Protein 4CWC (pdb70)

Foldseek 3Di:
DFWDKDKFKWKKFFAADLVRLVVLVVVQVPDPQKDWDPDDSQWIWIAHDNRFKTKIFGRPVCVVPVHTGIMIIHTPVPDDVVRVVCCLVSPLVRGPPMDIFKIKMKTKDLDALLQWFKDFPDDADKDFDADPVRGTAKIKGHDPPDQKIKIKHFVQVVCVVVVHDHDPGPGMIMIMIMGGDPCVVVPLDDDPRMWIFRFDLVVPPDDVLSVLLVCVRNPVCVCVVDDPVVNVVNVVVRVVGGPDICVVSNNVSSVVCVVVNVVVRVVNVD/DFWDKDKFKWKKFFAADLVRLVVLVVVQVVDPQKDWDPDDSQWIWIAHDNRFKTKIFGRPVQPVVVHTGMMIMGTPVPDDVVRVVVCLVSPLVNGPPMDIFKIKMKTKDLDAQQQKDKFFQDDWDKDFDADPVRTTAKIKTHDPPDQKIKMKGFVQVVCVVVVHDHDPGPGMIMIMIMGGDPCVVVPLPDPPRMWMKGDFLRVDPDPVLSVLLVCVVPPVCSLVVDDPVVVVVNVVSSVVTDMDTCVVSNNVSSVVCVVVNVVVRVVNVD

Structure (mmCIF, N/CA/C/O backbone):
data_4CWC
#
_entry.id   4CWC
#
_cell.length_a   240.300
_cell.length_b   56.536
_cell.length_c   62.357
_cell.angle_alpha   90.00
_cell.angle_beta   102.22
_cell.angle_gamma   90.00
#
_symmetry.space_group_name_H-M   'C 1 2 1'
#
loop_
_atom_site.group_PDB
_atom_site.id
_atom_site.type_symbol
_atom_site.label_atom_id
_atom_site.label_alt_id
_atom_site.label_comp_id
_atom_site.label_asym_id
_atom_site.label_entity_id
_atom_site.label_seq_id
_atom_site.pdbx_PDB_ins_code
_atom_site.Cartn_x
_atom_site.Cartn_y
_atom_site.Cartn_z
_atom_site.occupancy
_atom_site.B_iso_or_equiv
_atom_site.auth_seq_id
_atom_site.auth_comp_id
_atom_site.auth_asym_id
_atom_site.auth_atom_id
_atom_site.pdbx_PDB_model_num
ATOM 1 N N . PRO A 1 6 ? 241.337 -12.118 101.662 1.00 93.42 39 PRO A N 1
ATOM 2 C CA . PRO A 1 6 ? 239.873 -12.024 101.482 1.00 88.23 39 PRO A CA 1
ATOM 3 C C . PRO A 1 6 ? 239.420 -12.275 100.031 1.00 89.44 39 PRO A C 1
ATOM 4 O O . PRO A 1 6 ? 240.164 -11.992 99.085 1.00 93.09 39 PRO A O 1
ATOM 8 N N . GLN A 1 7 ? 238.205 -12.784 99.863 1.00 82.61 40 GLN A N 1
ATOM 9 C CA . GLN A 1 7 ? 237.644 -13.004 98.530 1.00 75.38 40 GLN A CA 1
ATOM 10 C C . GLN A 1 7 ? 237.182 -11.702 97.874 1.00 69.47 40 GLN A C 1
ATOM 11 O O . GLN A 1 7 ? 236.472 -10.907 98.501 1.00 67.43 40 GLN A O 1
ATOM 17 N N . PRO A 1 8 ? 237.543 -11.494 96.593 1.00 64.92 41 PRO A N 1
ATOM 18 C CA . PRO A 1 8 ? 237.148 -10.264 95.911 1.00 60.19 41 PRO A CA 1
ATOM 19 C C . PRO A 1 8 ? 235.697 -10.290 95.502 1.00 57.49 41 PRO A C 1
ATOM 20 O O . PRO A 1 8 ? 235.191 -11.344 95.118 1.00 61.18 41 PRO A O 1
ATOM 24 N N . GLU A 1 9 ? 235.019 -9.152 95.601 1.00 58.65 42 GLU A N 1
ATOM 25 C CA . GLU A 1 9 ? 233.655 -9.080 95.101 1.00 59.77 42 GLU A CA 1
ATOM 26 C C . GLU A 1 9 ? 233.741 -9.051 93.592 1.00 55.53 42 GLU A C 1
ATOM 27 O O . GLU A 1 9 ? 234.616 -8.383 93.049 1.00 55.19 42 GLU A O 1
ATOM 33 N N . LEU A 1 10 ? 232.849 -9.789 92.925 1.00 51.34 43 LEU A N 1
ATOM 34 C CA . LEU A 1 10 ? 232.741 -9.801 91.456 1.00 47.89 43 LEU A CA 1
ATOM 35 C C . LEU A 1 10 ? 231.431 -9.217 90.920 1.00 47.04 43 LEU A C 1
ATOM 36 O O . LEU A 1 10 ? 230.355 -9.580 91.349 1.00 48.31 43 LEU A O 1
ATOM 41 N N . SER A 1 11 ? 231.511 -8.301 89.977 1.00 50.31 44 SER A N 1
ATOM 42 C CA . SER A 1 11 ? 230.300 -7.905 89.277 1.00 53.04 44 SER A CA 1
ATOM 43 C C . SER A 1 11 ? 230.576 -7.502 87.829 1.00 49.82 44 SER A C 1
ATOM 44 O O . SER A 1 11 ? 231.715 -7.191 87.464 1.00 42.54 44 SER A O 1
ATOM 47 N N . PHE A 1 12 ? 229.510 -7.528 87.033 1.00 44.20 45 PHE A N 1
ATOM 48 C CA . PHE A 1 12 ? 229.551 -7.026 85.707 1.00 43.76 45 PHE A CA 1
ATOM 49 C C . PHE A 1 12 ? 229.544 -5.525 85.811 1.00 44.30 45 PHE A C 1
ATOM 50 O O . PHE A 1 12 ? 228.844 -4.979 86.640 1.00 46.97 45 PHE A O 1
ATOM 58 N N . ASP A 1 13 ? 230.317 -4.863 84.957 1.00 46.47 46 ASP A N 1
ATOM 59 C CA . ASP A 1 13 ? 230.594 -3.428 85.077 1.00 49.69 46 ASP A CA 1
ATOM 60 C C . ASP A 1 13 ? 230.342 -2.668 83.769 1.00 47.67 46 ASP A C 1
ATOM 61 O O . ASP A 1 13 ? 230.616 -1.468 83.680 1.00 41.88 46 ASP A O 1
ATOM 66 N N . ALA A 1 14 ? 229.769 -3.361 82.784 1.00 45.65 47 ALA A N 1
ATOM 67 C CA . ALA A 1 14 ? 229.443 -2.773 81.504 1.00 42.85 47 ALA A CA 1
ATOM 68 C C . ALA A 1 14 ? 228.705 -3.816 80.690 1.00 41.29 47 ALA A C 1
ATOM 69 O O . ALA A 1 14 ? 229.115 -4.961 80.688 1.00 42.47 47 ALA A O 1
ATOM 71 N N . MET A 1 15 ? 227.643 -3.424 79.997 1.00 37.96 48 MET A N 1
ATOM 72 C CA . MET A 1 15 ? 226.943 -4.298 79.097 1.00 39.74 48 MET A CA 1
ATOM 73 C C . MET A 1 15 ? 226.562 -3.495 77.858 1.00 39.96 48 MET A C 1
ATOM 74 O O . MET A 1 15 ? 226.013 -2.410 78.002 1.00 39.17 48 MET A O 1
ATO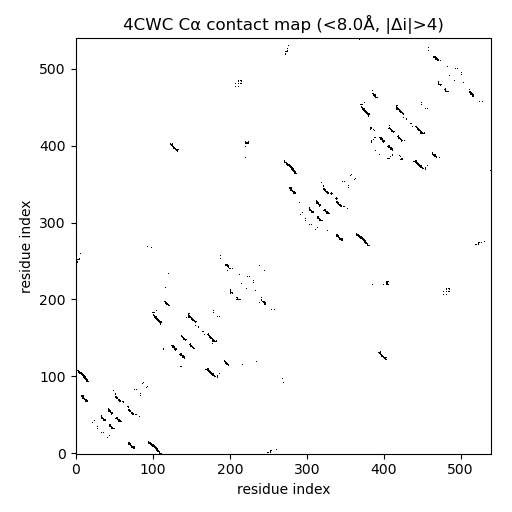M 79 N N . THR A 1 16 ? 226.845 -3.990 76.647 1.00 38.04 49 THR A N 1
ATOM 80 C CA . THR A 1 16 ? 226.098 -3.466 75.504 1.00 42.69 49 THR A CA 1
ATOM 81 C C . THR A 1 16 ? 225.252 -4.593 74.954 1.00 46.01 49 THR A C 1
ATOM 82 O O . THR A 1 16 ? 225.601 -5.764 75.069 1.00 47.46 49 THR A O 1
ATOM 86 N N . ILE A 1 17 ? 224.122 -4.202 74.380 1.00 46.94 50 ILE A N 1
ATOM 87 C CA . ILE A 1 17 ? 223.190 -5.125 73.798 1.00 45.78 50 ILE A CA 1
ATOM 88 C C . ILE A 1 17 ? 222.801 -4.635 72.400 1.00 48.80 50 ILE A C 1
ATOM 89 O O . ILE A 1 17 ? 222.391 -3.476 72.202 1.00 43.82 50 ILE A O 1
ATOM 94 N N . VAL A 1 18 ? 222.911 -5.530 71.437 1.00 49.31 51 VAL A N 1
ATOM 95 C CA . VAL A 1 18 ? 222.664 -5.158 70.073 1.00 48.51 51 VAL A CA 1
ATOM 96 C C . VAL A 1 18 ? 221.470 -5.911 69.561 1.00 48.61 51 VAL A C 1
ATOM 97 O O . VAL A 1 18 ? 221.271 -7.070 69.923 1.00 45.13 51 VAL A O 1
ATOM 101 N N . GLY A 1 19 ? 220.654 -5.249 68.740 1.00 49.77 52 GLY A N 1
ATOM 102 C CA . GLY A 1 19 ? 219.454 -5.891 68.203 1.00 52.88 52 GLY A CA 1
ATOM 103 C C . GLY A 1 19 ? 218.909 -5.322 66.903 1.00 54.51 52 GLY A C 1
ATOM 104 O O . GLY A 1 19 ? 219.582 -4.566 66.166 1.00 50.29 52 GLY A O 1
ATOM 105 N N . ASN A 1 20 ? 217.667 -5.716 66.627 1.00 59.43 53 ASN A N 1
ATOM 106 C CA . ASN A 1 20 ? 216.902 -5.197 65.508 1.00 60.14 53 ASN A CA 1
ATOM 107 C C . ASN A 1 20 ? 215.528 -4.819 65.957 1.00 62.05 53 ASN A C 1
ATOM 108 O O . ASN A 1 20 ? 214.901 -5.509 66.774 1.00 64.59 53 ASN A O 1
ATOM 113 N N . LEU A 1 21 ? 215.044 -3.744 65.359 1.00 62.99 54 LEU A N 1
ATOM 114 C CA . LEU A 1 21 ? 213.794 -3.134 65.735 1.00 63.73 54 LEU A CA 1
ATOM 115 C C . LEU A 1 21 ? 212.879 -2.998 64.503 1.00 65.57 54 LEU A C 1
ATOM 116 O O . LEU A 1 21 ? 213.315 -2.501 63.472 1.00 59.81 54 LEU A O 1
ATOM 121 N N . ASN A 1 22 ? 211.615 -3.427 64.617 1.00 74.80 55 ASN A N 1
ATOM 122 C CA . ASN A 1 22 ? 210.590 -3.240 63.549 1.00 68.56 55 ASN A CA 1
ATOM 123 C C . ASN A 1 22 ? 210.404 -1.808 63.113 1.00 74.08 55 ASN A C 1
ATOM 124 O O . ASN A 1 22 ? 210.629 -0.877 63.891 1.00 69.08 55 ASN A O 1
ATOM 129 N N . LYS A 1 23 ? 209.930 -1.655 61.881 1.00 74.35 56 LYS A N 1
ATOM 130 C CA . LYS A 1 23 ? 209.393 -0.402 61.421 1.00 69.23 56 LYS A CA 1
ATOM 131 C C . LYS A 1 23 ? 208.325 0.044 62.411 1.00 66.09 56 LYS A C 1
ATOM 132 O O . LYS A 1 23 ? 208.390 1.165 62.922 1.00 64.31 56 LYS A O 1
ATOM 138 N N . THR A 1 24 ? 207.362 -0.826 62.714 1.00 62.62 57 THR A N 1
ATOM 139 C CA . THR A 1 24 ? 206.291 -0.469 63.689 1.00 72.59 57 THR A CA 1
ATOM 140 C C . THR A 1 24 ? 206.875 0.030 65.024 1.00 70.31 57 THR A C 1
ATOM 141 O O . THR A 1 24 ? 206.521 1.094 65.524 1.00 61.27 57 THR A O 1
ATOM 145 N N . ASN A 1 25 ? 207.793 -0.774 65.564 1.00 70.32 58 ASN A N 1
ATOM 146 C CA . ASN A 1 25 ? 208.366 -0.562 66.886 1.00 62.72 58 ASN A CA 1
ATOM 147 C C . ASN A 1 25 ? 209.329 0.585 66.947 1.00 65.08 58 ASN A C 1
ATOM 148 O O . ASN A 1 25 ? 209.359 1.302 67.936 1.00 66.19 58 ASN A O 1
ATOM 153 N N . ALA A 1 26 ? 210.104 0.775 65.883 1.00 63.87 59 ALA A N 1
ATOM 154 C CA . ALA A 1 26 ? 210.924 1.966 65.775 1.00 55.70 59 ALA A CA 1
ATOM 155 C C . ALA A 1 26 ? 210.053 3.158 66.076 1.00 59.43 59 ALA A C 1
ATOM 156 O O . ALA A 1 26 ? 210.380 3.930 66.974 1.00 64.44 59 ALA A O 1
ATOM 158 N N . LYS A 1 27 ? 208.956 3.333 65.335 1.00 64.01 60 LYS A N 1
ATOM 159 C CA . LYS A 1 27 ? 208.130 4.525 65.538 1.00 73.60 60 LYS A CA 1
ATOM 160 C C . LYS A 1 27 ? 207.575 4.503 66.942 1.00 71.38 60 LYS A C 1
ATOM 161 O O . LYS A 1 27 ? 207.734 5.484 67.692 1.00 69.50 60 LYS A O 1
ATOM 167 N N . LYS A 1 28 ? 206.936 3.384 67.288 1.00 64.05 61 LYS A N 1
ATOM 168 C CA . LYS A 1 28 ? 206.301 3.206 68.606 1.00 64.90 61 LYS A CA 1
ATOM 169 C C . LYS A 1 28 ? 207.230 3.709 69.701 1.00 59.34 61 LYS A C 1
ATOM 170 O O . LYS A 1 28 ? 206.889 4.579 70.491 1.00 58.34 61 LYS A O 1
ATOM 176 N N . LEU A 1 29 ? 208.438 3.192 69.668 1.00 57.86 62 LEU A N 1
ATOM 177 C CA . LEU A 1 29 ? 209.469 3.574 70.585 1.00 61.94 62 LEU A CA 1
ATOM 178 C C . LEU A 1 29 ? 209.908 5.033 70.429 1.00 64.77 62 LEU A C 1
ATOM 179 O O . LEU A 1 29 ? 210.039 5.769 71.396 1.00 64.50 62 LEU A O 1
ATOM 184 N N . SER A 1 30 ? 210.108 5.464 69.199 1.00 66.38 63 SER A N 1
ATOM 185 C CA . SER A 1 30 ? 210.443 6.844 68.950 1.00 60.21 63 SER A CA 1
ATOM 186 C C . SER A 1 30 ? 209.320 7.728 69.460 1.00 62.12 63 SER A C 1
ATOM 187 O O . SER A 1 30 ? 209.578 8.843 69.944 1.00 59.11 63 SER A O 1
ATOM 190 N N . ASP A 1 31 ? 208.076 7.254 69.311 1.00 61.89 64 ASP A N 1
ATOM 191 C CA . ASP A 1 31 ? 206.905 8.028 69.735 1.00 65.28 64 ASP A CA 1
ATOM 192 C C . ASP A 1 31 ? 206.893 8.106 71.229 1.00 64.96 64 ASP A C 1
ATOM 193 O O . ASP A 1 31 ? 206.839 9.194 71.805 1.00 65.55 64 ASP A O 1
ATOM 198 N N . PHE A 1 32 ? 206.990 6.946 71.861 1.00 65.69 65 PHE A N 1
ATOM 199 C CA . PHE A 1 32 ? 207.090 6.888 73.305 1.00 64.28 65 PHE A CA 1
ATOM 200 C C . PHE A 1 32 ? 208.104 7.902 73.847 1.00 60.03 65 PHE A C 1
ATOM 201 O O . PHE A 1 32 ? 207.778 8.763 74.677 1.00 62.41 65 PHE A O 1
ATOM 209 N N . MET A 1 33 ? 209.329 7.814 73.373 1.00 56.37 66 MET A N 1
ATOM 210 C CA . MET A 1 33 ? 210.383 8.653 73.928 1.00 61.80 66 MET A CA 1
ATOM 211 C C . MET A 1 33 ? 210.139 10.158 73.826 1.00 60.22 66 MET A C 1
ATOM 212 O O . MET A 1 33 ? 210.527 10.906 74.716 1.00 58.80 66 MET A O 1
ATOM 217 N N . SER A 1 34 ? 209.502 10.606 72.757 1.00 62.87 67 SER A N 1
ATOM 218 C CA . SER A 1 34 ? 209.248 12.029 72.601 1.00 65.67 67 SER A CA 1
ATOM 219 C C . SER A 1 34 ? 208.352 12.543 73.692 1.00 63.05 67 SER A C 1
ATOM 220 O O . SER A 1 34 ? 208.600 13.606 74.227 1.00 61.95 67 SER A O 1
ATOM 223 N N . THR A 1 35 ? 207.352 11.760 74.074 1.00 65.25 68 THR A N 1
ATOM 224 C CA . THR A 1 35 ? 206.463 12.169 75.163 1.00 69.38 68 THR A CA 1
ATOM 225 C C . THR A 1 35 ? 207.157 12.331 76.529 1.00 70.22 68 THR A C 1
ATOM 226 O O . THR A 1 35 ? 206.685 13.098 77.342 1.00 70.39 68 THR A O 1
ATOM 230 N N . GLU A 1 36 ? 208.245 11.606 76.791 1.00 76.56 69 GLU A N 1
ATOM 231 C CA . GLU A 1 36 ? 208.916 11.667 78.105 1.00 78.05 69 GLU A CA 1
ATOM 232 C C . GLU A 1 36 ? 210.054 12.686 78.191 1.00 73.76 69 GLU A C 1
ATOM 233 O O . GLU A 1 36 ? 211.162 12.424 77.723 1.00 72.31 69 GLU A O 1
ATOM 239 N N . PRO A 1 37 ? 209.797 13.842 78.825 1.00 70.11 70 PRO A N 1
ATOM 240 C CA . PRO A 1 37 ? 210.854 14.845 78.978 1.00 74.57 70 PRO A CA 1
ATOM 241 C C . PRO A 1 37 ? 212.136 14.365 79.683 1.00 74.84 70 PRO A C 1
ATOM 242 O O . PRO A 1 37 ? 213.177 15.001 79.520 1.00 72.23 70 PRO A O 1
ATOM 246 N N . GLN A 1 38 ? 212.063 13.270 80.445 1.00 76.64 71 GLN A N 1
ATOM 247 C CA . GLN A 1 38 ? 213.220 12.790 81.219 1.00 75.95 71 GLN A CA 1
ATOM 248 C C . GLN A 1 38 ? 214.161 11.913 80.396 1.00 79.05 71 GLN A C 1
ATOM 249 O O . GLN A 1 38 ? 215.105 11.315 80.925 1.00 75.07 71 GLN A O 1
ATOM 255 N N . ILE A 1 39 ? 213.876 11.811 79.101 1.00 83.70 72 ILE A N 1
ATOM 256 C CA . ILE A 1 39 ? 214.770 11.167 78.147 1.00 69.08 72 ILE A CA 1
ATOM 257 C C . ILE A 1 39 ? 215.115 12.203 77.103 1.00 67.41 72 ILE A C 1
ATOM 258 O O . ILE A 1 39 ? 214.249 12.987 76.682 1.00 70.44 72 ILE A O 1
ATOM 263 N N . ARG A 1 40 ? 216.379 12.196 76.697 1.00 63.13 73 ARG A N 1
ATOM 264 C CA . ARG A 1 40 ? 216.941 13.194 75.798 1.00 58.89 73 ARG A CA 1
ATOM 265 C C . ARG A 1 40 ? 217.109 12.567 74.408 1.00 59.42 73 ARG A C 1
ATOM 266 O O . ARG A 1 40 ? 217.898 11.660 74.237 1.00 62.95 73 ARG A O 1
ATOM 274 N N . LEU A 1 41 ? 216.337 13.047 73.432 1.00 63.67 74 LEU A N 1
ATOM 275 C CA . LEU A 1 41 ? 216.329 12.543 72.041 1.00 62.00 74 LEU A CA 1
ATOM 276 C C . LEU A 1 41 ? 217.053 13.475 71.055 1.00 66.32 74 LEU A C 1
ATOM 277 O O . LEU A 1 41 ? 216.821 14.672 71.056 1.00 72.22 74 LEU A O 1
ATOM 282 N N . TRP A 1 42 ? 217.911 12.936 70.199 1.00 65.71 75 TRP A N 1
ATOM 283 C CA . TRP A 1 42 ? 218.465 13.746 69.134 1.00 61.62 75 TRP A CA 1
ATOM 284 C C . TRP A 1 42 ? 218.787 12.964 67.876 1.00 61.57 75 TRP A C 1
ATOM 285 O O . TRP A 1 42 ? 218.575 11.762 67.821 1.00 58.23 75 TRP A O 1
ATOM 296 N N . ASP A 1 43 ? 219.247 13.672 66.848 1.00 63.89 76 ASP A N 1
ATOM 297 C CA . ASP A 1 43 ? 219.603 13.047 65.591 1.00 65.26 76 ASP A CA 1
ATOM 298 C C . ASP A 1 43 ? 218.432 12.212 65.069 1.00 65.19 76 ASP A C 1
ATOM 299 O O . ASP A 1 43 ? 218.637 11.065 64.678 1.00 76.70 76 ASP A O 1
ATOM 304 N N . ILE A 1 44 ? 217.217 12.766 65.070 1.00 56.53 77 ILE A N 1
ATOM 305 C CA . ILE A 1 44 ? 216.024 12.001 64.684 1.00 56.14 77 ILE A CA 1
ATOM 306 C C . ILE A 1 44 ? 215.746 12.093 63.193 1.00 62.13 77 ILE A C 1
ATOM 307 O O . ILE A 1 44 ? 215.910 13.149 62.589 1.00 75.58 77 ILE A O 1
ATOM 312 N N . LEU A 1 45 ? 215.349 10.962 62.627 1.00 63.27 78 LEU A N 1
ATOM 313 C CA . LEU A 1 45 ? 214.654 10.866 61.361 1.00 63.98 78 LEU A CA 1
ATOM 314 C C . LEU A 1 45 ? 213.733 9.655 61.555 1.00 67.73 78 LEU A C 1
ATOM 315 O O . LEU A 1 45 ? 213.535 9.210 62.687 1.00 85.16 78 LEU A O 1
ATOM 320 N N . GLN A 1 46 ? 213.158 9.122 60.483 1.00 69.31 79 GLN A N 1
ATOM 321 C CA . GLN A 1 46 ? 212.318 7.934 60.599 1.00 73.52 79 GLN A CA 1
ATOM 322 C C . GLN A 1 46 ? 213.177 6.682 60.716 1.00 76.84 79 GLN A C 1
ATOM 323 O O . GLN A 1 46 ? 212.763 5.674 61.297 1.00 73.24 79 GLN A O 1
ATOM 329 N N . THR A 1 47 ? 214.382 6.773 60.164 1.00 74.94 80 THR A N 1
ATOM 330 C CA . THR A 1 47 ? 215.334 5.687 60.140 1.00 74.44 80 THR A CA 1
ATOM 331 C C . THR A 1 47 ? 216.429 5.812 61.223 1.00 75.69 80 THR A C 1
ATOM 332 O O . THR A 1 47 ? 217.314 4.947 61.317 1.00 75.72 80 THR A O 1
ATOM 336 N N . LYS A 1 48 ? 216.374 6.883 62.016 1.00 67.93 81 LYS A N 1
ATOM 337 C CA . LYS A 1 48 ? 217.439 7.221 62.960 1.00 66.54 81 LYS A CA 1
ATOM 338 C C . LYS A 1 48 ? 216.843 7.750 64.244 1.00 63.08 81 LYS A C 1
ATOM 339 O O . LYS A 1 48 ? 215.856 8.458 64.199 1.00 68.28 81 LYS A O 1
ATOM 345 N N . PHE A 1 49 ? 217.463 7.419 65.376 1.00 57.17 82 PHE A N 1
ATOM 346 C CA . PHE A 1 49 ? 217.336 8.188 66.623 1.00 51.03 82 PHE A CA 1
ATOM 347 C C . PHE A 1 49 ? 218.480 7.853 67.573 1.00 52.74 82 PHE A C 1
ATOM 348 O O . PHE A 1 49 ? 219.116 6.804 67.473 1.00 55.89 82 PHE A O 1
ATOM 356 N N . LYS A 1 50 ? 218.722 8.774 68.493 1.00 52.41 83 LYS A N 1
ATOM 357 C CA . LYS A 1 50 ? 219.691 8.618 69.576 1.00 51.42 83 LYS A CA 1
ATOM 358 C C . LYS A 1 50 ? 219.049 9.066 70.905 1.00 54.60 83 LYS A C 1
ATOM 359 O O . LYS A 1 50 ? 218.244 9.992 70.935 1.00 50.46 83 LYS A O 1
ATOM 365 N N . ALA A 1 51 ? 219.422 8.425 72.005 1.00 54.12 84 ALA A N 1
ATOM 366 C CA . ALA A 1 51 ? 218.777 8.717 73.259 1.00 51.56 84 ALA A CA 1
ATOM 367 C C . ALA A 1 51 ? 219.602 8.325 74.446 1.00 55.07 84 ALA A C 1
ATOM 368 O O . ALA A 1 51 ? 220.264 7.283 74.451 1.00 56.60 84 ALA A O 1
ATOM 370 N N . LYS A 1 52 ? 219.536 9.178 75.459 1.00 55.98 85 LYS A N 1
ATOM 371 C CA . LYS A 1 52 ? 220.061 8.870 76.757 1.00 54.21 85 LYS A CA 1
ATOM 372 C C . LYS A 1 52 ? 218.912 8.954 77.751 1.00 53.25 85 LYS A C 1
ATOM 373 O O . LYS A 1 52 ? 218.092 9.871 77.712 1.00 48.94 85 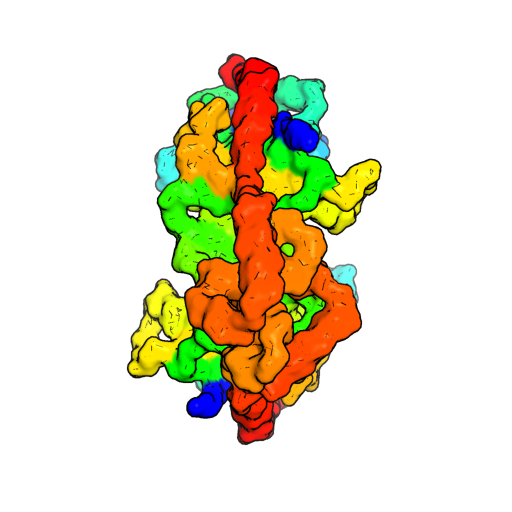LYS A O 1
ATOM 379 N N . ALA A 1 53 ? 218.867 7.968 78.630 1.00 52.78 86 ALA A N 1
ATOM 380 C CA . ALA A 1 53 ? 217.744 7.758 79.500 1.00 52.45 86 ALA A CA 1
ATOM 381 C C . ALA A 1 53 ? 218.245 7.448 80.874 1.00 51.12 86 ALA A C 1
ATOM 382 O O . ALA A 1 53 ? 219.378 7.037 81.037 1.00 53.84 86 ALA A O 1
ATOM 384 N N . LEU A 1 54 ? 217.351 7.585 81.843 1.00 52.21 87 LEU A N 1
ATOM 385 C CA . LEU A 1 54 ? 217.630 7.315 83.232 1.00 48.65 87 LEU A CA 1
ATOM 386 C C . LEU A 1 54 ? 218.785 8.154 83.647 1.00 51.01 87 LEU A C 1
ATOM 387 O O . LEU A 1 54 ? 219.884 7.667 83.885 1.00 43.12 87 LEU A O 1
ATOM 392 N N . GLN A 1 55 ? 218.528 9.448 83.720 1.00 65.89 88 GLN A N 1
ATOM 393 C CA . GLN A 1 55 ? 219.538 10.368 84.213 1.00 74.37 88 GLN A CA 1
ATOM 394 C C . GLN A 1 55 ? 220.845 10.105 83.466 1.00 67.27 88 GLN A C 1
ATOM 395 O O . GLN A 1 55 ? 221.893 9.988 84.080 1.00 60.13 88 GLN A O 1
ATOM 401 N N . GLU A 1 56 ? 220.754 9.969 82.141 1.00 68.79 89 GLU A N 1
ATOM 402 C CA . GLU A 1 56 ? 221.940 9.848 81.275 1.00 64.65 89 GLU A CA 1
ATOM 403 C C . GLU A 1 56 ? 222.734 8.568 81.453 1.00 55.78 89 GLU A C 1
ATOM 404 O O . GLU A 1 56 ? 223.876 8.507 81.057 1.00 57.41 89 GLU A O 1
ATOM 410 N N . LYS A 1 57 ? 222.150 7.548 82.054 1.00 49.69 90 LYS A N 1
ATOM 411 C CA . LYS A 1 57 ? 222.918 6.352 82.354 1.00 50.17 90 LYS A CA 1
ATOM 412 C C . LYS A 1 57 ? 222.825 5.281 81.278 1.00 48.11 90 LYS A C 1
ATOM 413 O O . LYS A 1 57 ? 223.641 4.337 81.266 1.00 53.84 90 LYS A O 1
ATOM 419 N N . VAL A 1 58 ? 221.830 5.403 80.408 1.00 42.89 91 VAL A N 1
ATOM 420 C CA . VAL A 1 58 ? 221.631 4.451 79.316 1.00 44.74 91 VAL A CA 1
ATOM 421 C C . VAL A 1 58 ? 221.703 5.162 77.956 1.00 42.41 91 VAL A C 1
ATOM 422 O O . VAL A 1 58 ? 220.968 6.108 77.710 1.00 39.36 91 VAL A O 1
ATOM 426 N N . TYR A 1 59 ? 222.607 4.716 77.094 1.00 41.53 92 TYR A N 1
ATOM 427 C CA . TYR A 1 59 ? 222.685 5.235 75.756 1.00 45.37 92 TYR A CA 1
ATOM 428 C C . TYR A 1 59 ? 221.957 4.278 74.881 1.00 46.79 92 TYR A C 1
ATOM 429 O O . TYR A 1 59 ? 222.085 3.061 75.053 1.00 47.04 92 TYR A O 1
ATOM 438 N N . ILE A 1 60 ? 221.233 4.841 73.913 1.00 50.91 93 ILE A N 1
ATOM 439 C CA . ILE A 1 60 ? 220.389 4.094 72.989 1.00 53.86 93 ILE A CA 1
ATOM 440 C C . ILE A 1 60 ? 220.473 4.698 71.595 1.00 55.33 93 ILE A C 1
ATOM 441 O O . ILE A 1 60 ? 220.265 5.888 71.432 1.00 58.70 93 ILE A O 1
ATOM 446 N N . GLU A 1 61 ? 220.757 3.879 70.590 1.00 56.55 94 GLU A N 1
ATOM 447 C CA . GLU A 1 61 ? 220.981 4.361 69.224 1.00 52.90 94 GLU A CA 1
ATOM 448 C C . GLU A 1 61 ? 220.340 3.408 68.222 1.00 51.74 94 GLU A C 1
ATOM 449 O O . GLU A 1 61 ? 220.608 2.215 68.259 1.00 49.74 94 GLU A O 1
ATOM 455 N N . TYR A 1 62 ? 219.467 3.943 67.367 1.00 53.82 95 TYR A N 1
ATOM 456 C CA . TYR A 1 62 ? 218.826 3.224 66.255 1.00 51.77 95 TYR A CA 1
ATOM 457 C C . TYR A 1 62 ? 219.238 3.844 64.927 1.00 51.20 95 TYR A C 1
ATOM 458 O O . TYR A 1 62 ? 219.241 5.048 64.766 1.00 45.87 95 TYR A O 1
ATOM 467 N N . ASP A 1 63 ? 219.623 3.012 63.976 1.00 65.43 96 ASP A N 1
ATOM 468 C CA . ASP A 1 63 ? 219.889 3.469 62.610 1.00 68.77 96 ASP A CA 1
ATOM 469 C C . ASP A 1 63 ? 219.553 2.383 61.619 1.00 72.96 96 ASP A C 1
ATOM 470 O O . ASP A 1 63 ? 220.227 1.370 61.576 1.00 73.89 96 ASP A O 1
ATOM 475 N N . LYS A 1 64 ? 218.514 2.618 60.824 1.00 78.50 97 LYS A N 1
ATOM 476 C CA . LYS A 1 64 ? 218.065 1.668 59.821 1.00 79.30 97 LYS A CA 1
ATOM 477 C C . LYS A 1 64 ? 218.890 1.794 58.538 1.00 77.60 97 LYS A C 1
ATOM 478 O O . LYS A 1 64 ? 219.320 0.792 57.984 1.00 84.98 97 LYS A O 1
ATOM 484 N N . VAL A 1 65 ? 219.089 3.028 58.071 1.00 77.67 98 VAL A N 1
ATOM 485 C CA . VAL A 1 65 ? 219.755 3.320 56.769 1.00 86.54 98 VAL A CA 1
ATOM 486 C C . VAL A 1 65 ? 221.227 2.895 56.747 1.00 91.01 98 VAL A C 1
ATOM 487 O O . VAL A 1 65 ? 221.746 2.491 55.699 1.00 82.27 98 VAL A O 1
ATOM 491 N N . LYS A 1 66 ? 221.883 2.993 57.906 1.00 98.55 99 LYS A N 1
ATOM 492 C CA . LYS A 1 66 ? 223.236 2.451 58.079 1.00 103.82 99 LYS A CA 1
ATOM 493 C C . LYS A 1 66 ? 223.092 0.927 58.058 1.00 100.45 99 LYS A C 1
ATOM 494 O O . LYS A 1 66 ? 223.837 0.216 57.374 1.00 94.47 99 LYS A O 1
ATOM 500 N N . ALA A 1 67 ? 222.112 0.441 58.819 1.00 93.94 100 ALA A N 1
ATOM 501 C CA . ALA A 1 67 ? 221.850 -0.988 58.920 1.00 91.33 100 ALA A CA 1
ATOM 502 C C . ALA A 1 67 ? 221.552 -1.619 57.566 1.00 96.55 100 ALA A C 1
ATOM 503 O O . ALA A 1 67 ? 222.094 -2.677 57.277 1.00 102.51 100 ALA A O 1
ATOM 505 N N . ASP A 1 68 ? 220.710 -0.984 56.744 1.00 91.61 101 ASP A N 1
ATOM 506 C CA . ASP A 1 68 ? 220.554 -1.421 55.341 1.00 85.36 101 ASP A CA 1
ATOM 507 C C . ASP A 1 68 ? 221.819 -1.251 54.481 1.00 81.98 101 ASP A C 1
ATOM 508 O O . ASP A 1 68 ? 222.193 -2.179 53.751 1.00 93.62 101 ASP A O 1
ATOM 513 N N . SER A 1 69 ? 222.471 -0.088 54.549 1.00 74.30 102 SER A N 1
ATOM 514 C CA . SER A 1 69 ? 223.731 0.167 53.801 1.00 73.73 102 SER A CA 1
ATOM 515 C C . SER A 1 69 ? 224.840 -0.921 53.934 1.00 89.60 102 SER A C 1
ATOM 516 O O . SER A 1 69 ? 225.650 -1.099 53.011 1.00 85.11 102 SER A O 1
ATOM 519 N N . TRP A 1 70 ? 224.899 -1.626 55.073 1.00 98.63 103 TRP A N 1
ATOM 520 C CA . TRP A 1 70 ? 226.050 -2.501 55.377 1.00 95.03 103 TRP A CA 1
ATOM 521 C C . TRP A 1 70 ? 225.775 -3.987 55.792 1.00 102.05 103 TRP A C 1
ATOM 522 O O . TRP A 1 70 ? 226.731 -4.693 56.192 1.00 93.62 103 TRP A O 1
ATOM 533 N N . ASP A 1 71 ? 224.521 -4.459 55.699 1.00 94.49 104 ASP A N 1
ATOM 534 C CA . ASP A 1 71 ? 224.114 -5.785 56.242 1.00 95.29 104 ASP A CA 1
ATOM 535 C C . ASP A 1 71 ? 224.528 -5.963 57.748 1.00 95.50 104 ASP A C 1
ATOM 536 O O . ASP A 1 71 ? 225.417 -6.739 58.066 1.00 82.37 104 ASP A O 1
ATOM 541 N N . ARG A 1 72 ? 223.872 -5.220 58.649 1.00 97.14 105 ARG A N 1
ATOM 542 C CA . ARG A 1 72 ? 224.164 -5.242 60.103 1.00 97.27 105 ARG A CA 1
ATOM 543 C C . ARG A 1 72 ? 222.871 -5.240 60.984 1.00 95.27 105 ARG A C 1
ATOM 544 O O . ARG A 1 72 ? 221.783 -5.111 60.425 1.00 103.13 105 ARG A O 1
ATOM 552 N N . ARG A 1 73 ? 222.965 -5.422 62.321 1.00 86.58 106 ARG A N 1
ATOM 553 C CA . ARG A 1 73 ? 221.800 -5.206 63.245 1.00 81.05 106 ARG A CA 1
ATOM 554 C C . ARG A 1 73 ? 221.668 -3.712 63.497 1.00 71.07 106 ARG A C 1
ATOM 555 O O . ARG A 1 73 ? 222.666 -3.016 63.398 1.00 67.85 106 ARG A O 1
ATOM 563 N N . ASN A 1 74 ? 220.465 -3.222 63.818 1.00 57.45 107 ASN A N 1
ATOM 564 C CA . ASN A 1 74 ? 220.182 -1.787 63.676 1.00 57.51 107 ASN A CA 1
ATOM 565 C C . ASN A 1 74 ? 219.992 -0.979 64.973 1.00 65.77 107 ASN A C 1
ATOM 566 O O . ASN A 1 74 ? 219.727 0.223 64.909 1.00 65.55 107 ASN A O 1
ATOM 571 N N . MET A 1 75 ? 220.146 -1.608 66.143 1.00 63.97 108 MET A N 1
ATOM 572 C CA . MET A 1 75 ? 220.039 -0.868 67.393 1.00 58.42 108 MET A CA 1
ATOM 573 C C . MET A 1 75 ? 220.978 -1.335 68.497 1.00 58.58 108 MET A C 1
ATOM 574 O O . MET A 1 75 ? 221.062 -2.526 68.749 1.00 55.58 108 MET A O 1
ATOM 579 N N . ARG A 1 76 ? 221.677 -0.390 69.149 1.00 56.39 109 ARG A N 1
ATOM 580 C CA . ARG A 1 76 ? 222.477 -0.712 70.337 1.00 58.70 109 ARG A CA 1
ATOM 581 C C . ARG A 1 76 ? 221.944 -0.053 71.635 1.00 55.90 109 ARG A C 1
ATOM 582 O O . ARG A 1 76 ? 221.337 1.004 71.603 1.00 59.00 109 ARG A O 1
ATOM 590 N N . VAL A 1 77 ? 222.112 -0.720 72.772 1.00 53.58 110 VAL A N 1
ATOM 591 C CA . VAL A 1 77 ? 221.805 -0.115 74.075 1.00 51.11 110 VAL A CA 1
ATOM 592 C C . VAL A 1 77 ? 222.998 -0.313 75.010 1.00 50.44 110 VAL A C 1
ATOM 593 O O . VAL A 1 77 ? 223.428 -1.451 75.226 1.00 49.83 110 VAL A O 1
ATOM 597 N N . GLU A 1 78 ? 223.560 0.784 75.518 1.00 45.05 111 GLU A N 1
ATOM 598 C CA . GLU A 1 78 ? 224.778 0.713 76.335 1.00 45.67 111 GLU A CA 1
ATOM 599 C C . GLU A 1 78 ? 224.540 1.194 77.761 1.00 45.42 111 GLU A C 1
ATOM 600 O O . GLU A 1 78 ? 223.904 2.232 77.975 1.00 46.17 111 GLU A O 1
ATOM 606 N N . PHE A 1 79 ? 225.097 0.486 78.736 1.00 42.45 112 PHE A N 1
ATOM 607 C CA . PHE A 1 79 ? 224.988 0.925 80.115 1.00 41.07 112 PHE A CA 1
ATOM 608 C C . PHE A 1 79 ? 225.833 0.128 81.062 1.00 37.74 112 PHE A C 1
ATOM 609 O O . PHE A 1 79 ? 226.258 -0.939 80.755 1.00 41.01 112 PHE A O 1
ATOM 617 N N . ASN A 1 80 ? 226.079 0.655 82.242 1.00 41.67 113 ASN A N 1
ATOM 618 C CA . ASN A 1 80 ? 226.695 -0.162 83.278 1.00 42.83 113 ASN A CA 1
ATOM 619 C C . ASN A 1 80 ? 225.591 -0.674 84.187 1.00 46.65 113 ASN A C 1
ATOM 620 O O . ASN A 1 80 ? 224.848 0.123 84.740 1.00 49.89 113 ASN A O 1
ATOM 625 N N . PRO A 1 81 ? 225.484 -2.001 84.355 1.00 47.52 114 PRO A N 1
ATOM 626 C CA . PRO A 1 81 ? 224.457 -2.539 85.224 1.00 47.16 114 PRO A CA 1
ATOM 627 C C . PRO A 1 81 ? 224.675 -2.195 86.700 1.00 48.94 114 PRO A C 1
ATOM 628 O O . PRO A 1 81 ? 223.709 -1.911 87.407 1.00 56.70 114 PRO A O 1
ATOM 632 N N . ASN A 1 82 ? 225.914 -2.174 87.165 1.00 43.98 115 ASN A N 1
ATOM 633 C CA . ASN A 1 82 ? 226.179 -1.692 88.520 1.00 48.06 115 ASN A CA 1
ATOM 634 C C . ASN A 1 82 ? 225.622 -0.332 88.854 1.00 51.17 115 ASN A C 1
ATOM 635 O O . ASN A 1 82 ? 225.512 -0.008 90.049 1.00 57.16 115 ASN A O 1
ATOM 640 N N . LYS A 1 83 ? 225.320 0.478 87.840 1.00 48.49 116 LYS A N 1
ATOM 641 C CA . LYS A 1 83 ? 224.871 1.844 88.083 1.00 49.48 116 LYS A CA 1
ATOM 642 C C . LYS A 1 83 ? 223.386 1.976 87.818 1.00 47.95 116 LYS A C 1
ATOM 643 O O . LYS A 1 83 ? 222.852 3.078 87.831 1.00 45.78 116 LYS A O 1
ATOM 649 N N . LEU A 1 84 ? 222.716 0.838 87.667 1.00 46.02 117 LEU A N 1
ATOM 650 C CA . LEU A 1 84 ? 221.283 0.829 87.581 1.00 48.99 117 LEU A CA 1
ATOM 651 C C . LEU A 1 84 ? 220.616 0.157 88.789 1.00 50.49 117 LEU A C 1
ATOM 652 O O . LEU A 1 84 ? 221.110 -0.816 89.358 1.00 56.32 117 LEU A O 1
ATOM 657 N N . THR A 1 85 ? 219.476 0.714 89.151 1.00 47.96 118 THR A N 1
ATOM 658 C CA . THR A 1 85 ? 218.676 0.278 90.256 1.00 46.02 118 THR A CA 1
ATOM 659 C C . THR A 1 85 ? 217.679 -0.723 89.688 1.00 45.74 118 THR A C 1
ATOM 660 O O . THR A 1 85 ? 217.285 -0.591 88.547 1.00 48.87 118 THR A O 1
ATOM 664 N N . HIS A 1 86 ? 217.286 -1.749 90.438 1.00 49.90 119 HIS A N 1
ATOM 665 C CA . HIS A 1 86 ? 216.489 -2.834 89.830 1.00 46.85 119 HIS A CA 1
ATOM 666 C C . HIS A 1 86 ? 215.279 -2.260 89.120 1.00 47.28 119 HIS A C 1
ATOM 667 O O . HIS A 1 86 ? 214.920 -2.648 88.024 1.00 42.73 119 HIS A O 1
ATOM 674 N N . GLU A 1 87 ? 214.649 -1.310 89.781 1.00 51.59 120 GLU A N 1
ATOM 675 C CA . GLU A 1 87 ? 213.530 -0.569 89.239 1.00 51.22 120 GLU A CA 1
ATOM 676 C C . GLU A 1 87 ? 213.870 -0.131 87.832 1.00 49.68 120 GLU A C 1
ATOM 677 O O . GLU A 1 87 ? 213.196 -0.525 86.866 1.00 52.83 120 GLU A O 1
ATOM 683 N N . GLU A 1 88 ? 214.966 0.622 87.724 1.00 49.91 121 GLU A N 1
ATOM 684 C CA . GLU A 1 88 ? 215.540 1.051 86.428 1.00 48.75 121 GLU A CA 1
ATOM 685 C C . GLU A 1 88 ? 215.807 -0.097 85.444 1.00 47.58 121 GLU A C 1
ATOM 686 O O . GLU A 1 88 ? 215.392 -0.023 84.280 1.00 44.87 121 GLU A O 1
ATOM 692 N N . MET A 1 89 ? 216.454 -1.162 85.909 1.00 47.10 122 MET A N 1
ATOM 693 C CA . MET A 1 89 ? 216.703 -2.307 85.036 1.00 53.20 122 MET A CA 1
ATOM 694 C C . MET A 1 89 ? 215.398 -2.815 84.457 1.00 56.55 122 MET A C 1
ATOM 695 O O . MET A 1 89 ? 215.305 -3.130 83.265 1.00 53.92 122 MET A O 1
ATOM 700 N N . LEU A 1 90 ? 214.383 -2.872 85.311 1.00 62.43 123 LEU A N 1
ATOM 701 C CA . LEU A 1 90 ? 213.077 -3.356 84.902 1.00 65.77 123 LEU A CA 1
ATOM 702 C C . LEU A 1 90 ? 212.511 -2.420 83.846 1.00 60.81 123 LEU A C 1
ATOM 703 O O . LEU A 1 90 ? 211.968 -2.854 82.829 1.00 60.88 123 LEU A O 1
ATOM 708 N N . TRP A 1 91 ? 212.636 -1.132 84.096 1.00 55.50 124 TRP A N 1
ATOM 709 C CA . TRP A 1 91 ? 212.096 -0.166 83.176 1.00 54.68 124 TRP A CA 1
ATOM 710 C C . TRP A 1 91 ? 212.711 -0.341 81.784 1.00 58.46 124 TRP A C 1
ATOM 711 O O . TRP A 1 91 ? 212.001 -0.388 80.778 1.00 60.44 124 TRP A O 1
ATOM 722 N N . LEU A 1 92 ? 214.030 -0.438 81.743 1.00 54.19 125 LEU A N 1
ATOM 723 C CA . LEU A 1 92 ? 214.743 -0.496 80.489 1.00 51.94 125 LEU A CA 1
ATOM 724 C C . LEU A 1 92 ? 214.399 -1.753 79.701 1.00 50.95 125 LEU A C 1
ATOM 725 O O . LEU A 1 92 ? 214.351 -1.707 78.483 1.00 48.65 125 LEU A O 1
ATOM 730 N N . LYS A 1 93 ? 214.201 -2.880 80.383 1.00 52.90 126 LYS A N 1
ATOM 731 C CA . LYS A 1 93 ? 213.907 -4.156 79.700 1.00 55.26 126 LYS A CA 1
ATOM 732 C C . LYS A 1 93 ? 212.522 -4.114 79.051 1.00 57.76 126 LYS A C 1
ATOM 733 O O . LYS A 1 93 ? 212.352 -4.395 77.857 1.00 47.33 126 LYS A O 1
ATOM 739 N N . GLN A 1 94 ? 211.548 -3.739 79.877 1.00 60.88 127 GLN A N 1
ATOM 740 C CA . GLN A 1 94 ? 210.160 -3.673 79.484 1.00 57.68 127 GLN A CA 1
ATOM 741 C C . GLN A 1 94 ? 209.846 -2.638 78.440 1.00 51.02 127 GLN A C 1
ATOM 742 O O . GLN A 1 94 ? 209.136 -2.938 77.511 1.00 51.14 127 GLN A O 1
ATOM 748 N N . ASN A 1 95 ? 210.401 -1.444 78.562 1.00 51.47 128 ASN A N 1
ATOM 749 C CA . ASN A 1 95 ? 210.100 -0.364 77.615 1.00 54.42 128 ASN A CA 1
ATOM 750 C C . ASN A 1 95 ? 211.055 -0.208 76.421 1.00 50.66 128 ASN A C 1
ATOM 751 O O . ASN A 1 95 ? 210.807 0.638 75.587 1.00 45.34 128 ASN A O 1
ATOM 756 N N . ILE A 1 96 ? 212.126 -0.998 76.346 1.00 48.54 129 ILE A N 1
ATOM 757 C CA . ILE A 1 96 ? 213.102 -0.895 75.262 1.00 49.28 129 ILE A CA 1
ATOM 758 C C . ILE A 1 96 ? 213.538 -2.251 74.760 1.00 49.91 129 ILE A C 1
ATOM 759 O O . ILE A 1 96 ? 213.285 -2.590 73.625 1.00 57.64 129 ILE A O 1
ATOM 764 N N . ILE A 1 97 ? 214.217 -3.024 75.599 1.00 50.83 130 ILE A N 1
ATOM 765 C CA . ILE A 1 97 ? 214.815 -4.294 75.166 1.00 51.32 130 ILE A CA 1
ATOM 766 C C . ILE A 1 97 ? 213.784 -5.288 74.646 1.00 51.55 130 ILE A C 1
ATOM 767 O O . ILE A 1 97 ? 213.983 -5.857 73.576 1.00 54.58 130 ILE A O 1
ATOM 772 N N . ASP A 1 98 ? 212.685 -5.506 75.365 1.00 51.73 131 ASP A N 1
ATOM 773 C CA . ASP A 1 98 ? 211.650 -6.436 74.873 1.00 58.67 131 ASP A CA 1
ATOM 774 C C . ASP A 1 98 ? 211.271 -6.221 73.412 1.00 64.95 131 ASP A C 1
ATOM 775 O O . ASP A 1 98 ? 211.090 -7.188 72.656 1.00 70.39 131 ASP A O 1
ATOM 780 N N . TYR A 1 99 ? 211.186 -4.960 73.011 1.00 64.92 132 TYR A N 1
ATOM 781 C CA . TYR A 1 99 ? 210.840 -4.631 71.648 1.00 68.67 132 TYR A CA 1
ATOM 782 C C . TYR A 1 99 ? 211.971 -4.880 70.634 1.00 65.60 132 TYR A C 1
ATOM 783 O O . TYR A 1 99 ? 211.777 -4.682 69.450 1.00 72.65 132 TYR A O 1
ATOM 792 N N . MET A 1 100 ? 213.132 -5.331 71.090 1.00 65.25 133 MET A N 1
ATOM 793 C CA . MET A 1 100 ? 214.219 -5.757 70.189 1.00 69.43 133 MET A CA 1
ATOM 794 C C . MET A 1 100 ? 214.141 -7.242 69.849 1.00 69.89 133 MET A C 1
ATOM 795 O O . MET A 1 100 ? 213.732 -8.057 70.672 1.00 79.00 133 MET A O 1
ATOM 800 N N . GLU A 1 101 ? 214.575 -7.587 68.649 1.00 66.76 134 GLU A N 1
ATOM 801 C CA . GLU A 1 101 ? 214.716 -8.978 68.259 1.00 70.98 134 GLU A CA 1
ATOM 802 C C . GLU A 1 101 ? 216.121 -9.173 67.738 1.00 65.21 134 GLU A C 1
ATOM 803 O O . GLU A 1 101 ? 216.836 -8.200 67.512 1.00 61.18 134 GLU A O 1
ATOM 809 N N . ASP A 1 102 ? 216.508 -10.426 67.527 1.00 66.03 135 ASP A N 1
ATOM 810 C CA . ASP A 1 102 ? 217.892 -10.776 67.159 1.00 77.89 135 ASP A CA 1
ATOM 811 C C . ASP A 1 102 ? 218.902 -10.317 68.206 1.00 71.81 135 ASP A C 1
ATOM 812 O O . ASP A 1 102 ? 220.096 -10.158 67.925 1.00 76.26 135 ASP A O 1
ATOM 817 N N . ASP A 1 103 ? 218.427 -10.137 69.422 1.00 68.48 136 ASP A N 1
ATOM 818 C CA . ASP A 1 103 ? 219.205 -9.432 70.416 1.00 67.75 136 ASP A CA 1
ATOM 819 C C . ASP A 1 103 ? 220.240 -10.359 71.071 1.00 68.17 136 ASP A C 1
ATOM 820 O O . ASP A 1 103 ? 219.926 -11.484 71.448 1.00 69.08 136 ASP A O 1
ATOM 825 N N . GLY A 1 104 ? 221.467 -9.860 71.203 1.00 61.06 137 GLY A N 1
ATOM 826 C CA . GLY A 1 104 ? 222.476 -10.464 72.059 1.00 57.83 137 GLY A CA 1
ATOM 827 C C . GLY A 1 104 ? 223.447 -9.461 72.648 1.00 51.92 137 GLY A C 1
ATOM 828 O O . GLY A 1 104 ? 223.340 -8.270 72.383 1.00 56.24 137 GLY A O 1
ATOM 829 N N . PHE A 1 105 ? 224.411 -9.954 73.423 1.00 48.44 138 PHE A N 1
ATOM 830 C CA . PHE A 1 105 ? 225.424 -9.116 74.046 1.00 47.50 138 PHE A CA 1
ATOM 831 C C . PHE A 1 105 ? 226.671 -8.952 73.186 1.00 47.46 138 PHE A C 1
ATOM 832 O O . PHE A 1 105 ? 227.279 -9.932 72.768 1.00 46.84 138 PHE A O 1
ATOM 840 N N . THR A 1 106 ? 227.080 -7.695 73.002 1.00 51.48 139 THR A N 1
ATOM 841 C CA . THR A 1 106 ? 228.320 -7.325 72.308 1.00 49.02 139 THR A CA 1
ATOM 842 C C . THR A 1 106 ? 229.485 -6.956 73.239 1.00 51.94 139 THR A C 1
ATOM 843 O O . THR A 1 106 ? 230.648 -7.155 72.901 1.00 49.05 139 THR A O 1
ATOM 847 N N . ARG A 1 107 ? 229.182 -6.441 74.422 1.00 61.14 140 ARG A N 1
ATOM 848 C CA . ARG A 1 107 ? 230.226 -6.167 75.432 1.00 58.76 140 ARG A CA 1
ATOM 849 C C . ARG A 1 107 ? 229.830 -6.647 76.831 1.00 50.79 140 ARG A C 1
ATOM 850 O O . ARG A 1 107 ? 228.675 -6.622 77.184 1.00 51.14 140 ARG A O 1
ATOM 858 N N . LEU A 1 108 ? 230.799 -7.070 77.618 1.00 49.55 141 LEU A N 1
ATOM 859 C CA . LEU A 1 108 ? 230.539 -7.538 78.964 1.00 50.78 141 LEU A CA 1
ATOM 860 C C . LEU A 1 108 ? 231.809 -7.403 79.810 1.00 50.97 141 LEU A C 1
ATOM 861 O O . LEU A 1 108 ? 232.838 -7.933 79.455 1.00 55.90 141 LEU A O 1
ATOM 866 N N . ASP A 1 109 ? 231.750 -6.693 80.923 1.00 51.46 142 ASP A N 1
ATOM 867 C CA . ASP A 1 109 ? 232.945 -6.445 81.724 1.00 52.44 142 ASP A CA 1
ATOM 868 C C . ASP A 1 109 ? 232.879 -7.096 83.115 1.00 53.29 142 ASP A C 1
ATOM 869 O O . ASP A 1 109 ? 231.922 -6.918 83.835 1.00 52.31 142 ASP A O 1
ATOM 874 N N . LEU A 1 110 ? 233.898 -7.874 83.474 1.00 54.26 143 LEU A N 1
ATOM 875 C CA . LEU A 1 110 ? 234.005 -8.452 84.802 1.00 49.73 143 LEU A CA 1
ATOM 876 C C . LEU A 1 110 ? 234.862 -7.577 85.689 1.00 52.36 143 LEU A C 1
ATOM 877 O O . LEU A 1 110 ? 236.044 -7.328 85.398 1.00 52.79 143 LEU A O 1
ATOM 882 N N . ALA A 1 111 ? 234.303 -7.193 86.825 1.00 57.57 144 ALA A N 1
ATOM 883 C CA . ALA A 1 111 ? 235.017 -6.359 87.789 1.00 61.34 144 ALA A CA 1
ATOM 884 C C . ALA A 1 111 ? 235.248 -7.117 89.099 1.00 56.77 144 ALA A C 1
ATOM 885 O O . ALA A 1 111 ? 234.310 -7.306 89.869 1.00 61.51 144 ALA A O 1
ATOM 887 N N . PHE A 1 112 ? 236.492 -7.505 89.349 1.00 50.77 145 PHE A N 1
ATOM 888 C CA . PHE A 1 112 ? 236.909 -8.070 90.627 1.00 53.83 145 PHE A CA 1
ATOM 889 C C . PHE A 1 112 ? 237.536 -7.010 91.530 1.00 55.88 145 PHE A C 1
ATOM 890 O O . PHE A 1 112 ? 238.656 -6.579 91.275 1.00 50.18 145 PHE A O 1
ATOM 898 N N . ASP A 1 113 ? 236.828 -6.609 92.593 1.00 62.86 146 ASP A N 1
ATOM 899 C CA . ASP A 1 113 ? 237.358 -5.680 93.613 1.00 61.32 146 ASP A CA 1
ATOM 900 C C . ASP A 1 113 ? 238.072 -6.454 94.726 1.00 61.28 146 ASP A C 1
ATOM 901 O O . ASP A 1 113 ? 237.539 -7.418 95.243 1.00 61.37 146 ASP A O 1
ATOM 906 N N . PHE A 1 114 ? 239.260 -6.008 95.101 1.00 60.47 147 PHE A N 1
ATOM 907 C CA . PHE A 1 114 ? 240.025 -6.606 96.194 1.00 61.29 147 PHE A CA 1
ATOM 908 C C . PHE A 1 114 ? 240.323 -5.564 97.248 1.00 62.85 147 PHE A C 1
ATOM 909 O O . PHE A 1 114 ? 240.656 -4.421 96.912 1.00 57.29 147 PHE A O 1
ATOM 917 N N . GLU A 1 115 ? 240.294 -5.984 98.513 1.00 68.88 148 GLU A N 1
ATOM 918 C CA . GLU A 1 115 ? 240.603 -5.088 99.636 1.00 66.65 148 GLU A CA 1
ATOM 919 C C . GLU A 1 115 ? 242.064 -5.168 100.044 1.00 65.18 148 GLU A C 1
ATOM 920 O O . GLU A 1 115 ? 242.469 -4.567 101.025 1.00 77.19 148 GLU A O 1
ATOM 926 N N . ASP A 1 116 ? 242.869 -5.860 99.256 1.00 64.14 149 ASP A N 1
ATOM 927 C CA . ASP A 1 116 ? 244.312 -5.834 99.425 1.00 63.43 149 ASP A CA 1
ATOM 928 C C . ASP A 1 116 ? 244.935 -4.690 98.602 1.00 59.08 149 ASP A C 1
ATOM 929 O O . ASP A 1 116 ? 244.243 -3.931 97.917 1.00 54.63 149 ASP A O 1
ATOM 934 N N . ASP A 1 117 ? 246.237 -4.522 98.751 1.00 61.89 150 ASP A N 1
ATOM 935 C CA . ASP A 1 117 ? 247.009 -3.598 97.950 1.00 64.65 150 ASP A CA 1
ATOM 936 C C . ASP A 1 117 ? 247.689 -4.474 96.930 1.00 68.66 150 ASP A C 1
ATOM 937 O O . ASP A 1 117 ? 248.414 -5.399 97.287 1.00 69.83 150 ASP A O 1
ATOM 942 N N . LEU A 1 118 ? 247.468 -4.203 95.656 1.00 64.88 151 LEU A N 1
ATOM 943 C CA . LEU A 1 118 ? 248.071 -5.064 94.682 1.00 56.38 151 LEU A CA 1
ATOM 944 C C . LEU A 1 118 ? 249.401 -4.564 94.197 1.00 55.92 151 LEU A C 1
ATOM 945 O O . LEU A 1 118 ? 250.073 -5.303 93.501 1.00 51.37 151 LEU A O 1
ATOM 950 N N . SER A 1 119 ? 249.793 -3.342 94.589 1.00 62.05 152 SER A N 1
ATOM 951 C CA . SER A 1 119 ? 251.097 -2.747 94.225 1.00 67.47 152 SER A CA 1
ATOM 952 C C . SER A 1 119 ? 252.130 -3.791 94.447 1.00 72.00 152 SER A C 1
ATOM 953 O O . SER A 1 119 ? 253.043 -3.931 93.655 1.00 81.95 152 SER A O 1
ATOM 956 N N . ASP A 1 120 ? 251.980 -4.536 95.535 1.00 75.02 153 ASP A N 1
ATOM 957 C CA . ASP A 1 120 ? 253.035 -5.428 95.972 1.00 76.52 153 ASP A CA 1
ATOM 958 C C . ASP A 1 120 ? 252.937 -6.845 95.380 1.00 69.26 153 ASP A C 1
ATOM 959 O O . ASP A 1 120 ? 253.800 -7.681 95.645 1.00 74.17 153 ASP A O 1
ATOM 964 N N . TYR A 1 121 ? 251.945 -7.102 94.533 1.00 60.72 154 TYR A N 1
ATOM 965 C CA . TYR A 1 121 ? 251.961 -8.325 93.719 1.00 57.91 154 TYR A CA 1
ATOM 966 C C . TYR A 1 121 ? 252.637 -8.131 92.358 1.00 54.33 154 TYR A C 1
ATOM 967 O O . TYR A 1 121 ? 252.808 -7.024 91.852 1.00 52.18 154 TYR A O 1
ATOM 976 N N . TYR A 1 122 ? 253.009 -9.224 91.743 1.00 48.55 155 TYR A N 1
ATOM 977 C CA . TYR A 1 122 ? 253.523 -9.134 90.419 1.00 48.51 155 TYR A CA 1
ATOM 978 C C . TYR A 1 122 ? 252.411 -9.705 89.552 1.00 54.10 155 TYR A C 1
ATOM 979 O O . TYR A 1 122 ? 251.933 -10.784 89.817 1.00 53.40 155 TYR A O 1
ATOM 988 N N . ALA A 1 123 ? 251.978 -8.956 88.544 1.00 59.59 156 ALA A N 1
ATOM 989 C CA . ALA A 1 123 ? 250.916 -9.386 87.665 1.00 51.93 156 ALA A CA 1
ATOM 990 C C . ALA A 1 123 ? 251.527 -9.835 86.355 1.00 55.82 156 ALA A C 1
ATOM 991 O O . ALA A 1 123 ? 252.407 -9.169 85.817 1.00 62.57 156 ALA A O 1
ATOM 993 N N . MET A 1 124 ? 251.054 -10.948 85.809 1.00 59.46 157 MET A N 1
ATOM 994 C CA . MET A 1 124 ? 251.603 -11.447 84.560 1.00 60.52 157 MET A CA 1
ATOM 995 C C . MET A 1 124 ? 250.587 -12.253 83.735 1.00 62.06 157 MET A C 1
ATOM 996 O O . MET A 1 124 ? 249.717 -12.938 84.300 1.00 61.40 157 MET A O 1
ATOM 1001 N N . THR A 1 125 ? 250.674 -12.165 82.403 1.00 60.64 158 THR A N 1
ATOM 1002 C CA . THR A 1 125 ? 250.034 -13.163 81.561 1.00 63.41 158 THR A CA 1
ATOM 1003 C C . THR A 1 125 ? 251.043 -14.105 80.932 1.00 64.13 158 THR A C 1
ATOM 1004 O O . THR A 1 125 ? 252.041 -13.685 80.385 1.00 62.04 158 THR A O 1
ATOM 1008 N N . ASP A 1 126 ? 250.730 -15.392 80.952 1.00 71.77 159 ASP A N 1
ATOM 1009 C CA . ASP A 1 126 ? 251.499 -16.380 80.210 1.00 70.74 159 ASP A CA 1
ATOM 1010 C C . ASP A 1 126 ? 251.425 -16.114 78.707 1.00 67.21 159 ASP A C 1
ATOM 1011 O O . ASP A 1 126 ? 252.282 -16.548 77.972 1.00 72.10 159 ASP A O 1
ATOM 1016 N N . LYS A 1 127 ? 250.389 -15.410 78.262 1.00 68.30 160 LYS A N 1
ATOM 1017 C CA . LYS A 1 127 ? 250.117 -15.220 76.849 1.00 63.73 160 LYS A CA 1
ATOM 1018 C C . LYS A 1 127 ? 250.938 -14.045 76.289 1.00 55.90 160 LYS A C 1
ATOM 1019 O O . LYS A 1 127 ? 251.341 -13.179 77.031 1.00 63.46 160 LYS A O 1
ATOM 1025 N N . ALA A 1 128 ? 251.190 -14.038 74.986 1.00 48.19 161 ALA A N 1
ATOM 1026 C CA . ALA A 1 128 ? 251.955 -12.994 74.344 1.00 46.85 161 ALA A CA 1
ATOM 1027 C C . ALA A 1 128 ? 251.027 -11.910 73.806 1.00 50.38 161 ALA A C 1
ATOM 1028 O O . ALA A 1 128 ? 250.395 -12.036 72.736 1.00 43.79 161 ALA A O 1
ATOM 1030 N N . VAL A 1 129 ? 250.920 -10.839 74.577 1.00 47.30 162 VAL A N 1
ATOM 1031 C CA . VAL A 1 129 ? 250.073 -9.720 74.196 1.00 42.78 162 VAL A CA 1
ATOM 1032 C C . VAL A 1 129 ? 250.785 -8.498 74.651 1.00 39.06 162 VAL A C 1
ATOM 1033 O O . VAL A 1 129 ? 251.716 -8.570 75.408 1.00 48.56 162 VAL A O 1
ATOM 1037 N N . LYS A 1 130 ? 250.355 -7.374 74.155 1.00 41.24 163 LYS A N 1
ATOM 1038 C CA . LYS A 1 130 ? 250.989 -6.131 74.449 1.00 43.54 163 LYS A CA 1
ATOM 1039 C C . LYS A 1 130 ? 250.679 -5.762 75.891 1.00 50.13 163 LYS A C 1
ATOM 1040 O O . LYS A 1 130 ? 249.623 -6.101 76.394 1.00 50.66 163 LYS A O 1
ATOM 1046 N N . LYS A 1 131 ? 251.638 -5.122 76.567 1.00 54.45 164 LYS A N 1
ATOM 1047 C CA . LYS A 1 131 ? 251.473 -4.674 77.939 1.00 48.52 164 LYS A CA 1
ATOM 1048 C C . LYS A 1 131 ? 251.676 -3.202 77.957 1.00 46.56 164 LYS A C 1
ATOM 1049 O O . LYS A 1 131 ? 252.507 -2.679 77.233 1.00 41.98 164 LYS A O 1
ATOM 1055 N N . THR A 1 132 ? 250.891 -2.520 78.765 1.00 50.18 165 THR A N 1
ATOM 1056 C CA . THR A 1 132 ? 251.165 -1.138 79.053 1.00 53.66 165 THR A CA 1
ATOM 1057 C C . THR A 1 132 ? 251.273 -0.998 80.549 1.00 51.96 165 THR A C 1
ATOM 1058 O O . THR A 1 132 ? 250.438 -1.511 81.292 1.00 52.68 165 THR A O 1
ATOM 1062 N N . ILE A 1 133 ? 252.289 -0.275 80.979 1.00 46.29 166 ILE A N 1
ATOM 1063 C CA . ILE A 1 133 ? 252.501 -0.075 82.387 1.00 49.19 166 ILE A CA 1
ATOM 1064 C C . ILE A 1 133 ? 252.708 1.395 82.635 1.00 51.90 166 ILE A C 1
ATOM 1065 O O . ILE A 1 133 ? 253.564 2.028 82.013 1.00 52.73 166 ILE A O 1
ATOM 1070 N N . PHE A 1 134 ? 251.919 1.920 83.562 1.00 50.47 167 PHE A N 1
ATOM 1071 C CA . PHE A 1 134 ? 252.006 3.308 83.939 1.00 48.46 167 PHE A CA 1
ATOM 1072 C C . PHE A 1 134 ? 252.789 3.336 85.227 1.00 51.81 167 PHE A C 1
ATOM 1073 O O . PHE A 1 134 ? 252.401 2.679 86.183 1.00 51.43 167 PHE A O 1
ATOM 1081 N N . TYR A 1 135 ? 253.907 4.051 85.234 1.00 52.56 168 TYR A N 1
ATOM 1082 C CA . TYR A 1 135 ? 254.742 4.131 86.412 1.00 54.08 168 TYR A CA 1
ATOM 1083 C C . TYR A 1 135 ? 254.475 5.469 87.068 1.00 58.33 168 TYR A C 1
ATOM 1084 O O . TYR A 1 135 ? 254.229 6.462 86.374 1.00 62.24 168 TYR A O 1
ATOM 1093 N N . GLY A 1 136 ? 254.519 5.479 88.401 1.00 58.09 169 GLY A N 1
ATOM 1094 C CA . GLY A 1 136 ? 254.398 6.696 89.184 1.00 58.41 169 GLY A CA 1
ATOM 1095 C C . GLY A 1 136 ? 255.702 7.472 89.206 1.00 67.55 169 GLY A C 1
ATOM 1096 O O . GLY A 1 136 ? 256.723 7.002 88.719 1.00 72.80 169 GLY A O 1
ATOM 1097 N N . ARG A 1 137 ? 255.685 8.669 89.785 1.00 82.55 170 ARG A N 1
ATOM 1098 C CA . ARG A 1 137 ? 256.889 9.506 89.848 1.00 83.12 170 ARG A CA 1
ATOM 1099 C C . ARG A 1 137 ? 257.943 8.784 90.680 1.00 84.07 170 ARG A C 1
ATOM 1100 O O . ARG A 1 137 ? 259.142 8.891 90.434 1.00 80.19 170 ARG A O 1
ATOM 1108 N N . ASN A 1 138 ? 257.436 8.053 91.668 1.00 85.18 171 ASN A N 1
ATOM 1109 C CA . ASN A 1 138 ? 258.147 7.061 92.469 1.00 83.64 171 ASN A CA 1
ATOM 1110 C C . ASN A 1 138 ? 259.056 6.053 91.725 1.00 74.63 171 ASN A C 1
ATOM 1111 O O . ASN A 1 138 ? 259.947 5.461 92.318 1.00 82.07 171 ASN A O 1
ATOM 1116 N N . GLY A 1 139 ? 258.790 5.819 90.448 1.00 72.34 172 GLY A N 1
ATOM 1117 C CA . GLY A 1 139 ? 259.466 4.780 89.665 1.00 64.37 172 GLY A CA 1
ATOM 1118 C C . GLY A 1 139 ? 258.781 3.429 89.716 1.00 63.92 172 GLY A C 1
ATOM 1119 O O . GLY A 1 139 ? 259.087 2.553 88.928 1.00 73.93 172 GLY A O 1
ATOM 1120 N N . LYS A 1 140 ? 257.830 3.254 90.620 1.00 66.95 173 LYS A N 1
ATOM 1121 C CA . LYS A 1 140 ? 257.112 1.983 90.759 1.00 70.16 173 LYS A CA 1
ATOM 1122 C C . LYS A 1 140 ? 255.887 1.921 89.841 1.00 64.77 173 LYS A C 1
ATOM 1123 O O . LYS A 1 140 ? 255.430 2.948 89.338 1.00 66.66 173 LYS A O 1
ATOM 1129 N N . PRO A 1 141 ? 255.352 0.712 89.588 1.00 62.07 174 PRO A N 1
ATOM 1130 C CA . PRO A 1 141 ? 254.210 0.640 88.676 1.00 59.70 174 PRO A CA 1
ATOM 1131 C C . PRO A 1 141 ? 252.907 0.841 89.398 1.00 53.47 174 PRO A C 1
ATOM 1132 O O . PRO A 1 141 ? 252.744 0.312 90.480 1.00 56.57 174 PRO A O 1
ATOM 1136 N N . GLU A 1 142 ? 252.001 1.605 88.816 1.00 51.25 175 GLU A N 1
ATOM 1137 C CA . GLU A 1 142 ? 250.733 1.849 89.434 1.00 57.94 175 GLU A CA 1
ATOM 1138 C C . GLU A 1 142 ? 249.645 1.056 88.714 1.00 61.70 175 GLU A C 1
ATOM 1139 O O . GLU A 1 142 ? 248.870 0.352 89.351 1.00 72.72 175 GLU A O 1
ATOM 1145 N N . THR A 1 143 ? 249.606 1.147 87.393 1.00 54.58 176 THR A N 1
ATOM 1146 C CA . THR A 1 143 ? 248.527 0.571 86.603 1.00 47.65 176 THR A CA 1
ATOM 1147 C C . THR A 1 143 ? 249.101 -0.268 85.490 1.00 49.30 176 THR A C 1
ATOM 1148 O O . THR A 1 143 ? 250.075 0.122 84.820 1.00 54.91 176 THR A O 1
ATOM 1152 N N . LYS A 1 144 ? 248.476 -1.411 85.260 1.00 46.89 177 LYS A N 1
ATOM 1153 C CA . LYS A 1 144 ? 248.914 -2.287 84.209 1.00 46.66 177 LYS A CA 1
ATOM 1154 C C . LYS A 1 144 ? 247.721 -2.595 83.322 1.00 43.88 177 LYS A C 1
ATOM 1155 O O . LYS A 1 144 ? 246.615 -2.802 83.821 1.00 43.62 177 LYS A O 1
ATOM 1161 N N . TYR A 1 145 ? 247.951 -2.577 82.010 1.00 42.11 178 TYR A N 1
ATOM 1162 C CA . TYR A 1 145 ? 246.977 -3.026 81.025 1.00 40.80 178 TYR A CA 1
ATOM 1163 C C . TYR A 1 145 ? 247.596 -4.249 80.319 1.00 43.60 178 TYR A C 1
ATOM 1164 O O . TYR A 1 145 ? 248.739 -4.194 79.843 1.00 42.37 178 TYR A O 1
ATOM 1173 N N . PHE A 1 146 ? 246.853 -5.338 80.220 1.00 41.84 179 PHE A N 1
ATOM 1174 C CA . PHE A 1 146 ? 247.275 -6.447 79.372 1.00 48.51 179 PHE A CA 1
ATOM 1175 C C . PHE A 1 146 ? 246.323 -6.564 78.156 1.00 49.42 179 PHE A C 1
ATOM 1176 O O . PHE A 1 146 ? 245.122 -6.770 78.324 1.00 50.32 179 PHE A O 1
ATOM 1184 N N . GLY A 1 147 ? 246.875 -6.463 76.950 1.00 44.77 180 GLY A N 1
ATOM 1185 C CA . GLY A 1 147 ? 246.091 -6.422 75.719 1.00 46.92 180 GLY A CA 1
ATOM 1186 C C . GLY A 1 147 ? 245.835 -4.995 75.323 1.00 47.01 180 GLY A C 1
ATOM 1187 O O . GLY A 1 147 ? 246.439 -4.093 75.871 1.00 51.16 180 GLY A O 1
ATOM 1188 N N . VAL A 1 148 ? 244.951 -4.810 74.347 1.00 50.32 181 VAL A N 1
ATOM 1189 C CA . VAL A 1 148 ? 244.507 -3.497 73.863 1.00 48.82 181 VAL A CA 1
ATOM 1190 C C . VAL A 1 148 ? 242.962 -3.380 73.943 1.00 52.52 181 VAL A C 1
ATOM 1191 O O . VAL A 1 148 ? 242.245 -4.368 73.786 1.00 49.86 181 VAL A O 1
ATOM 1195 N N . ARG A 1 149 ? 242.450 -2.174 74.161 1.00 51.89 182 ARG A N 1
ATOM 1196 C CA . ARG A 1 149 ? 241.021 -2.003 74.255 1.00 59.27 182 ARG A CA 1
ATOM 1197 C C . ARG A 1 149 ? 240.236 -2.489 73.043 1.00 58.67 182 ARG A C 1
ATOM 1198 O O . ARG A 1 149 ? 239.148 -3.040 73.210 1.00 53.12 182 ARG A O 1
ATOM 1206 N N . ASP A 1 150 ? 240.745 -2.265 71.831 1.00 59.98 183 ASP A N 1
ATOM 1207 C CA . ASP A 1 150 ? 240.053 -2.799 70.651 1.00 61.56 183 ASP A CA 1
ATOM 1208 C C . ASP A 1 150 ? 240.440 -4.264 70.479 1.00 51.71 183 ASP A C 1
ATOM 1209 O O . ASP A 1 150 ? 241.214 -4.607 69.619 1.00 55.35 183 ASP A O 1
ATOM 1214 N N . SER A 1 151 ? 239.875 -5.127 71.305 1.00 48.36 184 SER A N 1
ATOM 1215 C CA . SER A 1 151 ? 240.076 -6.552 71.156 1.00 49.29 184 SER A CA 1
ATOM 1216 C C . SER A 1 151 ? 239.122 -7.381 71.989 1.00 49.67 184 SER A C 1
ATOM 1217 O O . SER A 1 151 ? 238.486 -6.907 72.928 1.00 55.56 184 SER A O 1
ATOM 1220 N N . ASP A 1 152 ? 239.016 -8.635 71.612 1.00 56.51 185 ASP A N 1
ATOM 1221 C CA . ASP A 1 152 ? 238.112 -9.556 72.281 1.00 66.87 185 ASP A CA 1
ATOM 1222 C C . ASP A 1 152 ? 238.322 -9.530 73.793 1.00 59.20 185 ASP A C 1
ATOM 1223 O O . ASP A 1 152 ? 237.361 -9.752 74.527 1.00 57.56 185 ASP A O 1
ATOM 1228 N N . ARG A 1 153 ? 239.560 -9.284 74.253 1.00 52.05 186 ARG A N 1
ATOM 1229 C CA . ARG A 1 153 ? 239.873 -9.298 75.687 1.00 51.72 186 ARG A CA 1
ATOM 1230 C C . ARG A 1 153 ? 241.007 -8.398 76.169 1.00 53.43 186 ARG A C 1
ATOM 1231 O O . ARG A 1 153 ? 242.159 -8.520 75.759 1.00 64.35 186 ARG A O 1
ATOM 1239 N N . PHE A 1 154 ? 240.675 -7.584 77.158 1.00 56.30 187 PHE A N 1
ATOM 1240 C CA . PHE A 1 154 ? 241.531 -6.537 77.637 1.00 50.60 187 PHE A CA 1
ATOM 1241 C C . PHE A 1 154 ? 241.383 -6.427 79.131 1.00 50.47 187 PHE A C 1
ATOM 1242 O O . PHE A 1 154 ? 240.268 -6.475 79.627 1.00 55.95 187 PHE A O 1
ATOM 1250 N N . ILE A 1 155 ? 242.506 -6.248 79.833 1.00 49.97 188 ILE A N 1
ATOM 1251 C CA . ILE A 1 155 ? 242.562 -6.277 81.297 1.00 42.36 188 ILE A CA 1
ATOM 1252 C C . ILE A 1 155 ? 243.256 -5.080 81.894 1.00 47.52 188 ILE A C 1
ATOM 1253 O O . ILE A 1 155 ? 244.393 -4.763 81.503 1.00 47.85 188 ILE A O 1
ATOM 1258 N N . ARG A 1 156 ? 242.569 -4.413 82.827 1.00 53.21 189 ARG A N 1
ATOM 1259 C CA . ARG A 1 156 ? 243.136 -3.299 83.595 1.00 54.08 189 ARG A CA 1
ATOM 1260 C C . ARG A 1 156 ? 243.309 -3.830 84.974 1.00 49.65 189 ARG A C 1
ATOM 1261 O O . ARG A 1 156 ? 242.451 -4.557 85.452 1.00 49.05 189 ARG A O 1
ATOM 1269 N N . ILE A 1 157 ? 244.385 -3.425 85.629 1.00 49.85 190 ILE A N 1
ATOM 1270 C CA . ILE A 1 157 ? 244.536 -3.586 87.072 1.00 48.56 190 ILE A CA 1
ATOM 1271 C C . ILE A 1 157 ? 244.927 -2.233 87.636 1.00 46.69 190 ILE A C 1
ATOM 1272 O O . ILE A 1 157 ? 245.922 -1.682 87.208 1.00 45.74 190 ILE A O 1
ATOM 1277 N N . TYR A 1 158 ? 244.165 -1.698 88.584 1.00 47.60 191 TYR A N 1
ATOM 1278 C CA . TYR A 1 158 ? 244.390 -0.323 89.045 1.00 46.52 191 TYR A CA 1
ATOM 1279 C C . TYR A 1 158 ? 243.751 0.003 90.375 1.00 52.63 191 TYR A C 1
ATOM 1280 O O . TYR A 1 158 ? 242.844 -0.714 90.823 1.00 58.25 191 TYR A O 1
ATOM 1289 N N . ASN A 1 159 ? 244.226 1.099 90.989 1.00 52.26 192 ASN A N 1
ATOM 1290 C CA . ASN A 1 159 ? 243.804 1.501 92.315 1.00 55.21 192 ASN A CA 1
ATOM 1291 C C . ASN A 1 159 ? 242.425 2.137 92.284 1.00 59.05 192 ASN A C 1
ATOM 1292 O O . ASN A 1 159 ? 242.295 3.323 91.992 1.00 63.93 192 ASN A O 1
ATOM 1297 N N . LYS A 1 160 ? 241.408 1.335 92.599 1.00 58.78 193 LYS A N 1
ATOM 1298 C CA . LYS A 1 160 ? 240.020 1.773 92.593 1.00 59.62 193 LYS A CA 1
ATOM 1299 C C . LYS A 1 160 ? 239.757 2.822 93.647 1.00 65.43 193 LYS A C 1
ATOM 1300 O O . LYS A 1 160 ? 238.969 3.748 93.425 1.00 67.75 193 LYS A O 1
ATOM 1306 N N . LYS A 1 161 ? 240.397 2.660 94.804 1.00 70.36 194 LYS A N 1
ATOM 1307 C CA . LYS A 1 161 ? 240.224 3.590 95.919 1.00 69.36 194 LYS A CA 1
ATOM 1308 C C . LYS A 1 161 ? 240.679 4.951 95.469 1.00 60.64 194 LYS A C 1
ATOM 1309 O O . LYS A 1 161 ? 239.956 5.929 95.644 1.00 56.89 194 LYS A O 1
ATOM 1315 N N . GLN A 1 162 ? 241.877 4.996 94.896 1.00 58.73 195 GLN A N 1
ATOM 1316 C CA . GLN A 1 162 ? 242.461 6.250 94.418 1.00 64.25 195 GLN A CA 1
ATOM 1317 C C . GLN A 1 162 ? 241.624 6.847 93.308 1.00 61.67 195 GLN A C 1
ATOM 1318 O O . GLN A 1 162 ? 241.386 8.042 93.286 1.00 56.77 195 GLN A O 1
ATOM 1324 N N . GLU A 1 163 ? 241.175 5.988 92.401 1.00 67.17 196 GLU A N 1
ATOM 1325 C CA . GLU A 1 163 ? 240.336 6.400 91.297 1.00 70.64 196 GLU A CA 1
ATOM 1326 C C . GLU A 1 163 ? 238.950 6.857 91.750 1.00 72.16 196 GLU A C 1
ATOM 1327 O O . GLU A 1 163 ? 238.403 7.803 91.185 1.00 75.08 196 GLU A O 1
ATOM 1333 N N . ARG A 1 164 ? 238.381 6.202 92.763 1.00 76.23 197 ARG A N 1
ATOM 1334 C CA . ARG A 1 164 ? 237.104 6.654 93.354 1.00 74.09 197 ARG A CA 1
ATOM 1335 C C . ARG A 1 164 ? 237.259 7.976 94.097 1.00 74.36 197 ARG A C 1
ATOM 1336 O O . ARG A 1 164 ? 236.403 8.858 94.008 1.00 73.58 197 ARG A O 1
ATOM 1344 N N . LYS A 1 165 ? 238.351 8.106 94.838 1.00 77.47 198 LYS A N 1
ATOM 1345 C CA . LYS A 1 165 ? 238.636 9.335 95.571 1.00 84.66 198 LYS A CA 1
ATOM 1346 C C . LYS A 1 165 ? 238.742 10.479 94.577 1.00 80.49 198 LYS A C 1
ATOM 1347 O O . LYS A 1 165 ? 238.065 11.509 94.717 1.00 83.03 198 LYS A O 1
ATOM 1353 N N . ASP A 1 166 ? 239.578 10.267 93.564 1.00 81.02 199 ASP A N 1
ATOM 1354 C CA . ASP A 1 166 ? 239.780 11.225 92.475 1.00 85.61 199 ASP A CA 1
ATOM 1355 C C . ASP A 1 166 ? 238.454 11.604 91.770 1.00 81.44 199 ASP A C 1
ATOM 1356 O O . ASP A 1 166 ? 238.234 12.754 91.395 1.00 80.42 199 ASP A O 1
ATOM 1361 N N . ASN A 1 167 ? 237.560 10.637 91.646 1.00 83.56 200 ASN A N 1
ATOM 1362 C CA . ASN A 1 167 ? 236.264 10.836 91.008 1.00 83.33 200 ASN A CA 1
ATOM 1363 C C . ASN A 1 167 ? 235.220 11.472 91.941 1.00 84.73 200 ASN A C 1
ATOM 1364 O O . ASN A 1 167 ? 234.034 11.542 91.589 1.00 83.48 200 ASN A O 1
ATOM 1369 N N . ALA A 1 168 ? 235.650 11.916 93.131 1.00 84.11 201 ALA A N 1
ATOM 1370 C CA . ALA A 1 168 ? 234.740 12.429 94.179 1.00 77.92 201 ALA A CA 1
ATOM 1371 C C . ALA A 1 168 ? 233.588 11.470 94.510 1.00 80.66 201 ALA A C 1
ATOM 1372 O O . ALA A 1 168 ? 232.457 11.896 94.706 1.00 77.53 201 ALA A O 1
ATOM 1374 N N . ASP A 1 169 ? 233.894 10.174 94.569 1.00 81.57 202 ASP A N 1
ATOM 1375 C CA . ASP A 1 169 ? 232.924 9.161 94.979 1.00 80.19 202 ASP A CA 1
ATOM 1376 C C . ASP A 1 169 ? 232.928 9.057 96.498 1.00 76.93 202 ASP A C 1
ATOM 1377 O O . ASP A 1 169 ? 233.905 9.458 97.148 1.00 71.01 202 ASP A O 1
ATOM 1382 N N . VAL A 1 170 ? 231.840 8.489 97.036 1.00 77.39 203 VAL A N 1
ATOM 1383 C CA . VAL A 1 170 ? 231.666 8.266 98.474 1.00 80.57 203 VAL A CA 1
ATOM 1384 C C . VAL A 1 170 ? 232.855 7.458 99.005 1.00 80.72 203 VAL A C 1
ATOM 1385 O O . VAL A 1 170 ? 233.300 6.498 98.366 1.00 70.37 203 VAL A O 1
ATOM 1389 N N . GLU A 1 171 ? 233.383 7.877 100.157 1.00 79.03 204 GLU A N 1
ATOM 1390 C CA . GLU A 1 171 ? 234.567 7.245 100.714 1.00 78.84 204 GLU A CA 1
ATOM 1391 C C . GLU A 1 171 ? 234.236 5.860 101.212 1.00 74.23 204 GLU A C 1
ATOM 1392 O O . GLU A 1 171 ? 233.069 5.513 101.396 1.00 63.82 204 GLU A O 1
ATOM 1398 N N . VAL A 1 172 ? 235.291 5.076 101.402 1.00 74.58 205 VAL A N 1
ATOM 1399 C CA . VAL A 1 172 ? 235.182 3.653 101.618 1.00 70.68 205 VAL A CA 1
ATOM 1400 C C . VAL A 1 172 ? 235.937 3.292 102.895 1.00 69.69 205 VAL A C 1
ATOM 1401 O O . VAL A 1 172 ? 236.960 3.885 103.218 1.00 67.31 205 VAL A O 1
ATOM 1405 N N . MET A 1 173 ? 235.424 2.314 103.622 1.00 77.83 206 MET A N 1
ATOM 1406 C CA . MET A 1 173 ? 235.969 1.978 104.951 1.00 80.30 206 MET A CA 1
ATOM 1407 C C . MET A 1 173 ? 237.372 1.394 104.825 1.00 71.33 206 MET A C 1
ATOM 1408 O O . MET A 1 173 ? 238.198 1.568 105.705 1.00 66.50 206 MET A O 1
ATOM 1413 N N . SER A 1 174 ? 237.624 0.677 103.738 1.00 70.14 207 SER A N 1
ATOM 1414 C CA . SER A 1 174 ? 238.853 -0.092 103.600 1.00 68.41 207 SER A CA 1
ATOM 1415 C C . SER A 1 174 ? 240.069 0.778 103.308 1.00 67.25 207 SER A C 1
ATOM 1416 O O . SER A 1 174 ? 239.953 1.849 102.719 1.00 58.30 207 SER A O 1
ATOM 1419 N N . GLU A 1 175 ? 241.231 0.300 103.743 1.00 70.55 208 GLU A N 1
ATOM 1420 C CA . GLU A 1 175 ? 242.483 1.029 103.584 1.00 77.81 208 GLU A CA 1
ATOM 1421 C C . GLU A 1 175 ? 243.068 0.886 102.189 1.00 77.70 208 GLU A C 1
ATOM 1422 O O . GLU A 1 175 ? 243.942 1.655 101.793 1.00 70.68 208 GLU A O 1
ATOM 1428 N N . HIS A 1 176 ? 242.636 -0.154 101.481 1.00 78.77 209 HIS A N 1
ATOM 1429 C CA . HIS A 1 176 ? 243.149 -0.478 100.157 1.00 69.71 209 HIS A CA 1
ATOM 1430 C C . HIS A 1 176 ? 242.043 -1.009 99.294 1.00 70.96 209 HIS A C 1
ATOM 1431 O O . HIS A 1 176 ? 241.250 -1.809 99.769 1.00 78.39 209 HIS A O 1
ATOM 1438 N N . LEU A 1 177 ? 241.992 -0.580 98.036 1.00 69.69 210 LEU A N 1
ATOM 1439 C CA . LEU A 1 177 ? 240.999 -1.116 97.109 1.00 66.81 210 LEU A CA 1
ATOM 1440 C C . LEU A 1 177 ? 241.476 -1.090 95.649 1.00 68.54 210 LEU A C 1
ATOM 1441 O O . LEU A 1 177 ? 241.655 -0.022 95.056 1.00 63.33 210 LEU A O 1
ATOM 1446 N N . TRP A 1 178 ? 241.685 -2.282 95.089 1.00 65.49 211 TRP A N 1
ATOM 1447 C CA . TRP A 1 178 ? 242.193 -2.435 93.725 1.00 60.47 211 TRP A CA 1
ATOM 1448 C C . TRP A 1 178 ? 241.247 -3.276 92.911 1.00 62.49 211 TRP A C 1
ATOM 1449 O O . TRP A 1 178 ? 240.708 -4.275 93.413 1.00 56.39 211 TRP A O 1
ATOM 1460 N N . ARG A 1 179 ? 241.048 -2.867 91.653 1.00 62.08 212 ARG A N 1
ATOM 1461 C CA . ARG A 1 179 ? 240.177 -3.575 90.719 1.00 54.64 212 ARG A CA 1
ATOM 1462 C C . ARG A 1 179 ? 240.983 -4.320 89.693 1.00 48.44 212 ARG A C 1
ATOM 1463 O O . ARG A 1 179 ? 242.113 -3.956 89.373 1.00 47.55 212 ARG A O 1
ATOM 1471 N N . VAL A 1 180 ? 240.375 -5.385 89.198 1.00 48.47 213 VAL A N 1
ATOM 1472 C CA . VAL A 1 180 ? 240.851 -6.091 88.036 1.00 46.40 213 VAL A CA 1
ATOM 1473 C C . VAL A 1 180 ? 239.693 -6.174 87.089 1.00 47.70 213 VAL A C 1
ATOM 1474 O O . VAL A 1 180 ? 238.764 -6.933 87.324 1.00 61.20 213 VAL A O 1
ATOM 1478 N N . GLU A 1 181 ? 239.708 -5.359 86.053 1.00 50.72 214 GLU A N 1
ATOM 1479 C CA . GLU A 1 181 ? 238.590 -5.296 85.118 1.00 54.66 214 GLU A CA 1
ATOM 1480 C C . GLU A 1 181 ? 238.978 -6.114 83.911 1.00 49.30 214 GLU A C 1
ATOM 1481 O O . GLU A 1 181 ? 240.120 -6.040 83.450 1.00 46.26 214 GLU A O 1
ATOM 1487 N N . ILE A 1 182 ? 238.048 -6.917 83.427 1.00 46.17 215 ILE A N 1
ATOM 1488 C CA . ILE A 1 182 ? 238.279 -7.730 82.243 1.00 47.64 215 ILE A CA 1
ATOM 1489 C C . ILE A 1 182 ? 237.190 -7.378 81.222 1.00 46.60 215 ILE A C 1
ATOM 1490 O O . ILE A 1 182 ? 236.044 -7.778 81.363 1.00 48.30 215 ILE A O 1
ATOM 1495 N N . GLU A 1 183 ? 237.546 -6.614 80.211 1.00 45.16 216 GLU A N 1
ATOM 1496 C CA . GLU A 1 183 ? 236.587 -6.224 79.193 1.00 49.43 216 GLU A CA 1
ATOM 1497 C C . GLU A 1 183 ? 236.524 -7.293 78.088 1.00 51.91 216 GLU A C 1
ATOM 1498 O O . GLU A 1 183 ? 237.475 -7.486 77.326 1.00 52.42 216 GLU A O 1
ATOM 1504 N N . LEU A 1 184 ? 235.384 -7.964 77.998 1.00 52.04 217 LEU A N 1
ATOM 1505 C CA . LEU A 1 184 ? 235.129 -8.969 76.980 1.00 50.74 217 LEU A CA 1
ATOM 1506 C C . LEU A 1 184 ? 234.213 -8.409 75.888 1.00 48.84 217 LEU A C 1
ATOM 1507 O O . LEU A 1 184 ? 233.090 -7.986 76.159 1.00 49.05 217 LEU A O 1
ATOM 1512 N N . LYS A 1 185 ? 234.664 -8.484 74.645 1.00 46.51 218 LYS A N 1
ATOM 1513 C CA . LYS A 1 185 ? 233.878 -8.033 73.522 1.00 46.19 218 LYS A CA 1
ATOM 1514 C C . LYS A 1 185 ? 233.612 -9.177 72.559 1.00 48.14 218 LYS A C 1
ATOM 1515 O O . LYS A 1 185 ? 234.278 -10.221 72.614 1.00 45.97 218 LYS A O 1
ATOM 1521 N N . ARG A 1 186 ? 232.619 -8.966 71.683 1.00 55.16 219 ARG A N 1
ATOM 1522 C CA . ARG A 1 186 ? 232.422 -9.770 70.472 1.00 53.13 219 ARG A CA 1
ATOM 1523 C C . ARG A 1 186 ? 232.175 -11.216 70.886 1.00 52.76 219 ARG A C 1
ATOM 1524 O O . ARG A 1 186 ? 231.229 -11.441 71.637 1.00 49.39 219 ARG A O 1
ATOM 1532 N N . ASP A 1 187 ? 233.024 -12.176 70.487 1.00 57.61 220 ASP A N 1
ATOM 1533 C CA . ASP A 1 187 ? 232.729 -13.604 70.728 1.00 64.12 220 ASP A CA 1
ATOM 1534 C C . ASP A 1 187 ? 233.144 -14.021 72.109 1.00 64.98 220 ASP A C 1
ATOM 1535 O O . ASP A 1 187 ? 232.575 -14.961 72.671 1.00 67.75 220 ASP A O 1
ATOM 1540 N N . MET A 1 188 ? 234.113 -13.318 72.688 1.00 66.24 221 MET A N 1
ATOM 1541 C CA . MET A 1 188 ? 234.556 -13.652 74.049 1.00 60.85 221 MET A CA 1
ATOM 1542 C C . MET A 1 188 ? 233.461 -13.548 75.098 1.00 61.22 221 MET A C 1
ATOM 1543 O O . MET A 1 188 ? 233.617 -14.151 76.167 1.00 67.14 221 MET A O 1
ATOM 1548 N N . VAL A 1 189 ? 232.364 -12.829 74.814 1.00 54.57 222 VAL A N 1
ATOM 1549 C CA . VAL A 1 189 ? 231.368 -12.603 75.854 1.00 57.06 222 VAL A CA 1
ATOM 1550 C C . VAL A 1 189 ? 230.789 -13.938 76.291 1.00 62.46 222 VAL A C 1
ATOM 1551 O O . VAL A 1 189 ? 230.509 -14.126 77.470 1.00 73.63 222 VAL A O 1
ATOM 1555 N N . ASP A 1 190 ? 230.648 -14.875 75.361 1.00 59.54 223 ASP A N 1
ATOM 1556 C CA . ASP A 1 190 ? 230.111 -16.180 75.714 1.00 66.33 223 ASP A CA 1
ATOM 1557 C C . ASP A 1 190 ? 231.065 -17.009 76.622 1.00 67.28 223 ASP A C 1
ATOM 1558 O O . ASP A 1 190 ? 230.624 -17.968 77.250 1.00 79.83 223 ASP A O 1
ATOM 1563 N N . TYR A 1 191 ? 232.339 -16.628 76.734 1.00 60.25 224 TYR A N 1
ATOM 1564 C CA . TYR A 1 191 ? 233.283 -17.314 77.646 1.00 62.70 224 TYR A CA 1
ATOM 1565 C C . TYR A 1 191 ? 233.635 -16.538 78.923 1.00 61.96 224 TYR A C 1
ATOM 1566 O O . TYR A 1 191 ? 234.677 -16.741 79.562 1.00 66.73 224 TYR A O 1
ATOM 1575 N N . TRP A 1 192 ? 232.754 -15.646 79.318 1.00 57.96 225 TRP A N 1
ATOM 1576 C CA . TRP A 1 192 ? 233.010 -14.901 80.522 1.00 55.23 225 TRP A CA 1
ATOM 1577 C C . TRP A 1 192 ? 233.341 -15.757 81.729 1.00 57.83 225 TRP A C 1
ATOM 1578 O O . TRP A 1 192 ? 234.074 -15.330 82.623 1.00 59.64 225 TRP A O 1
ATOM 1589 N N . ASN A 1 193 ? 232.807 -16.966 81.759 1.00 64.28 226 ASN A N 1
ATOM 1590 C CA . ASN A 1 193 ? 233.015 -17.857 82.913 1.00 67.25 226 ASN A CA 1
ATOM 1591 C C . ASN A 1 193 ? 234.410 -18.439 83.035 1.00 65.02 226 ASN A C 1
ATOM 1592 O O . ASN A 1 193 ? 234.715 -19.031 84.068 1.00 66.39 226 ASN A O 1
ATOM 1597 N N . ASP A 1 194 ? 235.242 -18.287 82.003 1.00 65.73 227 ASP A N 1
ATOM 1598 C CA . ASP A 1 194 ? 236.692 -18.532 82.148 1.00 77.23 227 ASP A CA 1
ATOM 1599 C C . ASP A 1 194 ? 237.544 -17.780 81.112 1.00 70.63 227 ASP A C 1
ATOM 1600 O O . ASP A 1 194 ? 238.034 -18.358 80.132 1.00 67.69 227 ASP A O 1
ATOM 1605 N N . CYS A 1 195 ? 237.736 -16.490 81.380 1.00 61.90 228 CYS A N 1
ATOM 1606 C CA . CYS A 1 195 ? 238.468 -15.597 80.503 1.00 56.92 228 CYS A CA 1
ATOM 1607 C C . CYS A 1 195 ? 239.858 -15.168 81.012 1.00 54.21 228 CYS A C 1
ATOM 1608 O O . CYS A 1 195 ? 240.536 -14.393 80.340 1.00 50.32 228 CYS A O 1
ATOM 1611 N N . PHE A 1 196 ? 240.333 -15.689 82.143 1.00 56.05 229 PHE A N 1
ATOM 1612 C CA . PHE A 1 196 ? 241.606 -15.170 82.717 1.00 53.39 229 PHE A CA 1
ATOM 1613 C C . PHE A 1 196 ? 242.558 -16.229 83.228 1.00 50.81 229 PHE A C 1
ATOM 1614 O O . PHE A 1 196 ? 243.158 -16.032 84.258 1.00 49.78 229 PHE A O 1
ATOM 1622 N N . ASN A 1 197 ? 242.752 -17.311 82.483 1.00 53.16 230 ASN A N 1
ATOM 1623 C CA . ASN A 1 197 ? 243.597 -18.422 82.955 1.00 57.84 230 ASN A CA 1
ATOM 1624 C C . ASN A 1 197 ? 245.065 -18.232 82.648 1.00 57.40 230 ASN A C 1
ATOM 1625 O O . ASN A 1 197 ? 245.928 -18.752 83.357 1.00 72.66 230 ASN A O 1
ATOM 1630 N N . ASP A 1 198 ? 245.359 -17.470 81.614 1.00 50.58 231 ASP A N 1
ATOM 1631 C CA . ASP A 1 198 ? 246.714 -17.034 81.408 1.00 56.78 231 ASP A CA 1
ATOM 1632 C C . ASP A 1 198 ? 247.145 -16.028 82.458 1.00 57.24 231 ASP A C 1
ATOM 1633 O O . ASP A 1 198 ? 248.336 -15.794 82.635 1.00 56.51 231 ASP A O 1
ATOM 1638 N N . LEU A 1 199 ? 246.193 -15.384 83.112 1.00 56.21 232 LEU A N 1
ATOM 1639 C CA . LEU A 1 199 ? 246.554 -14.291 84.021 1.00 58.35 232 LEU A CA 1
ATOM 1640 C C . LEU A 1 199 ? 246.943 -14.839 85.380 1.00 57.60 232 LEU A C 1
ATOM 1641 O O . LEU A 1 199 ? 246.279 -15.729 85.905 1.00 54.98 232 LEU A O 1
ATOM 1646 N N . HIS A 1 200 ? 248.010 -14.279 85.940 1.00 60.16 233 HIS A N 1
ATOM 1647 C CA . HIS A 1 200 ? 248.486 -14.657 87.268 1.00 63.24 233 HIS A CA 1
ATOM 1648 C C . HIS A 1 200 ? 248.921 -13.444 88.045 1.00 62.87 233 HIS A C 1
ATOM 1649 O O . HIS A 1 200 ? 249.583 -12.546 87.492 1.00 59.87 233 HIS A O 1
ATOM 1656 N N . ILE A 1 201 ? 248.556 -13.430 89.323 1.00 54.46 234 ILE A N 1
ATOM 1657 C CA . ILE A 1 201 ? 248.935 -12.351 90.188 1.00 58.66 234 ILE A CA 1
ATOM 1658 C C . ILE A 1 201 ? 249.604 -12.904 91.427 1.00 55.05 234 ILE A C 1
ATOM 1659 O O . ILE A 1 201 ? 248.944 -13.439 92.293 1.00 63.27 234 ILE A O 1
ATOM 1664 N N . LEU A 1 202 ? 250.901 -12.695 91.535 1.00 57.47 235 LEU A N 1
ATOM 1665 C CA . LEU A 1 202 ? 251.737 -13.482 92.432 1.00 62.33 235 LEU A CA 1
ATOM 1666 C C . LEU A 1 202 ? 252.437 -12.652 93.485 1.00 64.95 235 LEU A C 1
ATOM 1667 O O . LEU A 1 202 ? 252.456 -11.419 93.415 1.00 64.79 235 LEU A O 1
ATOM 1672 N N . LYS A 1 203 ? 253.052 -13.376 94.420 1.00 69.07 236 LYS A N 1
ATOM 1673 C CA . LYS A 1 203 ? 253.829 -12.802 95.525 1.00 73.26 236 LYS A CA 1
ATOM 1674 C C . LYS A 1 203 ? 255.055 -13.681 95.807 1.00 69.65 236 LYS A C 1
ATOM 1675 O O . LYS A 1 203 ? 255.111 -14.395 96.816 1.00 72.07 236 LYS A O 1
ATOM 1681 N N . PRO A 1 204 ? 256.035 -13.657 94.888 1.00 68.88 237 PRO A N 1
ATOM 1682 C CA . PRO A 1 204 ? 257.180 -14.571 94.939 1.00 76.67 237 PRO A CA 1
ATOM 1683 C C . PRO A 1 204 ? 258.296 -14.048 95.838 1.00 83.39 237 PRO A C 1
ATOM 1684 O O . PRO A 1 204 ? 258.448 -12.818 95.973 1.00 74.40 237 PRO A O 1
ATOM 1688 N N . ASP A 1 205 ? 259.046 -14.962 96.467 1.00 88.67 238 ASP A N 1
ATOM 1689 C CA . ASP A 1 205 ? 260.287 -14.566 97.169 1.00 94.50 238 ASP A CA 1
ATOM 1690 C C . ASP A 1 205 ? 261.479 -15.293 96.574 1.00 84.73 238 ASP A C 1
ATOM 1691 O O . ASP A 1 205 ? 261.807 -16.411 96.941 1.00 81.15 238 ASP A O 1
ATOM 1696 N N . TRP A 1 206 ? 262.099 -14.625 95.621 1.00 80.99 239 TRP A N 1
ATOM 1697 C CA . TRP A 1 206 ? 263.267 -15.125 94.949 1.00 86.85 239 TRP A CA 1
ATOM 1698 C C . TRP A 1 206 ? 264.226 -15.865 95.894 1.00 95.45 239 TRP A C 1
ATOM 1699 O O . TRP A 1 206 ? 264.860 -16.841 95.500 1.00 91.36 239 TRP A O 1
ATOM 1710 N N . SER A 1 207 ? 264.324 -15.394 97.137 1.00 97.99 240 SER A N 1
ATOM 1711 C CA . SER A 1 207 ? 265.226 -15.991 98.131 1.00 90.06 240 SER A CA 1
ATOM 1712 C C . SER A 1 207 ? 265.142 -17.519 98.204 1.00 82.83 240 SER A C 1
ATOM 1713 O O . SER A 1 207 ? 266.154 -18.201 98.119 1.00 89.08 240 SER A O 1
ATOM 1716 N N . SER A 1 208 ? 263.943 -18.069 98.306 1.00 81.62 241 SER A N 1
ATOM 1717 C CA . SER A 1 208 ? 263.813 -19.524 98.534 1.00 80.19 241 SER A CA 1
ATOM 1718 C C . SER A 1 208 ? 264.352 -20.405 97.391 1.00 82.13 241 SER A C 1
ATOM 1719 O O . SER A 1 208 ? 264.415 -21.624 97.551 1.00 86.84 241 SER A O 1
ATOM 1722 N N . LEU A 1 209 ? 264.719 -19.815 96.253 1.00 78.18 242 LEU A N 1
ATOM 1723 C CA . LEU A 1 209 ? 265.510 -20.539 95.260 1.00 88.04 242 LEU A CA 1
ATOM 1724 C C . LEU A 1 209 ? 266.924 -20.721 95.761 1.00 95.53 242 LEU A C 1
ATOM 1725 O O . LEU A 1 209 ? 267.629 -19.737 95.973 1.00 91.91 242 LEU A O 1
ATOM 1730 N N . GLU A 1 210 ? 267.371 -21.961 95.904 1.00 99.08 243 GLU A N 1
ATOM 1731 C CA . GLU A 1 210 ? 268.704 -22.171 96.445 1.00 98.66 243 GLU A CA 1
ATOM 1732 C C . GLU A 1 210 ? 269.776 -21.874 95.410 1.00 91.73 243 GLU A C 1
ATOM 1733 O O . GLU A 1 210 ? 270.908 -21.618 95.770 1.00 100.60 243 GLU A O 1
ATOM 1739 N N . LYS A 1 211 ? 269.427 -21.874 94.132 1.00 90.38 244 LYS A N 1
ATOM 1740 C CA . LYS A 1 211 ? 270.370 -21.440 93.105 1.00 95.78 244 LYS A CA 1
ATOM 1741 C C . LYS A 1 211 ? 270.316 -19.926 92.947 1.00 101.33 244 LYS A C 1
ATOM 1742 O O . LYS A 1 211 ? 269.237 -19.346 92.864 1.00 125.61 244 LYS A O 1
ATOM 1748 N N . VAL A 1 212 ? 271.492 -19.316 92.858 1.00 101.02 245 VAL A N 1
ATOM 1749 C CA . VAL A 1 212 ? 271.682 -17.862 92.914 1.00 100.93 245 VAL A CA 1
ATOM 1750 C C . VAL A 1 212 ? 271.495 -17.072 91.579 1.00 97.68 245 VAL A C 1
ATOM 1751 O O . VAL A 1 212 ? 270.977 -15.941 91.592 1.00 95.06 245 VAL A O 1
ATOM 1755 N N . LYS A 1 213 ? 271.919 -17.632 90.442 1.00 92.55 246 LYS A N 1
ATOM 1756 C CA . LYS A 1 213 ? 271.651 -16.989 89.143 1.00 91.14 246 LYS A CA 1
ATOM 1757 C C . LYS A 1 213 ? 270.145 -16.945 88.891 1.00 88.64 246 LYS A C 1
ATOM 1758 O O . LYS A 1 213 ? 269.608 -15.965 88.362 1.00 76.61 246 LYS A O 1
ATOM 1764 N N . ASP A 1 214 ? 269.466 -18.005 89.316 1.00 84.54 247 ASP A N 1
ATOM 1765 C CA . ASP A 1 214 ? 268.026 -18.047 89.275 1.00 79.49 247 ASP A CA 1
ATOM 1766 C C . ASP A 1 214 ? 267.450 -16.854 90.032 1.00 82.11 247 ASP A C 1
ATOM 1767 O O . ASP A 1 214 ? 266.698 -16.060 89.462 1.00 85.11 247 ASP A O 1
ATOM 1772 N N . GLN A 1 215 ? 267.826 -16.696 91.296 1.00 80.26 248 GLN A N 1
ATOM 1773 C CA . GLN A 1 215 ? 267.219 -15.620 92.083 1.00 77.38 248 GLN A CA 1
ATOM 1774 C C . GLN A 1 215 ? 267.499 -14.246 91.486 1.00 79.98 248 GLN A C 1
ATOM 1775 O O . GLN A 1 215 ? 266.650 -13.364 91.538 1.00 71.18 248 GLN A O 1
ATOM 1781 N N . ALA A 1 216 ? 268.688 -14.041 90.935 1.00 80.50 249 ALA A N 1
ATOM 1782 C CA . ALA A 1 216 ? 268.956 -12.753 90.300 1.00 78.07 249 ALA A CA 1
ATOM 1783 C C . ALA A 1 216 ? 267.972 -12.586 89.178 1.00 69.52 249 ALA A C 1
ATOM 1784 O O . ALA A 1 216 ? 267.238 -11.610 89.131 1.00 64.01 249 ALA A O 1
ATOM 1786 N N . MET A 1 217 ? 267.941 -13.577 88.295 1.00 67.91 250 MET A N 1
ATOM 1787 C CA . MET A 1 217 ? 267.171 -13.476 87.062 1.00 67.02 250 MET A CA 1
ATOM 1788 C C . MET A 1 217 ? 265.713 -13.109 87.362 1.00 63.18 250 MET A C 1
ATOM 1789 O O . MET A 1 217 ? 265.166 -12.189 86.772 1.00 69.94 250 MET A O 1
ATOM 1794 N N . ILE A 1 218 ? 265.087 -13.831 88.270 1.00 52.89 251 ILE A N 1
ATOM 1795 C CA . ILE A 1 218 ? 263.762 -13.476 88.714 1.00 55.66 251 ILE A CA 1
ATOM 1796 C C . ILE A 1 218 ? 263.652 -12.041 89.228 1.00 58.16 251 ILE A C 1
ATOM 1797 O O . ILE A 1 218 ? 262.837 -11.262 88.742 1.00 67.16 251 ILE A O 1
ATOM 1802 N N . TYR A 1 219 ? 264.441 -11.712 90.242 1.00 64.00 252 TYR A N 1
ATOM 1803 C CA . TYR A 1 219 ? 264.470 -10.355 90.838 1.00 61.18 252 TYR A CA 1
ATOM 1804 C C . TYR A 1 219 ? 264.483 -9.290 89.755 1.00 59.20 252 TYR A C 1
ATOM 1805 O O . TYR A 1 219 ? 263.768 -8.300 89.819 1.00 65.16 252 TYR A O 1
ATOM 1814 N N . MET A 1 220 ? 265.276 -9.525 88.727 1.00 56.58 253 MET A N 1
ATOM 1815 C CA . MET A 1 220 ? 265.294 -8.615 87.628 1.00 59.91 253 MET A CA 1
ATOM 1816 C C . MET A 1 220 ? 263.967 -8.622 86.881 1.00 57.90 253 MET A C 1
ATOM 1817 O O . MET A 1 220 ? 263.438 -7.552 86.562 1.00 62.26 253 MET A O 1
ATOM 1822 N N . LEU A 1 221 ? 263.433 -9.809 86.589 1.00 51.67 254 LEU A N 1
ATOM 1823 C CA . LEU A 1 221 ? 262.174 -9.905 85.851 1.00 50.12 254 LEU A CA 1
ATOM 1824 C C . LEU A 1 221 ? 261.077 -9.221 86.589 1.00 48.95 254 LEU A C 1
ATOM 1825 O O . LEU A 1 221 ? 260.253 -8.507 86.012 1.00 57.44 254 LEU A O 1
ATOM 1830 N N . ILE A 1 222 ? 261.089 -9.344 87.890 1.00 48.14 255 ILE A N 1
ATOM 1831 C CA . ILE A 1 222 ? 260.037 -8.683 88.601 1.00 51.13 255 ILE A CA 1
ATOM 1832 C C . ILE A 1 222 ? 260.258 -7.200 88.899 1.00 51.15 255 ILE A C 1
ATOM 1833 O O . ILE A 1 222 ? 259.359 -6.548 89.399 1.00 51.48 255 ILE A O 1
ATOM 1838 N N . HIS A 1 223 ? 261.404 -6.651 88.536 1.00 52.20 256 HIS A N 1
ATOM 1839 C CA . HIS A 1 223 ? 261.660 -5.218 88.734 1.00 52.78 256 HIS A CA 1
ATOM 1840 C C . HIS A 1 223 ? 261.987 -4.453 87.480 1.00 54.27 256 HIS A C 1
ATOM 1841 O O . HIS A 1 223 ? 262.006 -3.245 87.501 1.00 58.95 256 HIS A O 1
ATOM 1848 N N . GLU A 1 224 ? 262.283 -5.140 86.391 1.00 59.40 257 GLU A N 1
ATOM 1849 C CA . GLU A 1 224 ? 262.404 -4.474 85.099 1.00 59.13 257 GLU A CA 1
ATOM 1850 C C . GLU A 1 224 ? 261.612 -5.286 84.099 1.00 58.72 257 GLU A C 1
ATOM 1851 O O . GLU A 1 224 ? 262.025 -6.380 83.667 1.00 56.63 257 GLU A O 1
ATOM 1857 N N . GLU A 1 225 ? 260.453 -4.755 83.741 1.00 56.30 258 GLU A N 1
ATOM 1858 C CA . GLU A 1 225 ? 259.566 -5.478 82.853 1.00 58.89 258 GLU A CA 1
ATOM 1859 C C . GLU A 1 225 ? 260.237 -5.760 81.495 1.00 56.28 258 GLU A C 1
ATOM 1860 O O . GLU A 1 225 ? 260.058 -6.818 80.935 1.00 57.56 258 GLU A O 1
ATOM 1866 N N . SER A 1 226 ? 261.073 -4.843 81.016 1.00 58.51 259 SER A N 1
ATOM 1867 C CA . SER A 1 226 ? 261.725 -4.986 79.712 1.00 59.34 259 SER A CA 1
ATOM 1868 C C . SER A 1 226 ? 262.550 -6.265 79.556 1.00 61.63 259 SER A C 1
ATOM 1869 O O . SER A 1 226 ? 262.978 -6.637 78.439 1.00 64.75 259 SER A O 1
ATOM 1872 N N . THR A 1 227 ? 262.822 -6.940 80.659 1.00 61.52 260 THR A N 1
ATOM 1873 C CA . THR A 1 227 ? 263.851 -7.974 80.572 1.00 61.45 260 THR A CA 1
ATOM 1874 C C . THR A 1 227 ? 263.271 -9.250 80.086 1.00 58.17 260 THR A C 1
ATOM 1875 O O . THR A 1 227 ? 264.005 -10.144 79.742 1.00 61.65 260 THR A O 1
ATOM 1879 N N . TRP A 1 228 ? 261.945 -9.328 80.056 1.00 59.63 261 TRP A N 1
ATOM 1880 C CA . TRP A 1 228 ? 261.271 -10.395 79.336 1.00 59.76 261 TRP A CA 1
ATOM 1881 C C . TRP A 1 228 ? 261.655 -10.297 77.845 1.00 58.75 261 TRP A C 1
ATOM 1882 O O . TRP A 1 228 ? 261.921 -11.310 77.190 1.00 61.11 261 TRP A O 1
ATOM 1893 N N . GLY A 1 229 ? 261.684 -9.089 77.313 1.00 51.64 262 GLY A N 1
ATOM 1894 C CA . GLY A 1 229 ? 262.028 -8.911 75.906 1.00 63.04 262 GLY A CA 1
ATOM 1895 C C . GLY A 1 229 ? 263.369 -9.516 75.471 1.00 71.83 262 GLY A C 1
ATOM 1896 O O . GLY A 1 229 ? 263.591 -9.803 74.278 1.00 77.18 262 GLY A O 1
ATOM 1897 N N . LYS A 1 230 ? 264.274 -9.672 76.429 1.00 70.55 263 LYS A N 1
ATOM 1898 C CA . LYS A 1 230 ? 265.633 -10.088 76.137 1.00 69.66 263 LYS A CA 1
ATOM 1899 C C . LYS A 1 230 ? 265.781 -11.602 76.188 1.00 70.95 263 LYS A C 1
ATOM 1900 O O . LYS A 1 230 ? 266.836 -12.131 75.855 1.00 81.03 263 LYS A O 1
ATOM 1906 N N . LEU A 1 231 ? 264.724 -12.299 76.588 1.00 74.27 264 LEU A N 1
ATOM 1907 C CA . LEU A 1 231 ? 264.754 -13.759 76.757 1.00 69.40 264 LEU A CA 1
ATOM 1908 C C . LEU A 1 231 ? 264.183 -14.441 75.539 1.00 68.03 264 LEU A C 1
ATOM 1909 O O . LEU A 1 231 ? 263.141 -14.043 75.047 1.00 61.15 264 LEU A O 1
ATOM 1914 N N . GLU A 1 232 ? 264.852 -15.486 75.076 1.00 73.86 265 GLU A N 1
ATOM 1915 C CA . GLU A 1 232 ? 264.326 -16.292 73.996 1.00 75.49 265 GLU A CA 1
ATOM 1916 C C . GLU A 1 232 ? 263.047 -16.959 74.501 1.00 79.26 265 GLU A C 1
ATOM 1917 O O . GLU A 1 232 ? 262.811 -17.067 75.713 1.00 74.31 265 GLU A O 1
ATOM 1923 N N . ARG A 1 233 ? 262.223 -17.411 73.570 1.00 81.79 266 ARG A N 1
ATOM 1924 C CA . ARG A 1 233 ? 260.906 -17.935 73.915 1.00 86.48 266 ARG A CA 1
ATOM 1925 C C . ARG A 1 233 ? 260.965 -19.096 74.903 1.00 79.93 266 ARG A C 1
ATOM 1926 O O . ARG A 1 233 ? 260.192 -19.161 75.872 1.00 70.24 266 ARG A O 1
ATOM 1934 N N . ARG A 1 234 ? 261.918 -19.989 74.687 1.00 77.42 267 ARG A N 1
ATOM 1935 C CA . ARG A 1 234 ? 261.999 -21.179 75.518 1.00 78.66 267 ARG A CA 1
ATOM 1936 C C . ARG A 1 234 ? 262.395 -20.801 76.960 1.00 70.91 267 ARG A C 1
ATOM 1937 O O . ARG A 1 234 ? 261.903 -21.375 77.917 1.00 64.52 267 ARG A O 1
ATOM 1945 N N . THR A 1 235 ? 263.234 -19.784 77.105 1.00 67.16 268 THR A N 1
ATOM 1946 C CA . THR A 1 235 ? 263.628 -19.316 78.423 1.00 66.56 268 THR A CA 1
ATOM 1947 C C . THR A 1 235 ? 262.433 -18.726 79.179 1.00 71.33 268 THR A C 1
ATOM 1948 O O . THR A 1 235 ? 262.160 -19.147 80.306 1.00 82.20 268 THR A O 1
ATOM 1952 N N . LYS A 1 236 ? 261.702 -17.792 78.558 1.00 64.20 269 LYS A N 1
ATOM 1953 C CA . LYS A 1 236 ? 260.526 -17.179 79.196 1.00 57.31 269 LYS A CA 1
ATOM 1954 C C . LYS A 1 236 ? 259.654 -18.191 79.928 1.00 64.36 269 LYS A C 1
ATOM 1955 O O . LYS A 1 236 ? 259.147 -17.909 81.013 1.00 67.28 269 LYS A O 1
ATOM 1961 N N . ASN A 1 237 ? 259.454 -19.366 79.338 1.00 64.99 270 ASN A N 1
ATOM 1962 C CA . ASN A 1 237 ? 258.599 -20.352 79.979 1.00 74.87 270 ASN A CA 1
ATOM 1963 C C . ASN A 1 237 ? 259.232 -20.941 81.229 1.00 79.30 270 ASN A C 1
ATOM 1964 O O . ASN A 1 237 ? 258.564 -21.104 82.243 1.00 87.35 270 ASN A O 1
ATOM 1969 N N . LYS A 1 238 ? 260.529 -21.211 81.182 1.00 81.27 271 LYS A N 1
ATOM 1970 C CA . LYS A 1 238 ? 261.260 -21.662 82.361 1.00 76.51 271 LYS A CA 1
ATOM 1971 C C . LYS A 1 238 ? 261.020 -20.743 83.558 1.00 77.16 271 LYS A C 1
ATOM 1972 O O . LYS A 1 238 ? 260.797 -21.217 84.678 1.00 81.07 271 LYS A O 1
ATOM 1978 N N . TYR A 1 239 ? 261.095 -19.432 83.327 1.00 68.99 272 TYR A N 1
ATOM 1979 C CA . TYR A 1 239 ? 260.967 -18.467 84.419 1.00 69.11 272 TYR A CA 1
ATOM 1980 C C . TYR A 1 239 ? 259.519 -18.223 84.788 1.00 69.76 272 TYR A C 1
ATOM 1981 O O . TYR A 1 239 ? 259.222 -17.876 85.931 1.00 64.23 272 TYR A O 1
ATOM 1990 N N . ARG A 1 240 ? 258.608 -18.409 83.834 1.00 70.89 273 ARG A N 1
ATOM 1991 C CA . ARG A 1 240 ? 257.195 -18.374 84.172 1.00 64.55 273 ARG A CA 1
ATOM 1992 C C . ARG A 1 240 ? 256.894 -19.513 85.122 1.00 60.03 273 ARG A C 1
ATOM 1993 O O . ARG A 1 240 ? 256.326 -19.295 86.174 1.00 58.02 273 ARG A O 1
ATOM 2001 N N . GLU A 1 241 ? 257.304 -20.719 84.756 1.00 66.42 274 GLU A N 1
ATOM 2002 C CA . GLU A 1 241 ? 257.221 -21.870 85.656 1.00 69.05 274 GLU A CA 1
ATOM 2003 C C . GLU A 1 241 ? 257.728 -21.475 87.029 1.00 66.32 274 GLU A C 1
ATOM 2004 O O . GLU A 1 241 ? 257.018 -21.628 88.023 1.00 63.39 274 GLU A O 1
ATOM 2010 N N . MET A 1 242 ? 258.957 -20.961 87.067 1.00 61.81 275 MET A N 1
ATOM 2011 C CA . MET A 1 242 ? 259.665 -20.741 88.327 1.00 61.64 275 MET A CA 1
ATOM 2012 C C . MET A 1 242 ? 258.886 -19.775 89.196 1.00 59.20 275 MET A C 1
ATOM 2013 O O . MET A 1 242 ? 258.734 -20.015 90.387 1.00 58.78 275 MET A O 1
ATOM 2018 N N . LEU A 1 243 ? 258.400 -18.687 88.591 1.00 61.72 276 LEU A N 1
ATOM 2019 C CA . LEU A 1 243 ? 257.653 -17.642 89.305 1.00 61.54 276 LEU A CA 1
ATOM 2020 C C . LEU A 1 243 ? 256.504 -18.244 90.079 1.00 65.67 276 LEU A C 1
ATOM 2021 O O . LEU A 1 243 ? 256.345 -18.001 91.278 1.00 69.60 276 LEU A O 1
ATOM 2026 N N . LYS A 1 244 ? 255.698 -19.025 89.373 1.00 64.54 277 LYS A N 1
ATOM 2027 C CA . LYS A 1 244 ? 254.501 -19.594 89.950 1.00 66.80 277 LYS A CA 1
ATOM 2028 C C . LYS A 1 244 ? 254.914 -20.583 91.025 1.00 67.94 277 LYS A C 1
ATOM 2029 O O . LYS A 1 244 ? 254.300 -20.662 92.096 1.00 71.71 277 LYS A O 1
ATOM 2035 N N . SER A 1 245 ? 255.988 -21.307 90.736 1.00 71.06 278 SER A N 1
ATOM 2036 C CA . SER A 1 245 ? 256.510 -22.335 91.633 1.00 71.83 278 SER A CA 1
ATOM 2037 C C . SER A 1 245 ? 257.034 -21.783 92.948 1.00 72.84 278 SER A C 1
ATOM 2038 O O . SER A 1 245 ? 257.301 -22.545 93.863 1.00 80.05 278 SER A O 1
ATOM 2041 N N . ILE A 1 246 ? 257.163 -20.466 93.042 1.00 72.13 279 ILE A N 1
ATOM 2042 C CA . ILE A 1 246 ? 257.827 -19.839 94.145 1.00 70.20 279 ILE A CA 1
ATOM 2043 C C . ILE A 1 246 ? 256.852 -19.073 94.995 1.00 71.18 279 ILE A C 1
ATOM 2044 O O . ILE A 1 246 ? 257.190 -18.686 96.106 1.00 85.11 279 ILE A O 1
ATOM 2049 N N . SER A 1 247 ? 255.639 -18.837 94.520 1.00 64.54 280 SER A N 1
ATOM 2050 C CA . SER A 1 247 ? 254.785 -17.943 95.273 1.00 71.03 280 SER A CA 1
ATOM 2051 C C . SER A 1 247 ? 253.697 -18.728 95.941 1.00 70.79 280 SER A C 1
ATOM 2052 O O . SER A 1 247 ? 253.002 -19.497 95.312 1.00 56.56 280 SER A O 1
ATOM 2055 N N . GLU A 1 248 ? 253.560 -18.552 97.247 1.00 87.47 281 GLU A N 1
ATOM 2056 C CA . GLU A 1 248 ? 252.539 -19.310 97.940 1.00 100.86 281 GLU A CA 1
ATOM 2057 C C . GLU A 1 248 ? 251.175 -18.842 97.474 1.00 96.85 281 GLU A C 1
ATOM 2058 O O . GLU A 1 248 ? 250.228 -19.618 97.449 1.00 102.91 281 GLU A O 1
ATOM 2064 N N . ILE A 1 249 ? 251.103 -17.580 97.073 1.00 94.97 282 ILE A N 1
ATOM 2065 C CA . ILE A 1 249 ? 249.845 -16.921 96.805 1.00 89.82 282 ILE A CA 1
ATOM 2066 C C . ILE A 1 249 ? 249.708 -16.600 95.319 1.00 84.74 282 ILE A C 1
ATOM 2067 O O . ILE A 1 249 ? 250.641 -16.076 94.711 1.00 94.80 282 ILE A O 1
ATOM 2072 N N . ASP A 1 250 ? 248.533 -16.884 94.760 1.00 73.77 283 ASP A N 1
ATOM 2073 C CA . ASP A 1 250 ? 248.181 -16.497 93.378 1.00 69.46 283 ASP A CA 1
ATOM 2074 C C . ASP A 1 250 ? 246.718 -16.043 93.306 1.00 61.31 283 ASP A C 1
ATOM 2075 O O . ASP A 1 250 ? 245.801 -16.858 93.250 1.00 55.89 283 ASP A O 1
ATOM 2080 N N . LEU A 1 251 ? 246.500 -14.747 93.223 1.00 58.33 284 LEU A N 1
ATOM 2081 C CA . LEU A 1 251 ? 245.132 -14.239 93.341 1.00 66.61 284 LEU A CA 1
ATOM 2082 C C . LEU A 1 251 ? 244.161 -14.751 92.260 1.00 64.09 284 LEU A C 1
ATOM 2083 O O . LEU A 1 251 ? 242.987 -14.906 92.516 1.00 62.12 284 LEU A O 1
ATOM 2088 N N . THR A 1 252 ? 244.658 -15.010 91.063 1.00 57.94 285 THR A N 1
ATOM 2089 C CA . THR A 1 252 ? 243.913 -15.759 90.103 1.00 59.52 285 THR A CA 1
ATOM 2090 C C . THR A 1 252 ? 243.011 -16.815 90.800 1.00 60.86 285 THR A C 1
ATOM 2091 O O . THR A 1 252 ? 241.818 -16.860 90.578 1.00 57.90 285 THR A O 1
ATOM 2095 N N . ASP A 1 253 ? 243.576 -17.654 91.655 1.00 62.09 286 ASP A N 1
ATOM 2096 C CA . ASP A 1 253 ? 242.812 -18.740 92.293 1.00 63.36 286 ASP A CA 1
ATOM 2097 C C . ASP A 1 253 ? 241.582 -18.268 93.057 1.00 61.54 286 ASP A C 1
ATOM 2098 O O . ASP A 1 253 ? 240.564 -18.960 93.097 1.00 71.00 286 ASP A O 1
ATOM 2103 N N . LEU A 1 254 ? 241.692 -17.116 93.691 1.00 54.86 287 LEU A N 1
ATOM 2104 C CA . LEU A 1 254 ? 240.581 -16.562 94.451 1.00 59.69 287 LEU A CA 1
ATOM 2105 C C . LEU A 1 254 ? 239.500 -16.023 93.521 1.00 58.71 287 LEU A C 1
ATOM 2106 O O . LEU A 1 254 ? 238.297 -16.173 93.789 1.00 61.54 287 LEU A O 1
ATOM 2111 N N . MET A 1 255 ? 239.948 -15.413 92.426 1.00 57.99 288 MET A N 1
ATOM 2112 C CA . MET A 1 255 ? 239.062 -14.921 91.386 1.00 55.66 288 MET A CA 1
ATOM 2113 C C . MET A 1 255 ? 238.257 -16.109 90.840 1.00 60.00 288 MET A C 1
ATOM 2114 O O . MET A 1 255 ? 237.024 -16.109 90.891 1.00 63.33 288 MET A O 1
ATOM 2119 N N . LYS A 1 256 ? 238.953 -17.142 90.376 1.00 59.04 289 LYS A N 1
ATOM 2120 C CA . LYS A 1 256 ? 238.295 -18.297 89.789 1.00 58.35 289 LYS A CA 1
ATOM 2121 C C . LYS A 1 256 ? 237.284 -18.873 90.765 1.00 62.93 289 LYS A C 1
ATOM 2122 O O . LYS A 1 256 ? 236.233 -19.398 90.360 1.00 62.38 289 LYS A O 1
ATOM 2128 N N . LEU A 1 257 ? 237.614 -18.789 92.052 1.00 66.46 290 LEU A N 1
ATOM 2129 C CA . LEU A 1 257 ? 236.756 -19.323 93.106 1.00 69.68 290 LEU A CA 1
ATOM 2130 C C . LEU A 1 257 ? 235.491 -18.501 93.240 1.00 67.76 290 LEU A C 1
ATOM 2131 O O . LEU A 1 257 ? 234.401 -19.033 93.056 1.00 64.94 290 LEU A O 1
ATOM 2136 N N . THR A 1 258 ? 235.643 -17.203 93.511 1.00 65.48 291 THR A N 1
ATOM 2137 C CA . THR A 1 258 ? 234.491 -16.291 93.590 1.00 65.32 291 THR A CA 1
ATOM 2138 C C . THR A 1 258 ? 233.638 -16.423 92.347 1.00 63.94 291 THR A C 1
ATOM 2139 O O . THR A 1 258 ? 232.418 -16.364 92.420 1.00 60.46 291 THR A O 1
ATOM 2143 N N . LEU A 1 259 ? 234.281 -16.570 91.194 1.00 62.90 292 LEU A N 1
ATOM 2144 C CA . LEU A 1 259 ? 233.542 -16.659 89.955 1.00 60.02 292 LEU A CA 1
ATOM 2145 C C . LEU A 1 259 ? 232.657 -17.880 90.047 1.00 59.83 292 LEU A C 1
ATOM 2146 O O . LEU A 1 259 ? 231.453 -17.775 89.868 1.00 56.89 292 LEU A O 1
ATOM 2151 N N . LYS A 1 260 ? 233.245 -19.025 90.393 1.00 65.48 293 LYS A N 1
ATOM 2152 C CA . LYS A 1 260 ? 232.489 -20.288 90.449 1.00 70.49 293 LYS A CA 1
ATOM 2153 C C . LYS A 1 260 ? 231.355 -20.186 91.434 1.00 68.51 293 LYS A C 1
ATOM 2154 O O . LYS A 1 260 ? 230.228 -20.542 91.121 1.00 65.26 293 LYS A O 1
ATOM 2160 N N . GLU A 1 261 ? 231.653 -19.631 92.602 1.00 73.60 294 GLU A N 1
ATOM 2161 C CA . GLU A 1 261 ? 230.654 -19.439 93.652 1.00 76.37 294 GLU A CA 1
ATOM 2162 C C . GLU A 1 261 ? 229.422 -18.660 93.213 1.00 72.49 294 GLU A C 1
ATOM 2163 O O . GLU A 1 261 ? 228.341 -18.916 93.713 1.00 68.84 294 GLU A O 1
ATOM 2169 N N . ASN A 1 262 ? 229.589 -17.712 92.292 1.00 68.38 295 ASN A N 1
ATOM 2170 C CA . ASN A 1 262 ? 228.500 -16.826 91.887 1.00 59.23 295 ASN A CA 1
ATOM 2171 C C . ASN A 1 262 ? 228.078 -17.028 90.414 1.00 61.75 295 ASN A C 1
ATOM 2172 O O . ASN A 1 262 ? 227.221 -16.282 89.896 1.00 47.13 295 ASN A O 1
ATOM 2177 N N . GLU A 1 263 ? 228.663 -18.041 89.759 1.00 56.75 296 GLU A N 1
ATOM 2178 C CA . GLU A 1 263 ? 228.389 -18.296 88.353 1.00 60.01 296 GLU A CA 1
ATOM 2179 C C . GLU A 1 263 ? 226.887 -18.310 88.050 1.00 62.12 296 GLU A C 1
ATOM 2180 O O . GLU A 1 263 ? 226.429 -17.662 87.108 1.00 59.07 296 GLU A O 1
ATOM 2186 N N . LYS A 1 264 ? 226.119 -19.002 88.886 1.00 68.75 297 LYS A N 1
ATOM 2187 C CA . LYS A 1 264 ? 224.695 -19.198 88.635 1.00 70.13 297 LYS A CA 1
ATOM 2188 C C . LYS A 1 264 ? 223.890 -17.906 88.779 1.00 71.43 297 LYS A C 1
ATOM 2189 O O . LYS A 1 264 ? 223.039 -17.623 87.941 1.00 64.50 297 LYS A O 1
ATOM 2195 N N . GLN A 1 265 ? 224.153 -17.123 89.823 1.00 69.03 298 GLN A N 1
ATOM 2196 C CA . GLN A 1 265 ? 223.493 -15.821 89.953 1.00 73.46 298 GLN A CA 1
ATOM 2197 C C . GLN A 1 265 ? 223.797 -14.922 88.776 1.00 71.03 298 GLN A C 1
ATOM 2198 O O . GLN A 1 265 ? 222.909 -14.309 88.178 1.00 75.72 298 GLN A O 1
ATOM 2204 N N . LEU A 1 266 ? 225.078 -14.821 88.472 1.00 69.56 299 LEU A N 1
ATOM 2205 C CA . LEU A 1 266 ? 225.529 -13.979 87.386 1.00 59.54 299 LEU A CA 1
ATOM 2206 C C . LEU A 1 266 ? 224.884 -14.442 86.137 1.00 53.69 299 LEU A C 1
ATOM 2207 O O . LEU A 1 266 ? 224.361 -13.639 85.370 1.00 57.28 299 LEU A O 1
ATOM 2212 N N . GLN A 1 267 ? 224.908 -15.744 85.925 1.00 53.50 300 GLN A N 1
ATOM 2213 C CA . GLN A 1 267 ? 224.265 -16.292 84.744 1.00 54.03 300 GLN A CA 1
ATOM 2214 C C . GLN A 1 267 ? 222.801 -15.870 84.646 1.00 53.62 300 GLN A C 1
ATOM 2215 O O . GLN A 1 267 ? 222.342 -15.540 83.563 1.00 56.98 300 GLN A O 1
ATOM 2221 N N . LYS A 1 268 ? 222.085 -15.871 85.768 1.00 53.14 301 LYS A N 1
ATOM 2222 C CA . LYS A 1 268 ? 220.663 -15.523 85.787 1.00 56.24 301 LYS A CA 1
ATOM 2223 C C . LYS A 1 268 ? 220.524 -14.065 85.453 1.00 55.30 301 LYS A C 1
ATOM 2224 O O . LYS A 1 268 ? 219.689 -13.652 84.652 1.00 55.98 301 LYS A O 1
ATOM 2230 N N . GLN A 1 269 ? 221.353 -13.284 86.116 1.00 57.91 302 GLN A N 1
ATOM 2231 C CA . GLN A 1 269 ? 221.442 -11.843 85.917 1.00 57.26 302 GLN A CA 1
ATOM 2232 C C . GLN A 1 269 ? 221.630 -11.467 84.428 1.00 57.21 302 GLN A C 1
ATOM 2233 O O . GLN A 1 269 ? 221.183 -10.414 83.993 1.00 53.23 302 GLN A O 1
ATOM 2239 N N . ILE A 1 270 ? 222.271 -12.347 83.654 1.00 56.42 303 ILE A N 1
ATOM 2240 C CA . ILE A 1 270 ? 222.342 -12.200 82.194 1.00 58.92 303 ILE A CA 1
ATOM 2241 C C . ILE A 1 270 ? 221.017 -12.593 81.512 1.00 63.77 303 ILE A C 1
ATOM 2242 O O . ILE A 1 270 ? 220.418 -11.795 80.774 1.00 65.19 303 ILE A O 1
ATOM 2247 N N . GLU A 1 271 ? 220.577 -13.827 81.765 1.00 63.32 304 GLU A N 1
ATOM 2248 C CA . GLU A 1 271 ? 219.304 -14.365 81.253 1.00 58.46 304 GLU A CA 1
ATOM 2249 C C . GLU A 1 271 ? 218.121 -13.425 81.495 1.00 55.38 304 GLU A C 1
ATOM 2250 O O . GLU A 1 271 ? 217.190 -13.407 80.710 1.00 60.81 304 GLU A O 1
ATOM 2256 N N . PHE A 1 272 ? 218.158 -12.640 82.572 1.00 53.90 305 PHE A N 1
ATOM 2257 C CA . PHE A 1 272 ? 217.165 -11.582 82.805 1.00 56.66 305 PHE A CA 1
ATOM 2258 C C . PHE A 1 272 ? 216.912 -10.729 81.572 1.00 58.94 305 PHE A C 1
ATOM 2259 O O . PHE A 1 272 ? 215.787 -10.387 81.281 1.00 59.62 305 PHE A O 1
ATOM 2267 N N . TRP A 1 273 ? 217.971 -10.372 80.863 1.00 61.40 306 TRP A N 1
ATOM 2268 C CA . TRP A 1 273 ? 217.844 -9.426 79.775 1.00 60.66 306 TRP A CA 1
ATOM 2269 C C . TRP A 1 273 ? 217.302 -10.036 78.512 1.00 64.20 306 TRP A C 1
ATOM 2270 O O . TRP A 1 273 ? 216.720 -9.337 77.686 1.00 59.23 306 TRP A O 1
ATOM 2281 N N . GLN A 1 274 ? 217.460 -11.350 78.389 1.00 74.82 307 GLN A N 1
ATOM 2282 C CA . GLN A 1 274 ? 217.147 -12.054 77.155 1.00 79.89 307 GLN A CA 1
ATOM 2283 C C . GLN A 1 274 ? 215.725 -12.538 77.069 1.00 80.76 307 GLN A C 1
ATOM 2284 O O . GLN A 1 274 ? 215.266 -12.874 75.987 1.00 89.71 307 GLN A O 1
ATOM 2290 N N . ARG A 1 275 ? 215.018 -12.582 78.186 1.00 91.79 308 ARG A N 1
ATOM 2291 C CA . ARG A 1 275 ? 213.631 -13.029 78.156 1.00 104.99 308 ARG A CA 1
ATOM 2292 C C . ARG A 1 275 ? 212.747 -11.932 77.590 1.00 88.31 308 ARG A C 1
ATOM 2293 O O . ARG A 1 275 ? 211.839 -12.219 76.832 1.00 87.71 308 ARG A O 1
ATOM 2301 N N . PRO B 1 6 ? 277.006 6.451 66.507 1.00 169.00 39 PRO C N 1
ATOM 2302 C CA . PRO B 1 6 ? 276.728 7.378 65.397 1.00 168.98 39 PRO C CA 1
ATOM 2303 C C . PRO B 1 6 ? 275.952 8.632 65.828 1.00 161.70 39 PRO C C 1
ATOM 2304 O O . PRO B 1 6 ? 275.188 8.576 66.797 1.00 174.88 39 PRO C O 1
ATOM 2308 N N . GLN B 1 7 ? 276.154 9.752 65.124 1.00 144.08 40 GLN C N 1
ATOM 2309 C CA . GLN B 1 7 ? 275.407 10.992 65.405 1.00 124.36 40 GLN C CA 1
ATOM 2310 C C . GLN B 1 7 ? 273.973 10.906 64.888 1.00 115.10 40 GLN C C 1
ATOM 2311 O O . GLN B 1 7 ? 273.745 10.547 63.731 1.00 97.19 40 GLN C O 1
ATOM 2317 N N . PRO B 1 8 ? 273.001 11.254 65.743 1.00 107.39 41 PRO C N 1
ATOM 2318 C CA . PRO B 1 8 ? 271.613 11.147 65.327 1.00 98.28 41 PRO C CA 1
ATOM 2319 C C . PRO B 1 8 ? 271.218 12.287 64.396 1.00 95.72 41 PRO C C 1
ATOM 2320 O O . PRO B 1 8 ? 271.671 13.411 64.586 1.00 97.17 41 PRO C O 1
ATOM 2324 N N . GLU B 1 9 ? 270.380 12.003 63.403 1.00 92.23 42 GLU C N 1
ATOM 2325 C CA . GLU B 1 9 ? 269.833 13.058 62.551 1.00 93.95 42 GLU C CA 1
ATOM 2326 C C . GLU B 1 9 ? 268.796 13.822 63.376 1.00 88.01 42 GLU C C 1
ATOM 2327 O O . GLU B 1 9 ? 268.042 13.205 64.115 1.00 90.60 42 GLU C O 1
ATOM 2333 N N . LEU B 1 10 ? 268.799 15.151 63.280 1.00 84.43 43 LEU C N 1
ATOM 2334 C CA . LEU B 1 10 ? 267.846 16.022 63.992 1.00 79.41 43 LEU C CA 1
ATOM 2335 C C . LEU B 1 10 ? 266.939 16.817 63.052 1.00 81.48 43 LEU C C 1
ATOM 2336 O O . LEU B 1 10 ? 267.414 17.510 62.161 1.00 84.08 43 LEU C O 1
ATOM 2341 N N . SER B 1 11 ? 265.636 16.788 63.288 1.00 78.51 44 SER C N 1
ATOM 2342 C CA . SER B 1 11 ? 264.770 17.742 62.606 1.00 75.39 44 SER C CA 1
ATOM 2343 C C . SER B 1 11 ? 263.556 18.108 63.425 1.00 69.03 44 SER C C 1
ATOM 2344 O O . SER B 1 11 ? 263.211 17.421 64.383 1.00 77.50 44 SER C O 1
ATOM 2347 N N . PHE B 1 12 ? 262.909 19.191 63.029 1.00 65.50 45 PHE C N 1
ATOM 2348 C CA . PHE B 1 12 ? 261.623 19.557 63.590 1.00 67.05 45 PHE C CA 1
ATOM 2349 C C . PHE B 1 12 ? 260.601 18.658 62.934 1.00 68.15 45 PHE C C 1
ATOM 2350 O O . PHE B 1 12 ? 260.715 18.354 61.754 1.00 74.56 45 PHE C O 1
ATOM 2358 N N . ASP B 1 13 ? 259.618 18.228 63.704 1.00 72.10 46 ASP C N 1
ATOM 2359 C CA . ASP B 1 13 ? 258.704 17.181 63.269 1.00 76.12 46 ASP C CA 1
ATOM 2360 C C . ASP B 1 13 ? 257.256 17.555 63.496 1.00 74.65 46 ASP C C 1
ATOM 2361 O O . ASP B 1 13 ? 256.346 16.749 63.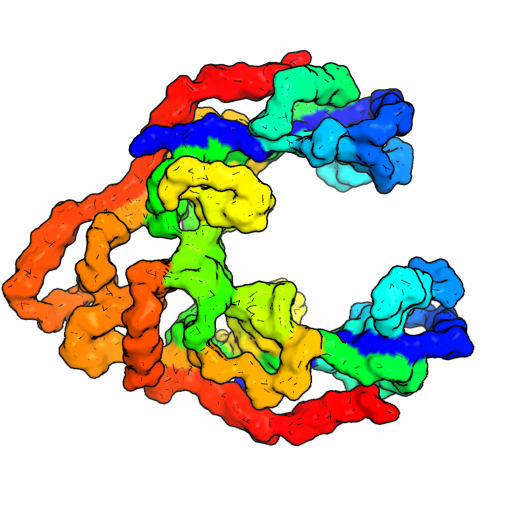309 1.00 80.17 46 ASP C O 1
ATOM 2366 N N . ALA B 1 14 ? 257.044 18.778 63.944 1.00 68.97 47 ALA C N 1
ATOM 2367 C CA . ALA B 1 14 ? 255.731 19.262 64.252 1.00 63.43 47 ALA C CA 1
ATOM 2368 C C . ALA B 1 14 ? 255.885 20.726 64.516 1.00 64.89 47 ALA C C 1
ATOM 2369 O O . ALA B 1 14 ? 256.756 21.147 65.280 1.00 64.41 47 ALA C O 1
ATOM 2371 N N . MET B 1 15 ? 255.036 21.510 63.887 1.00 62.98 48 MET C N 1
ATOM 2372 C CA . MET B 1 15 ? 254.983 22.915 64.180 1.00 63.70 48 MET C CA 1
ATOM 2373 C C . MET B 1 15 ? 253.528 23.257 64.283 1.00 66.89 48 MET C C 1
ATOM 2374 O O . MET B 1 15 ? 252.754 22.873 63.412 1.00 69.57 48 MET C O 1
ATOM 2379 N N . THR B 1 16 ? 253.142 23.924 65.365 1.00 64.80 49 THR C N 1
ATOM 2380 C CA . THR B 1 16 ? 251.877 24.596 65.391 1.00 66.39 49 THR C CA 1
ATOM 2381 C C . THR B 1 16 ? 252.187 26.083 65.360 1.00 70.44 49 THR C C 1
ATOM 2382 O O . THR B 1 16 ? 253.151 26.559 65.967 1.00 65.37 49 THR C O 1
ATOM 2386 N N . ILE B 1 17 ? 251.364 26.818 64.640 1.00 69.82 50 ILE C N 1
ATOM 2387 C CA . ILE B 1 17 ? 251.477 28.253 64.602 1.00 73.99 50 ILE C CA 1
ATOM 2388 C C . ILE B 1 17 ? 250.133 28.859 64.929 1.00 73.12 50 ILE C C 1
ATOM 2389 O O . ILE B 1 17 ? 249.120 28.505 64.338 1.00 80.98 50 ILE C O 1
ATOM 2394 N N . VAL B 1 18 ? 250.125 29.796 65.857 1.00 77.76 51 VAL C N 1
ATOM 2395 C CA . VAL B 1 18 ? 248.891 30.407 66.272 1.00 82.36 51 VAL C CA 1
ATOM 2396 C C . VAL B 1 18 ? 248.909 31.884 65.916 1.00 81.70 51 VAL C C 1
ATOM 2397 O O . VAL B 1 18 ? 249.936 32.547 65.980 1.00 82.62 51 VAL C O 1
ATOM 2401 N N . GLY B 1 19 ? 247.753 32.385 65.526 1.00 84.56 52 GLY C N 1
ATOM 2402 C CA . GLY B 1 19 ? 247.619 33.788 65.236 1.00 94.13 52 GLY C CA 1
ATOM 2403 C C . GLY B 1 19 ? 246.234 34.353 65.444 1.00 96.79 52 GLY C C 1
ATOM 2404 O O . GLY B 1 19 ? 245.368 33.744 66.094 1.00 89.88 52 GLY C O 1
ATOM 2405 N N . ASN B 1 20 ? 246.059 35.549 64.895 1.00 94.39 53 ASN C N 1
ATOM 2406 C CA . ASN B 1 20 ? 244.784 36.208 64.870 1.00 87.24 53 ASN C CA 1
ATOM 2407 C C . ASN B 1 20 ? 244.482 36.688 63.477 1.00 92.16 53 ASN C C 1
ATOM 2408 O O . ASN B 1 20 ? 245.368 37.157 62.737 1.00 93.56 53 ASN C O 1
ATOM 2413 N N . LEU B 1 21 ? 243.205 36.561 63.143 1.00 92.91 54 LEU C N 1
ATOM 2414 C CA . LEU B 1 21 ? 242.725 36.773 61.800 1.00 105.43 54 LEU C CA 1
ATOM 2415 C C . LEU B 1 21 ? 241.593 37.795 61.828 1.00 119.84 54 LEU C C 1
ATOM 2416 O O . LEU B 1 21 ? 240.666 37.658 62.638 1.00 128.64 54 LEU C O 1
ATOM 2421 N N . ASN B 1 22 ? 241.676 38.811 60.964 1.00 117.21 55 ASN C N 1
ATOM 2422 C CA . ASN B 1 22 ? 240.617 39.819 60.832 1.00 124.30 55 ASN C CA 1
ATOM 2423 C C . ASN B 1 22 ? 239.256 39.253 60.524 1.00 126.97 55 ASN C C 1
ATOM 2424 O O . ASN B 1 22 ? 239.141 38.178 59.930 1.00 133.75 55 ASN C O 1
ATOM 2429 N N . LYS B 1 23 ? 238.229 40.012 60.897 1.00 119.74 56 LYS C N 1
ATOM 2430 C CA . LYS B 1 23 ? 236.885 39.761 60.418 1.00 118.58 56 LYS C CA 1
ATOM 2431 C C . LYS B 1 23 ? 236.936 39.703 58.883 1.00 115.32 56 LYS C C 1
ATOM 2432 O O . LYS B 1 23 ? 236.476 38.736 58.277 1.00 103.75 56 LYS C O 1
ATOM 2438 N N . THR B 1 24 ? 237.533 40.720 58.261 1.00 126.14 57 THR C N 1
ATOM 2439 C CA . THR B 1 24 ? 237.653 40.765 56.794 1.00 126.50 57 THR C CA 1
ATOM 2440 C C . THR B 1 24 ? 238.314 39.512 56.267 1.00 121.66 57 THR C C 1
ATOM 2441 O O . THR B 1 24 ? 237.786 38.837 55.374 1.00 130.45 57 THR C O 1
ATOM 2445 N N . ASN B 1 25 ? 239.479 39.219 56.836 1.00 115.48 58 ASN C N 1
ATOM 2446 C CA . ASN B 1 25 ? 240.338 38.144 56.365 1.00 114.86 58 ASN C CA 1
ATOM 2447 C C . ASN B 1 25 ? 239.772 36.770 56.641 1.00 112.81 58 ASN C C 1
ATOM 2448 O O . ASN B 1 25 ? 239.964 35.859 55.833 1.00 111.18 58 ASN C O 1
ATOM 2453 N N . ALA B 1 26 ? 239.103 36.610 57.785 1.00 111.10 59 ALA C N 1
ATOM 2454 C CA . ALA B 1 26 ? 238.399 35.356 58.088 1.00 110.20 59 ALA C CA 1
ATOM 2455 C C . ALA B 1 26 ? 237.524 34.985 56.910 1.00 108.45 59 ALA C C 1
ATOM 2456 O O . ALA B 1 26 ? 237.724 33.942 56.313 1.00 91.93 59 ALA C O 1
ATOM 2458 N N . LYS B 1 27 ? 236.622 35.880 56.525 1.00 120.91 60 LYS C N 1
ATOM 2459 C CA . LYS B 1 27 ? 235.740 35.593 55.399 1.00 131.38 60 LYS C CA 1
ATOM 2460 C C . LYS B 1 27 ? 236.552 35.399 54.120 1.00 137.26 60 LYS C C 1
ATOM 2461 O O . LYS B 1 27 ? 236.443 34.361 53.462 1.00 127.11 60 LYS C O 1
ATOM 2467 N N . LYS B 1 28 ? 237.401 36.381 53.812 1.00 148.26 61 LYS C N 1
ATOM 2468 C CA . LYS B 1 28 ? 238.266 36.345 52.627 1.00 156.32 61 LYS C CA 1
ATOM 2469 C C . LYS B 1 28 ? 238.902 34.963 52.466 1.00 157.71 61 LYS C C 1
ATOM 2470 O O . LYS B 1 28 ? 238.759 34.306 51.441 1.00 147.20 61 LYS C O 1
ATOM 2476 N N . LEU B 1 29 ? 239.587 34.534 53.517 1.00 150.91 62 LEU C N 1
ATOM 2477 C CA . LEU B 1 29 ? 240.240 33.238 53.563 1.00 144.09 62 LEU C CA 1
ATOM 2478 C C . LEU B 1 29 ? 239.208 32.112 53.474 1.00 131.67 62 LEU C C 1
ATOM 2479 O O . LEU B 1 29 ? 239.405 31.146 52.737 1.00 132.95 62 LEU C O 1
ATOM 2484 N N . SER B 1 30 ? 238.112 32.238 54.224 1.00 118.75 63 SER C N 1
ATOM 2485 C CA . SER B 1 30 ? 237.033 31.251 54.177 1.00 114.40 63 SER C CA 1
ATOM 2486 C C . SER B 1 30 ? 236.442 31.198 52.779 1.00 117.58 63 SER C C 1
ATOM 2487 O O . SER B 1 30 ? 236.095 30.125 52.282 1.00 106.72 63 SER C O 1
ATOM 2490 N N . ASP B 1 31 ? 236.378 32.357 52.133 1.00 120.74 64 ASP C N 1
ATOM 2491 C CA . ASP B 1 31 ? 235.890 32.427 50.767 1.00 130.94 64 ASP C CA 1
ATOM 2492 C C . ASP B 1 31 ? 236.894 31.785 49.813 1.00 133.60 64 ASP C C 1
ATOM 2493 O O . ASP B 1 31 ? 236.531 30.894 49.039 1.00 129.85 64 ASP C O 1
ATOM 2498 N N . PHE B 1 32 ? 238.151 32.222 49.884 1.00 134.05 65 PHE C N 1
ATOM 2499 C CA . PHE B 1 32 ? 239.224 31.646 49.062 1.00 141.79 65 PHE C CA 1
ATOM 2500 C C . PHE B 1 32 ? 239.152 30.132 49.066 1.00 145.25 65 PHE C C 1
ATOM 2501 O O . PHE B 1 32 ? 239.055 29.487 48.028 1.00 134.09 65 PHE C O 1
ATOM 2509 N N . MET B 1 33 ? 239.175 29.557 50.254 1.00 162.00 66 MET C N 1
ATOM 2510 C CA . MET B 1 33 ? 239.264 28.120 50.344 1.00 170.36 66 MET C CA 1
ATOM 2511 C C . MET B 1 33 ? 238.081 27.348 49.733 1.00 151.27 66 MET C C 1
ATOM 2512 O O . MET B 1 33 ? 238.283 26.271 49.177 1.00 145.66 66 MET C O 1
ATOM 2517 N N . SER B 1 34 ? 236.862 27.869 49.828 1.00 137.01 67 SER C N 1
ATOM 2518 C CA . SER B 1 34 ? 235.728 27.174 49.223 1.00 133.16 67 SER C CA 1
ATOM 2519 C C . SER B 1 34 ? 235.963 27.006 47.732 1.00 147.19 67 SER C C 1
ATOM 2520 O O . SER B 1 34 ? 235.659 25.957 47.181 1.00 155.31 67 SER C O 1
ATOM 2523 N N . THR B 1 35 ? 236.515 28.030 47.082 1.00 156.62 68 THR C N 1
ATOM 2524 C CA . THR B 1 35 ? 236.765 27.952 45.638 1.00 159.89 68 THR C CA 1
ATOM 2525 C C . THR B 1 35 ? 237.771 26.861 45.231 1.00 153.57 68 THR C C 1
ATOM 2526 O O . THR B 1 35 ? 237.681 26.371 44.115 1.00 156.74 68 THR C O 1
ATOM 2530 N N . GLU B 1 36 ? 238.708 26.498 46.115 1.00 144.36 69 GLU C N 1
ATOM 2531 C CA . GLU B 1 36 ? 239.700 25.437 45.831 1.00 137.78 69 GLU C CA 1
ATOM 2532 C C . GLU B 1 36 ? 239.201 24.054 46.268 1.00 135.68 69 GLU C C 1
ATOM 2533 O O . GLU B 1 36 ? 239.277 23.716 47.454 1.00 125.20 69 GLU C O 1
ATOM 2539 N N . PRO B 1 37 ? 238.733 23.225 45.310 1.00 137.03 70 PRO C N 1
ATOM 2540 C CA . PRO B 1 37 ? 238.332 21.862 45.665 1.00 138.91 70 PRO C CA 1
ATOM 2541 C C . PRO B 1 37 ? 239.422 21.009 46.345 1.00 1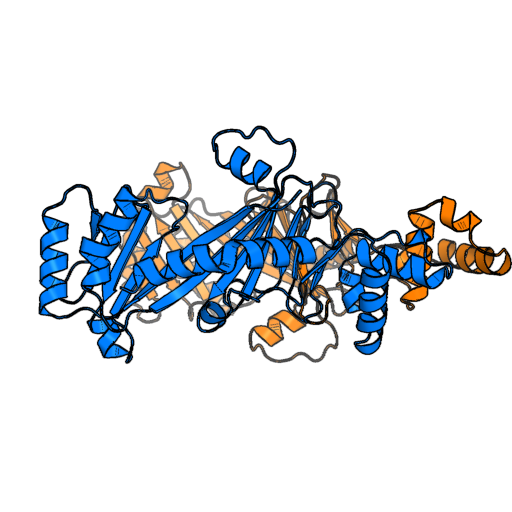37.45 70 PRO C C 1
ATOM 2542 O O . PRO B 1 37 ? 239.087 20.027 47.005 1.00 123.42 70 PRO C O 1
ATOM 2546 N N . GLN B 1 38 ? 240.696 21.387 46.199 1.00 145.32 71 GLN C N 1
ATOM 2547 C CA . GLN B 1 38 ? 241.831 20.612 46.734 1.00 148.95 71 GLN C CA 1
ATOM 2548 C C . GLN B 1 38 ? 242.115 20.899 48.214 1.00 144.67 71 GLN C C 1
ATOM 2549 O O . GLN B 1 38 ? 243.108 20.408 48.774 1.00 126.06 71 GLN C O 1
ATOM 2555 N N . ILE B 1 39 ? 241.242 21.702 48.824 1.00 136.85 72 ILE C N 1
ATOM 2556 C CA . ILE B 1 39 ? 241.230 21.925 50.260 1.00 121.39 72 ILE C CA 1
ATOM 2557 C C . ILE B 1 39 ? 239.843 21.559 50.794 1.00 113.54 72 ILE C C 1
ATOM 2558 O O . ILE B 1 39 ? 238.823 21.860 50.162 1.00 121.83 72 ILE C O 1
ATOM 2563 N N . ARG B 1 40 ? 239.826 20.914 51.958 1.00 95.21 73 ARG C N 1
ATOM 2564 C CA . ARG B 1 40 ? 238.629 20.302 52.523 1.00 88.46 73 ARG C CA 1
ATOM 2565 C C . ARG B 1 40 ? 238.097 21.119 53.716 1.00 94.77 73 ARG C C 1
ATOM 2566 O O . ARG B 1 40 ? 238.794 21.221 54.722 1.00 101.43 73 ARG C O 1
ATOM 2574 N N . LEU B 1 41 ? 236.891 21.703 53.588 1.00 95.66 74 LEU C N 1
ATOM 2575 C CA . LEU B 1 41 ? 236.268 22.577 54.618 1.00 93.55 74 LEU C CA 1
ATOM 2576 C C . LEU B 1 41 ? 235.156 21.911 55.401 1.00 90.28 74 LEU C C 1
ATOM 2577 O O . LEU B 1 41 ? 234.272 21.308 54.814 1.00 95.63 74 LEU C O 1
ATOM 2582 N N . TRP B 1 42 ? 235.140 22.073 56.719 1.00 92.21 75 TRP C N 1
ATOM 2583 C CA . TRP B 1 42 ? 233.964 21.640 57.496 1.00 93.07 75 TRP C CA 1
ATOM 2584 C C . TRP B 1 42 ? 233.729 22.458 58.759 1.00 100.26 75 TRP C C 1
ATOM 2585 O O . TRP B 1 42 ? 234.496 23.383 59.061 1.00 104.22 75 TRP C O 1
ATOM 2596 N N . ASP B 1 43 ? 232.637 22.137 59.455 1.00 102.56 76 ASP C N 1
ATOM 2597 C CA . ASP B 1 43 ? 232.272 22.780 60.707 1.00 106.98 76 ASP C CA 1
ATOM 2598 C C . ASP B 1 43 ? 232.279 24.307 60.574 1.00 108.55 76 ASP C C 1
ATOM 2599 O O . ASP B 1 43 ? 232.862 25.035 61.396 1.00 109.34 76 ASP C O 1
ATOM 2604 N N . ILE B 1 44 ? 231.606 24.777 59.519 1.00 104.01 77 ILE C N 1
ATOM 2605 C CA . ILE B 1 44 ? 231.595 26.204 59.185 1.00 110.32 77 ILE C CA 1
ATOM 2606 C C . ILE B 1 44 ? 230.506 26.971 59.932 1.00 112.43 77 ILE C C 1
ATOM 2607 O O . ILE B 1 44 ? 229.392 26.476 60.102 1.00 103.68 77 ILE C O 1
ATOM 2612 N N . LEU B 1 45 ? 230.880 28.167 60.398 1.00 111.77 78 LEU C N 1
ATOM 2613 C CA . LEU B 1 45 ? 229.964 29.255 60.757 1.00 107.58 78 LEU C CA 1
ATOM 2614 C C . LEU B 1 45 ? 230.718 30.529 60.345 1.00 116.93 78 LEU C C 1
ATOM 2615 O O . LEU B 1 45 ? 231.720 30.445 59.625 1.00 121.44 78 LEU C O 1
ATOM 2620 N N . GLN B 1 46 ? 230.278 31.697 60.809 1.00 121.59 79 GLN C N 1
ATOM 2621 C CA . GLN B 1 46 ? 231.005 32.941 60.532 1.00 127.07 79 GLN C CA 1
ATOM 2622 C C . GLN B 1 46 ? 232.207 33.095 61.457 1.00 123.00 79 GLN C C 1
ATOM 2623 O O . GLN B 1 46 ? 233.195 33.740 61.115 1.00 117.34 79 GLN C O 1
ATOM 2629 N N . THR B 1 47 ? 232.095 32.494 62.635 1.00 125.14 80 THR C N 1
ATOM 2630 C CA . THR B 1 47 ? 233.112 32.557 63.671 1.00 118.54 80 THR C CA 1
ATOM 2631 C C . THR B 1 47 ? 233.989 31.295 63.714 1.00 117.71 80 THR C C 1
ATOM 2632 O O . THR B 1 47 ? 234.905 31.218 64.526 1.00 110.78 80 THR C O 1
ATOM 2636 N N . LYS B 1 48 ? 233.697 30.320 62.845 1.00 122.01 81 LYS C N 1
ATOM 2637 C CA . LYS B 1 48 ? 234.320 28.988 62.878 1.00 116.05 81 LYS C CA 1
ATOM 2638 C C . LYS B 1 48 ? 234.612 28.474 61.482 1.00 112.84 81 LYS C C 1
ATOM 2639 O O . LYS B 1 48 ? 233.837 28.714 60.557 1.00 122.28 81 LYS C O 1
ATOM 2645 N N . PHE B 1 49 ? 235.728 27.764 61.337 1.00 105.66 82 PHE C N 1
ATOM 2646 C CA . PHE B 1 49 ? 236.100 27.165 60.065 1.00 100.06 82 PHE C CA 1
ATOM 2647 C C . PHE B 1 49 ? 237.211 26.142 60.325 1.00 97.18 82 PHE C C 1
ATOM 2648 O O . PHE B 1 49 ? 238.038 26.364 61.191 1.00 96.16 82 PHE C O 1
ATOM 2656 N N . LYS B 1 50 ? 237.152 24.975 59.675 1.00 99.08 83 LYS C N 1
ATOM 2657 C CA . LYS B 1 50 ? 238.192 23.934 59.803 1.00 88.66 83 LYS C CA 1
ATOM 2658 C C . LYS B 1 50 ? 238.607 23.490 58.429 1.00 79.67 83 LYS C C 1
ATOM 2659 O O . LYS B 1 50 ? 237.786 23.425 57.520 1.00 80.92 83 LYS C O 1
ATOM 2665 N N . ALA B 1 51 ? 239.875 23.164 58.270 1.00 74.64 84 ALA C N 1
ATOM 2666 C CA . ALA B 1 51 ? 240.374 22.873 56.952 1.00 75.96 84 ALA C CA 1
ATOM 2667 C C . ALA B 1 51 ? 241.658 22.074 56.965 1.00 78.44 84 ALA C C 1
ATOM 2668 O O . ALA B 1 51 ? 242.543 22.287 57.796 1.00 73.36 84 ALA C O 1
ATOM 2670 N N . LYS B 1 52 ? 241.750 21.168 56.007 1.00 79.13 85 LYS C N 1
ATOM 2671 C CA . LYS B 1 52 ? 242.976 20.466 55.731 1.00 81.52 85 LYS C CA 1
ATOM 2672 C C . LYS B 1 52 ? 243.362 20.741 54.296 1.00 82.32 85 LYS C C 1
ATOM 2673 O O . LYS B 1 52 ? 242.505 20.737 53.413 1.00 84.43 85 LYS C O 1
ATOM 2679 N N . ALA B 1 53 ? 244.655 20.962 54.080 1.00 79.07 86 ALA C N 1
ATOM 2680 C CA . ALA B 1 53 ? 245.175 21.422 52.814 1.00 80.81 86 ALA C CA 1
ATOM 2681 C C . ALA B 1 53 ? 246.431 20.675 52.480 1.00 84.15 86 ALA C C 1
ATOM 2682 O O . ALA B 1 53 ? 247.037 20.063 53.351 1.00 85.49 86 ALA C O 1
ATOM 2684 N N . LEU B 1 54 ? 246.821 20.757 51.212 1.00 89.99 87 LEU C N 1
ATOM 2685 C CA . LEU B 1 54 ? 247.997 20.074 50.690 1.00 91.24 87 LEU C CA 1
ATOM 2686 C C . LEU B 1 54 ? 247.909 18.612 50.969 1.00 93.05 87 LEU C C 1
ATOM 2687 O O . LEU B 1 54 ? 248.624 18.078 51.816 1.00 96.28 87 LEU C O 1
ATOM 2692 N N . GLN B 1 55 ? 246.985 17.963 50.277 1.00 93.21 88 GLN C N 1
ATOM 2693 C CA . GLN B 1 55 ? 246.849 16.533 50.405 1.00 94.83 88 GLN C CA 1
ATOM 2694 C C . GLN B 1 55 ? 246.786 16.168 51.889 1.00 87.75 88 GLN C C 1
ATOM 2695 O O . GLN B 1 55 ? 247.474 15.261 52.331 1.00 83.43 88 GLN C O 1
ATOM 2701 N N . GLU B 1 56 ? 245.980 16.903 52.653 1.00 85.23 89 GLU C N 1
ATOM 2702 C CA . GLU B 1 56 ? 245.719 16.575 54.058 1.00 84.10 89 GLU C CA 1
ATOM 2703 C C . GLU B 1 56 ? 246.908 16.708 54.985 1.00 75.11 89 GLU C C 1
ATOM 2704 O O . GLU B 1 56 ? 246.898 16.175 56.083 1.00 70.24 89 GLU C O 1
ATOM 2710 N N . LYS B 1 57 ? 247.919 17.443 54.580 1.00 77.99 90 LYS C N 1
ATOM 2711 C CA . LYS B 1 57 ? 249.109 17.530 55.408 1.00 86.11 90 LYS C CA 1
ATOM 2712 C C . LYS B 1 57 ? 249.093 18.722 56.373 1.00 86.85 90 LYS C C 1
ATOM 2713 O O . LYS B 1 57 ? 249.890 18.757 57.320 1.00 85.40 90 LYS C O 1
ATOM 2719 N N . VAL B 1 58 ? 248.203 19.689 56.126 1.00 76.58 91 VAL C N 1
ATOM 2720 C CA . VAL B 1 58 ? 248.102 20.880 56.954 1.00 71.19 91 VAL C CA 1
ATOM 2721 C C . VAL B 1 58 ? 246.718 21.009 57.539 1.00 66.36 91 VAL C C 1
ATOM 2722 O O . VAL B 1 58 ? 245.748 21.087 56.804 1.00 73.82 91 VAL C O 1
ATOM 2726 N N . TYR B 1 59 ? 246.626 21.075 58.859 1.00 63.25 92 TYR C N 1
ATOM 2727 C CA . TYR B 1 59 ? 245.364 21.354 59.531 1.00 64.68 92 TYR C CA 1
ATOM 2728 C C . TYR B 1 59 ? 245.294 22.822 59.876 1.00 67.40 92 TYR C C 1
ATOM 2729 O O . TYR B 1 59 ? 246.290 23.409 60.271 1.00 64.58 92 TYR C O 1
ATOM 2738 N N . ILE B 1 60 ? 244.100 23.380 59.734 1.00 68.93 93 ILE C N 1
ATOM 2739 C CA . ILE B 1 60 ? 243.856 24.795 59.894 1.00 69.12 93 ILE C CA 1
ATOM 2740 C C . ILE B 1 60 ? 242.527 24.981 60.571 1.00 68.70 93 ILE C C 1
ATOM 2741 O O . ILE B 1 60 ? 241.513 24.472 60.096 1.00 77.26 93 ILE C O 1
ATOM 2746 N N . GLU B 1 61 ? 242.518 25.733 61.652 1.00 65.91 94 GLU C N 1
ATOM 2747 C CA . GLU B 1 61 ? 241.315 25.898 62.430 1.00 72.96 94 GLU C CA 1
ATOM 2748 C C . GLU B 1 61 ? 241.195 27.346 62.858 1.00 77.36 94 GLU C C 1
ATOM 2749 O O . GLU B 1 61 ? 242.110 27.888 63.456 1.00 68.10 94 GLU C O 1
ATOM 2755 N N . TYR B 1 62 ? 240.059 27.957 62.531 1.00 86.41 95 TYR C N 1
ATOM 2756 C CA . TYR B 1 62 ? 239.709 29.292 62.999 1.00 91.53 95 TYR C CA 1
ATOM 2757 C C . TYR B 1 62 ? 238.510 29.167 63.915 1.00 86.39 95 TYR C C 1
ATOM 2758 O O . TYR B 1 62 ? 237.547 28.457 63.614 1.00 90.39 95 TYR C O 1
ATOM 2767 N N . ASP B 1 63 ? 238.585 29.835 65.049 1.00 79.40 96 ASP C N 1
ATOM 2768 C CA . ASP B 1 63 ? 237.464 29.894 65.934 1.00 81.02 96 ASP C CA 1
ATOM 2769 C C . ASP B 1 63 ? 237.537 31.198 66.673 1.00 84.13 96 ASP C C 1
ATOM 2770 O O . ASP B 1 63 ? 238.436 31.400 67.480 1.00 81.96 96 ASP C O 1
ATOM 2775 N N . LYS B 1 64 ? 236.586 32.075 66.391 1.00 91.01 97 LYS C N 1
ATOM 2776 C CA . LYS B 1 64 ? 236.522 33.375 67.030 1.00 97.45 97 LYS C CA 1
ATOM 2777 C C . LYS B 1 64 ? 235.853 33.286 68.407 1.00 91.67 97 LYS C C 1
ATOM 2778 O O . LYS B 1 64 ? 236.366 33.830 69.385 1.00 76.73 97 LYS C O 1
ATOM 2784 N N . VAL B 1 65 ? 234.716 32.594 68.462 1.00 98.71 98 VAL C N 1
ATOM 2785 C CA . VAL B 1 65 ? 233.877 32.516 69.668 1.00 109.58 98 VAL C CA 1
ATOM 2786 C C . VAL B 1 65 ? 234.588 31.811 70.835 1.00 112.09 98 VAL C C 1
ATOM 2787 O O . VAL B 1 65 ? 234.368 32.155 72.000 1.00 107.81 98 VAL C O 1
ATOM 2791 N N . LYS B 1 66 ? 235.411 30.815 70.507 1.00 117.33 99 LYS C N 1
ATOM 2792 C CA . LYS B 1 66 ? 236.188 30.043 71.482 1.00 121.12 99 LYS C CA 1
ATOM 2793 C C . LYS B 1 66 ? 237.602 30.630 71.725 1.00 114.46 99 LYS C C 1
ATOM 2794 O O . LYS B 1 66 ? 238.214 30.345 72.759 1.00 100.04 99 LYS C O 1
ATOM 2800 N N . ALA B 1 67 ? 238.099 31.465 70.802 1.00 117.98 100 ALA C N 1
ATOM 2801 C CA . ALA B 1 67 ? 239.368 32.198 70.987 1.00 115.35 100 ALA C CA 1
ATOM 2802 C C . ALA B 1 67 ? 239.256 33.213 72.097 1.00 122.79 100 ALA C C 1
ATOM 2803 O O . ALA B 1 67 ? 240.124 33.296 72.975 1.00 122.49 100 ALA C O 1
ATOM 2805 N N . ASP B 1 68 ? 238.167 33.979 72.057 1.00 129.72 101 ASP C N 1
ATOM 2806 C CA . ASP B 1 68 ? 238.026 35.138 72.897 1.00 126.80 101 ASP C CA 1
ATOM 2807 C C . ASP B 1 68 ? 237.513 34.642 74.250 1.00 122.29 101 ASP C C 1
ATOM 2808 O O . ASP B 1 68 ? 237.995 35.094 75.275 1.00 107.65 101 ASP C O 1
ATOM 2813 N N . SER B 1 69 ? 236.587 33.675 74.244 1.00 127.90 102 SER C N 1
ATOM 2814 C CA . SER B 1 69 ? 236.077 33.039 75.483 1.00 130.41 102 SER C CA 1
ATOM 2815 C C . SER B 1 69 ? 237.168 32.583 76.474 1.00 139.22 102 SER C C 1
ATOM 2816 O O . SER B 1 69 ? 236.903 32.486 77.674 1.00 140.31 102 SER C O 1
ATOM 2819 N N . TRP B 1 70 ? 238.370 32.279 75.974 1.00 153.45 103 TRP C N 1
ATOM 2820 C CA . TRP B 1 70 ? 239.542 31.999 76.834 1.00 167.09 103 TRP C CA 1
ATOM 2821 C C . TRP B 1 70 ? 240.626 33.094 76.798 1.00 176.41 103 TRP C C 1
ATOM 2822 O O . TRP B 1 70 ? 241.691 32.923 77.405 1.00 178.04 103 TRP C O 1
ATOM 2833 N N . ASP B 1 71 ? 240.346 34.203 76.105 1.00 176.53 104 ASP C N 1
ATOM 2834 C CA . ASP B 1 71 ? 241.326 35.277 75.862 1.00 168.36 104 ASP C CA 1
ATOM 2835 C C . ASP B 1 71 ? 242.632 34.707 75.261 1.00 158.61 104 ASP C C 1
ATOM 2836 O O . ASP B 1 71 ? 243.680 34.666 75.907 1.00 158.41 104 ASP C O 1
ATOM 2841 N N . ARG B 1 72 ? 242.540 34.244 74.017 1.00 144.72 105 ARG C N 1
ATOM 2842 C CA . ARG B 1 72 ? 243.668 33.647 73.324 1.00 131.29 105 ARG C CA 1
ATOM 2843 C C . ARG B 1 72 ? 243.626 34.133 71.892 1.00 118.14 105 ARG C C 1
ATOM 2844 O O . ARG B 1 72 ? 242.769 34.931 71.503 1.00 113.31 105 ARG C O 1
ATOM 2852 N N . ARG B 1 73 ? 244.555 33.620 71.108 1.00 106.65 106 ARG C N 1
ATOM 2853 C CA . ARG B 1 73 ? 244.596 33.894 69.678 1.00 95.87 106 ARG C CA 1
ATOM 2854 C C . ARG B 1 73 ? 243.673 32.913 68.954 1.00 90.80 106 ARG C C 1
ATOM 2855 O O . ARG B 1 73 ? 243.406 31.834 69.471 1.00 85.30 106 ARG C O 1
ATOM 2863 N N . ASN B 1 74 ? 243.192 33.272 67.766 1.00 87.88 107 ASN C N 1
ATOM 2864 C CA . ASN B 1 74 ? 241.986 32.614 67.219 1.00 89.84 107 ASN C CA 1
ATOM 2865 C C . ASN B 1 74 ? 242.191 31.635 66.077 1.00 82.61 107 ASN C C 1
ATOM 2866 O O . ASN B 1 74 ? 241.218 31.120 65.514 1.00 69.32 107 ASN C O 1
ATOM 2871 N N . MET B 1 75 ? 243.435 31.418 65.687 1.00 80.77 108 MET C N 1
ATOM 2872 C CA . MET B 1 75 ? 243.661 30.491 64.611 1.00 83.51 108 MET C CA 1
ATOM 2873 C C . MET B 1 75 ? 244.930 29.689 64.714 1.00 74.18 108 MET C C 1
ATOM 2874 O O . MET B 1 75 ? 245.992 30.281 64.867 1.00 79.51 108 MET C O 1
ATOM 2879 N N . ARG B 1 76 ? 244.803 28.363 64.562 1.00 72.22 109 ARG C N 1
ATOM 2880 C CA . ARG B 1 76 ? 245.939 27.426 64.557 1.00 66.07 109 ARG C CA 1
ATOM 2881 C C . ARG B 1 76 ? 246.226 26.931 63.177 1.00 56.46 109 ARG C C 1
ATOM 2882 O O . ARG B 1 76 ? 245.327 26.706 62.406 1.00 63.47 109 ARG C O 1
ATOM 2890 N N . VAL B 1 77 ? 247.485 26.692 62.895 1.00 53.29 110 VAL C N 1
ATOM 2891 C CA . VAL B 1 77 ? 247.864 25.939 61.731 1.00 56.39 110 VAL C CA 1
ATOM 2892 C C . VAL B 1 77 ? 248.848 24.860 62.165 1.00 58.02 110 VAL C C 1
ATOM 2893 O O . VAL B 1 77 ? 249.873 25.172 62.756 1.00 59.10 110 VAL C O 1
ATOM 2897 N N . GLU B 1 78 ? 248.518 23.597 61.888 1.00 61.16 111 GLU C N 1
ATOM 2898 C CA . GLU B 1 78 ? 249.324 22.461 62.337 1.00 59.84 111 GLU C CA 1
ATOM 2899 C C . GLU B 1 78 ? 249.873 21.675 61.172 1.00 62.14 111 GLU C C 1
ATOM 2900 O O . GLU B 1 78 ? 249.181 21.398 60.196 1.00 66.97 111 GLU C O 1
ATOM 2906 N N . PHE B 1 79 ? 251.126 21.279 61.269 1.00 69.26 112 PHE C N 1
ATOM 2907 C CA . PHE B 1 79 ? 251.716 20.464 60.211 1.00 70.75 112 PHE C CA 1
ATOM 2908 C C . PHE B 1 79 ? 253.073 19.983 60.571 1.00 71.95 112 PHE C C 1
ATOM 2909 O O . PHE B 1 79 ? 253.696 20.516 61.472 1.00 79.64 112 PHE C O 1
ATOM 2917 N N . ASN B 1 80 ? 253.526 18.967 59.855 1.00 72.85 113 ASN C N 1
ATOM 2918 C CA . ASN B 1 80 ? 254.873 18.528 60.006 1.00 72.99 113 ASN C CA 1
ATOM 2919 C C . ASN B 1 80 ? 255.703 19.113 58.883 1.00 73.35 113 ASN C C 1
ATOM 2920 O O . ASN B 1 80 ? 255.404 18.908 57.711 1.00 79.81 113 ASN C O 1
ATOM 2925 N N . PRO B 1 81 ? 256.740 19.861 59.234 1.00 74.95 114 PRO C N 1
ATOM 2926 C CA . PRO B 1 81 ? 257.560 20.469 58.194 1.00 81.89 114 PRO C CA 1
ATOM 2927 C C . PRO B 1 81 ? 258.359 19.440 57.385 1.00 83.69 114 PRO C C 1
ATOM 2928 O O . PRO B 1 81 ? 258.518 19.603 56.164 1.00 84.86 114 PRO C O 1
ATOM 2932 N N . ASN B 1 82 ? 258.827 18.380 58.043 1.00 82.35 115 ASN C N 1
ATOM 2933 C CA . ASN B 1 82 ? 259.463 17.264 57.323 1.00 83.44 115 ASN C CA 1
ATOM 2934 C C . ASN B 1 82 ? 258.666 16.695 56.157 1.00 82.02 115 ASN C C 1
ATOM 2935 O O . ASN B 1 82 ? 259.240 16.030 55.309 1.00 81.13 115 ASN C O 1
ATOM 2940 N N . LYS B 1 83 ? 257.355 16.915 56.139 1.00 80.26 116 LYS C N 1
ATOM 2941 C CA . LYS B 1 83 ? 256.495 16.299 55.136 1.00 82.90 116 LYS C CA 1
ATOM 2942 C C . LYS B 1 83 ? 256.002 17.316 54.132 1.00 82.87 116 LYS C C 1
ATOM 2943 O O . LYS B 1 83 ? 255.103 17.037 53.350 1.00 92.40 116 LYS C O 1
ATOM 2949 N N . LEU B 1 84 ? 256.581 18.506 54.160 1.00 85.40 117 LEU C N 1
ATOM 2950 C CA . LEU B 1 84 ? 256.240 19.525 53.175 1.00 94.98 117 LEU C CA 1
ATOM 2951 C C . LEU B 1 84 ? 257.398 19.820 52.234 1.00 100.65 117 LEU C C 1
ATOM 2952 O O . LEU B 1 84 ? 258.563 19.836 52.631 1.00 100.36 117 LEU C O 1
ATOM 2957 N N . THR B 1 85 ? 257.043 20.068 50.982 1.00 112.64 118 THR C N 1
ATOM 2958 C CA . THR B 1 85 ? 257.990 20.370 49.924 1.00 115.43 118 THR C CA 1
ATOM 2959 C C . THR B 1 85 ? 258.128 21.881 49.900 1.00 114.12 118 THR C C 1
ATOM 2960 O O . THR B 1 85 ? 257.169 22.580 50.192 1.00 118.64 118 THR C O 1
ATOM 2964 N N . HIS B 1 86 ? 259.302 22.391 49.546 1.00 112.24 119 HIS C N 1
ATOM 2965 C CA . HIS B 1 86 ? 259.573 23.831 49.642 1.00 113.89 119 HIS C CA 1
ATOM 2966 C C . HIS B 1 86 ? 258.440 24.609 48.941 1.00 116.34 119 HIS C C 1
ATOM 2967 O O . HIS B 1 86 ? 257.893 25.582 49.487 1.00 129.09 119 HIS C O 1
ATOM 2974 N N . GLU B 1 87 ? 258.064 24.149 47.751 1.00 115.65 120 GLU C N 1
ATOM 2975 C CA . GLU B 1 87 ? 256.929 24.719 47.027 1.00 118.77 120 GLU C CA 1
ATOM 2976 C C . GLU B 1 87 ? 255.748 24.869 47.986 1.00 120.91 120 GLU C C 1
ATOM 2977 O O . GLU B 1 87 ? 255.222 25.965 48.162 1.00 121.42 120 GLU C O 1
ATOM 2983 N N . GLU B 1 88 ? 255.343 23.746 48.584 1.00 117.31 121 GLU C 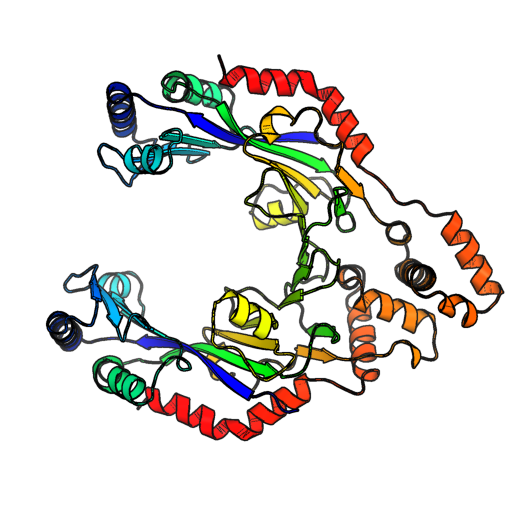N 1
ATOM 2984 C CA . GLU B 1 88 ? 254.242 23.698 49.550 1.00 109.70 121 GLU C CA 1
ATOM 2985 C C . GLU B 1 88 ? 254.426 24.660 50.720 1.00 103.78 121 GLU C C 1
ATOM 2986 O O . GLU B 1 88 ? 253.499 25.403 51.077 1.00 91.58 121 GLU C O 1
ATOM 2992 N N . MET B 1 89 ? 255.619 24.661 51.311 1.00 101.08 122 MET C N 1
ATOM 2993 C CA . MET B 1 89 ? 255.894 25.583 52.424 1.00 106.98 122 MET C CA 1
ATOM 2994 C C . MET B 1 89 ? 255.621 27.011 51.982 1.00 104.07 122 MET C C 1
ATOM 2995 O O . MET B 1 89 ? 255.008 27.791 52.712 1.00 96.12 122 MET C O 1
ATOM 3000 N N . LEU B 1 90 ? 256.049 27.322 50.761 1.00 107.22 123 LEU C N 1
ATOM 3001 C CA . LEU B 1 90 ? 255.857 28.649 50.197 1.00 113.47 123 LEU C CA 1
ATOM 3002 C C . LEU B 1 90 ? 254.373 28.931 50.037 1.00 112.08 123 LEU C C 1
ATOM 3003 O O . LEU B 1 90 ? 253.882 30.009 50.402 1.00 108.60 123 LEU C O 1
ATOM 3008 N N . TRP B 1 91 ? 253.653 27.942 49.516 1.00 109.32 124 TRP C N 1
ATOM 3009 C CA . TRP B 1 91 ? 252.218 28.084 49.309 1.00 106.84 124 TRP C CA 1
ATOM 3010 C C . TRP B 1 91 ? 251.517 28.445 50.629 1.00 102.43 124 TRP C C 1
ATOM 3011 O O . TRP B 1 91 ? 250.733 29.408 50.702 1.00 92.48 124 TRP C O 1
ATOM 3022 N N . LEU B 1 92 ? 251.836 27.689 51.675 1.00 98.65 125 LEU C N 1
ATOM 3023 C CA . LEU B 1 92 ? 251.163 27.842 52.955 1.00 97.11 125 LEU C CA 1
ATOM 3024 C C . LEU B 1 92 ? 251.437 29.179 53.607 1.00 94.99 125 LEU C C 1
ATOM 3025 O O . LEU B 1 92 ? 250.540 29.743 54.240 1.00 81.55 125 LEU C O 1
ATOM 3030 N N . LYS B 1 93 ? 252.670 29.673 53.473 1.00 98.58 126 LYS C N 1
ATOM 3031 C CA . LYS B 1 93 ? 253.052 30.944 54.097 1.00 101.71 126 LYS C CA 1
ATOM 3032 C C . LYS B 1 93 ? 252.305 32.090 53.441 1.00 106.57 126 LYS C C 1
ATOM 3033 O O . LYS B 1 93 ? 251.685 32.936 54.103 1.00 103.02 126 LYS C O 1
ATOM 3039 N N . GLN B 1 94 ? 252.392 32.111 52.121 1.00 113.99 127 GLN C N 1
ATOM 3040 C CA . GLN B 1 94 ? 251.807 33.173 51.332 1.00 126.61 127 GLN C CA 1
ATOM 3041 C C . GLN B 1 94 ? 250.290 33.230 51.388 1.00 121.54 127 GLN C C 1
ATOM 3042 O O . GLN B 1 94 ? 249.735 34.308 51.490 1.00 130.06 127 GLN C O 1
ATOM 3048 N N . ASN B 1 95 ? 249.626 32.085 51.290 1.00 120.08 128 ASN C N 1
ATOM 3049 C CA . ASN B 1 95 ? 248.158 32.052 51.202 1.00 119.07 128 ASN C CA 1
ATOM 3050 C C . ASN B 1 95 ? 247.413 31.915 52.520 1.00 122.58 128 ASN C C 1
ATOM 3051 O O . ASN B 1 95 ? 246.172 31.953 52.530 1.00 113.11 128 ASN C O 1
ATOM 3056 N N . ILE B 1 96 ? 248.147 31.719 53.617 1.00 124.52 129 ILE C N 1
ATOM 3057 C CA . ILE B 1 96 ? 247.523 31.511 54.931 1.00 119.81 129 ILE C CA 1
ATOM 3058 C C . ILE B 1 96 ? 248.243 32.300 56.001 1.00 107.84 129 ILE C C 1
ATOM 3059 O O . ILE B 1 96 ? 247.646 33.188 56.584 1.00 100.83 129 ILE C O 1
ATOM 3064 N N . ILE B 1 97 ? 249.508 31.963 56.257 1.00 103.50 130 ILE C N 1
ATOM 3065 C CA . ILE B 1 97 ? 250.237 32.531 57.393 1.00 110.11 130 ILE C CA 1
ATOM 3066 C C . ILE B 1 97 ? 250.355 34.046 57.301 1.00 111.86 130 ILE C C 1
ATOM 3067 O O . ILE B 1 97 ? 250.051 34.742 58.256 1.00 121.34 130 ILE C O 1
ATOM 3072 N N . ASP B 1 98 ? 250.779 34.571 56.163 1.00 113.58 131 ASP C N 1
ATOM 3073 C CA . ASP B 1 98 ? 250.882 36.030 56.031 1.00 117.47 131 ASP C CA 1
ATOM 3074 C C . ASP B 1 98 ? 249.616 36.800 56.475 1.00 126.36 131 ASP C C 1
ATOM 3075 O O . ASP B 1 98 ? 249.728 37.859 57.082 1.00 150.58 131 ASP C O 1
ATOM 3080 N N . TYR B 1 99 ? 248.426 36.273 56.190 1.00 117.23 132 TYR C N 1
ATOM 3081 C CA . TYR B 1 99 ? 247.167 36.926 56.602 1.00 116.81 132 TYR C CA 1
ATOM 3082 C C . TYR B 1 99 ? 246.877 36.816 58.102 1.00 112.50 132 TYR C C 1
ATOM 3083 O O . TYR B 1 99 ? 245.875 37.347 58.578 1.00 113.83 132 TYR C O 1
ATOM 3092 N N . MET B 1 100 ? 247.748 36.136 58.842 1.00 108.35 133 MET C N 1
ATOM 3093 C CA . MET B 1 100 ? 247.665 36.113 60.299 1.00 113.36 133 MET C CA 1
ATOM 3094 C C . MET B 1 100 ? 248.482 37.243 60.899 1.00 113.08 133 MET C C 1
ATOM 3095 O O . MET B 1 100 ? 249.527 37.606 60.374 1.00 111.75 133 MET C O 1
ATOM 3100 N N . GLU B 1 101 ? 248.026 37.768 62.027 1.00 116.95 134 GLU C N 1
ATOM 3101 C CA . GLU B 1 101 ? 248.830 38.698 62.810 1.00 116.72 134 GLU C CA 1
ATOM 3102 C C . GLU B 1 101 ? 248.943 38.147 64.214 1.00 110.46 134 GLU C C 1
ATOM 3103 O O . GLU B 1 101 ? 248.246 37.204 64.560 1.00 106.85 134 GLU C O 1
ATOM 3109 N N . ASP B 1 102 ? 249.826 38.739 65.010 1.00 109.40 135 ASP C N 1
ATOM 3110 C CA . ASP B 1 102 ? 250.146 38.248 66.355 1.00 115.29 135 ASP C CA 1
ATOM 3111 C C . ASP B 1 102 ? 250.736 36.839 66.317 1.00 104.67 135 ASP C C 1
ATOM 3112 O O . ASP B 1 102 ? 250.720 36.123 67.311 1.00 96.06 135 ASP C O 1
ATOM 3117 N N . ASP B 1 103 ? 251.278 36.453 65.171 1.00 97.87 136 ASP C N 1
ATOM 3118 C CA . ASP B 1 103 ? 251.581 35.052 64.923 1.00 102.14 136 ASP C CA 1
ATOM 3119 C C . ASP B 1 103 ? 252.876 34.615 65.576 1.00 99.90 136 ASP C C 1
ATOM 3120 O O . ASP B 1 103 ? 253.896 35.298 65.459 1.00 100.47 136 ASP C O 1
ATOM 3125 N N . GLY B 1 104 ? 252.821 33.488 66.286 1.00 93.41 137 GLY C N 1
ATOM 3126 C CA . GLY B 1 104 ? 254.021 32.827 66.795 1.00 86.32 137 GLY C CA 1
ATOM 3127 C C . GLY B 1 104 ? 253.837 31.324 66.915 1.00 78.26 137 GLY C C 1
ATOM 3128 O O . GLY B 1 104 ? 252.779 30.791 66.599 1.00 85.24 137 GLY C O 1
ATOM 3129 N N . PHE B 1 105 ? 254.875 30.642 67.366 1.00 64.24 138 PHE C N 1
ATOM 3130 C CA . PHE B 1 105 ? 254.844 29.200 67.502 1.00 63.82 138 PHE C CA 1
ATOM 3131 C C . PHE B 1 105 ? 254.323 28.766 68.861 1.00 70.81 138 PHE C C 1
ATOM 3132 O O . PHE B 1 105 ? 254.815 29.224 69.888 1.00 79.45 138 PHE C O 1
ATOM 3140 N N . THR B 1 106 ? 253.353 27.851 68.860 1.00 77.61 139 THR C N 1
ATOM 3141 C CA . THR B 1 106 ? 252.796 27.271 70.082 1.00 71.47 139 THR C CA 1
ATOM 3142 C C . THR B 1 106 ? 253.364 25.899 70.353 1.00 74.85 139 THR C C 1
ATOM 3143 O O . THR B 1 106 ? 253.425 25.476 71.509 1.00 70.47 139 THR C O 1
ATOM 3147 N N . ARG B 1 107 ? 253.756 25.199 69.286 1.00 76.04 140 ARG C N 1
ATOM 3148 C CA . ARG B 1 107 ? 254.337 23.886 69.410 1.00 77.40 140 ARG C CA 1
ATOM 3149 C C . ARG B 1 107 ? 255.533 23.688 68.505 1.00 65.08 140 ARG C C 1
ATOM 3150 O O . ARG B 1 107 ? 255.575 24.167 67.395 1.00 62.32 140 ARG C O 1
ATOM 3158 N N . LEU B 1 108 ? 256.498 22.933 68.976 1.00 65.69 141 LEU C N 1
ATOM 3159 C CA . LEU B 1 108 ? 257.698 22.691 68.200 1.00 70.75 141 LEU C CA 1
ATOM 3160 C C . LEU B 1 108 ? 258.347 21.409 68.661 1.00 68.61 141 LEU C C 1
ATOM 3161 O O . LEU B 1 108 ? 258.618 21.250 69.845 1.00 65.01 141 LEU C O 1
ATOM 3166 N N . ASP B 1 109 ? 258.553 20.470 67.751 1.00 71.24 142 ASP C N 1
ATOM 3167 C CA . ASP B 1 109 ? 259.032 19.154 68.157 1.00 81.57 142 ASP C CA 1
ATOM 3168 C C . ASP B 1 109 ? 260.403 18.837 67.584 1.00 74.12 142 ASP C C 1
ATOM 3169 O O . ASP B 1 109 ? 260.616 18.935 66.382 1.00 69.70 142 ASP C O 1
ATOM 3174 N N . LEU B 1 110 ? 261.325 18.463 68.460 1.00 69.41 143 LEU C N 1
ATOM 3175 C CA . LEU B 1 110 ? 262.647 18.045 68.041 1.00 71.10 143 LEU C CA 1
ATOM 3176 C C . LEU B 1 110 ? 262.701 16.545 67.903 1.00 72.62 143 LEU C C 1
ATOM 3177 O O . LEU B 1 110 ? 262.419 15.838 68.863 1.00 70.11 143 LEU C O 1
ATOM 3182 N N . ALA B 1 111 ? 263.090 16.074 66.721 1.00 75.29 144 ALA C N 1
ATOM 3183 C CA . ALA B 1 111 ? 263.149 14.650 66.420 1.00 71.21 144 ALA C CA 1
ATOM 3184 C C . ALA B 1 111 ? 264.567 14.195 66.160 1.00 71.44 144 ALA C C 1
ATOM 3185 O O . ALA B 1 111 ? 265.123 14.493 65.105 1.00 69.28 144 ALA C O 1
ATOM 3187 N N . PHE B 1 112 ? 265.141 13.493 67.136 1.00 70.30 145 PHE C N 1
ATOM 3188 C CA . PHE B 1 112 ? 266.456 12.881 67.014 1.00 69.44 145 PHE C CA 1
ATOM 3189 C C . PHE B 1 112 ? 266.325 11.411 66.644 1.00 68.03 145 PHE C C 1
ATOM 3190 O O . PHE B 1 112 ? 265.942 10.613 67.482 1.00 72.40 145 PHE C O 1
ATOM 3198 N N . ASP B 1 113 ? 266.640 11.052 65.402 1.00 71.28 146 ASP C N 1
ATOM 3199 C CA . ASP B 1 113 ? 266.664 9.649 64.962 1.00 70.50 146 ASP C CA 1
ATOM 3200 C C . ASP B 1 113 ? 268.033 9.024 65.266 1.00 76.92 146 ASP C C 1
ATOM 3201 O O . ASP B 1 113 ? 269.064 9.630 64.960 1.00 86.59 146 ASP C O 1
ATOM 3206 N N . PHE B 1 114 ? 268.044 7.806 65.812 1.00 73.00 147 PHE C N 1
ATOM 3207 C CA . PHE B 1 114 ? 269.274 7.072 66.086 1.00 71.20 147 PHE C CA 1
ATOM 3208 C C . PHE B 1 114 ? 269.202 5.715 65.427 1.00 77.19 147 PHE C C 1
ATOM 3209 O O . PHE B 1 114 ? 268.146 5.067 65.427 1.00 77.03 147 PHE C O 1
ATOM 3217 N N . GLU B 1 115 ? 270.341 5.245 64.931 1.00 88.14 148 GLU C N 1
ATOM 3218 C CA . GLU B 1 115 ? 270.414 3.921 64.305 1.00 91.02 148 GLU C CA 1
ATOM 3219 C C . GLU B 1 115 ? 270.827 2.840 65.301 1.00 95.58 148 GLU C C 1
ATOM 3220 O O . GLU B 1 115 ? 271.068 1.702 64.912 1.00 93.06 148 GLU C O 1
ATOM 3226 N N . ASP B 1 116 ? 270.893 3.195 66.584 1.00 95.17 149 ASP C N 1
ATOM 3227 C CA . ASP B 1 116 ? 271.106 2.220 67.643 1.00 90.52 149 ASP C CA 1
ATOM 3228 C C . ASP B 1 116 ? 269.750 1.667 68.140 1.00 79.46 149 ASP C C 1
ATOM 3229 O O . ASP B 1 116 ? 268.698 2.033 67.632 1.00 77.30 149 ASP C O 1
ATOM 3234 N N . ASP B 1 117 ? 269.800 0.725 69.077 1.00 72.66 150 ASP C N 1
ATOM 3235 C CA . ASP B 1 117 ? 268.634 0.292 69.852 1.00 65.26 150 ASP C CA 1
ATOM 3236 C C . ASP B 1 117 ? 268.574 1.067 71.175 1.00 66.82 150 ASP C C 1
ATOM 3237 O O . ASP B 1 117 ? 269.506 0.975 71.976 1.00 68.27 150 ASP C O 1
ATOM 3242 N N . LEU B 1 118 ? 267.470 1.791 71.400 1.00 63.77 151 LEU C N 1
ATOM 3243 C CA . LEU B 1 118 ? 267.250 2.652 72.577 1.00 60.17 151 LEU C CA 1
ATOM 3244 C C . LEU B 1 118 ? 266.283 2.061 73.603 1.00 58.42 151 LEU C C 1
ATOM 3245 O O . LEU B 1 118 ? 265.912 2.715 74.579 1.00 55.55 151 LEU C O 1
ATOM 3250 N N . SER B 1 119 ? 265.895 0.811 73.396 1.00 62.47 152 SER C N 1
ATOM 3251 C CA . SER B 1 119 ? 264.914 0.145 74.263 1.00 59.22 152 SER C CA 1
ATOM 3252 C C . SER B 1 119 ? 265.179 0.448 75.730 1.00 55.92 152 SER C C 1
ATOM 3253 O O . SER B 1 119 ? 264.262 0.744 76.503 1.00 56.88 152 SER C O 1
ATOM 3256 N N . ASP B 1 120 ? 266.441 0.399 76.116 1.00 57.53 153 ASP C N 1
ATOM 3257 C CA . ASP B 1 120 ? 266.769 0.531 77.541 1.00 58.48 153 ASP C CA 1
ATOM 3258 C C . ASP B 1 120 ? 267.042 1.929 78.009 1.00 57.49 153 ASP C C 1
ATOM 3259 O O . ASP B 1 120 ? 267.279 2.132 79.201 1.00 53.36 153 ASP C O 1
ATOM 3264 N N . TYR B 1 121 ? 267.025 2.893 77.095 1.00 55.09 154 TYR C N 1
ATOM 3265 C CA . TYR B 1 121 ? 267.281 4.242 77.500 1.00 61.15 154 TYR C CA 1
ATOM 3266 C C . TYR B 1 121 ? 266.031 4.905 78.085 1.00 64.22 154 TYR C C 1
ATOM 3267 O O . TYR B 1 121 ? 264.906 4.504 77.815 1.00 68.43 154 TYR C O 1
ATOM 3276 N N . TYR B 1 122 ? 266.257 5.921 78.900 1.00 63.67 155 TYR C N 1
ATOM 3277 C CA . TYR B 1 122 ? 265.180 6.664 79.541 1.00 64.74 155 TYR C CA 1
ATOM 3278 C C . TYR B 1 122 ? 265.593 8.109 79.881 1.00 59.38 155 TYR C C 1
ATOM 3279 O O . TYR B 1 122 ? 266.768 8.422 80.063 1.00 62.57 155 TYR C O 1
ATOM 3288 N N . ALA B 1 123 ? 264.608 8.985 79.975 1.00 52.02 156 ALA C N 1
ATOM 3289 C CA . ALA B 1 123 ? 264.877 10.371 80.214 1.00 53.27 156 ALA C CA 1
ATOM 3290 C C . ALA B 1 123 ? 264.718 10.676 81.682 1.00 56.75 156 ALA C C 1
ATOM 3291 O O . ALA B 1 123 ? 263.803 10.164 82.318 1.00 59.16 156 ALA C O 1
ATOM 3293 N N . MET B 1 124 ? 265.599 11.516 82.219 1.00 60.74 157 MET C N 1
ATOM 3294 C CA . MET B 1 124 ? 265.232 12.240 83.404 1.00 71.54 157 MET C CA 1
ATOM 3295 C C . MET B 1 124 ? 265.686 13.688 83.352 1.00 77.38 157 MET C C 1
ATOM 3296 O O . MET B 1 124 ? 266.798 14.006 82.924 1.00 66.70 157 MET C O 1
ATOM 3301 N N . THR B 1 125 ? 264.686 14.518 83.662 1.00 91.72 158 THR C N 1
ATOM 3302 C CA . THR B 1 125 ? 264.799 15.842 84.245 1.00 95.25 158 THR C CA 1
ATOM 3303 C C . THR B 1 125 ? 265.322 15.553 85.645 1.00 101.28 158 THR C C 1
ATOM 3304 O O . THR B 1 125 ? 265.352 14.401 86.092 1.00 97.52 158 THR C O 1
ATOM 3308 N N . ASP B 1 126 ? 265.782 16.599 86.307 1.00 115.53 159 ASP C N 1
ATOM 3309 C CA . ASP B 1 126 ? 266.114 16.540 87.725 1.00 125.24 159 ASP C CA 1
ATOM 3310 C C . ASP B 1 126 ? 264.874 16.629 88.612 1.00 116.20 159 ASP C C 1
ATOM 3311 O O . ASP B 1 126 ? 264.921 16.260 89.782 1.00 116.89 159 ASP C O 1
ATOM 3316 N N . LYS B 1 127 ? 263.770 17.111 88.049 1.00 114.21 160 LYS C N 1
ATOM 3317 C CA . LYS B 1 127 ? 262.455 16.986 88.673 1.00 109.81 160 LYS C CA 1
ATOM 3318 C C . LYS B 1 127 ? 261.954 15.525 88.546 1.00 111.50 160 LYS C C 1
ATOM 3319 O O . LYS B 1 127 ? 262.377 14.804 87.654 1.00 119.75 160 LYS C O 1
ATOM 3325 N N . ALA B 1 128 ? 261.084 15.083 89.453 1.00 109.65 161 ALA C N 1
ATOM 3326 C CA . ALA B 1 128 ? 260.567 13.695 89.453 1.00 102.93 161 ALA C CA 1
ATOM 3327 C C . ALA B 1 128 ? 259.271 13.550 88.655 1.00 97.38 161 ALA C C 1
ATOM 3328 O O . ALA B 1 128 ? 258.233 14.063 89.072 1.00 106.98 161 ALA C O 1
ATOM 3330 N N . VAL B 1 129 ? 259.322 12.795 87.559 1.00 87.03 162 VAL C N 1
ATOM 3331 C CA . VAL B 1 129 ? 258.235 12.763 86.565 1.00 85.77 162 VAL C CA 1
ATOM 3332 C C . VAL B 1 129 ? 257.615 11.356 86.356 1.00 83.58 162 VAL C C 1
ATOM 3333 O O . VAL B 1 129 ? 258.244 10.340 86.653 1.00 82.76 162 VAL C O 1
ATOM 3337 N N . LYS B 1 130 ? 256.372 11.319 85.863 1.00 75.07 163 LYS C N 1
ATOM 3338 C CA . LYS B 1 130 ? 255.670 10.064 85.547 1.00 71.70 163 LYS C CA 1
ATOM 3339 C C . LYS B 1 130 ? 256.085 9.457 84.216 1.00 65.24 163 LYS C C 1
ATOM 3340 O O . LYS B 1 130 ? 256.353 10.177 83.270 1.00 62.17 163 LYS C O 1
ATOM 3346 N N . LYS B 1 131 ? 256.061 8.129 84.144 1.00 72.31 164 LYS C N 1
ATOM 3347 C CA . LYS B 1 131 ? 256.557 7.365 82.999 1.00 73.88 164 LYS C CA 1
ATOM 3348 C C . LYS B 1 131 ? 255.502 6.394 82.515 1.00 67.32 164 LYS C C 1
ATOM 3349 O O . LYS B 1 131 ? 254.780 5.812 83.320 1.00 66.77 164 LYS C O 1
ATOM 3355 N N . THR B 1 132 ? 255.433 6.200 81.205 1.00 61.94 165 THR C N 1
ATOM 3356 C CA . THR B 1 132 ? 254.633 5.120 80.632 1.00 57.37 165 THR C CA 1
ATOM 3357 C C . THR B 1 132 ? 255.396 4.338 79.578 1.00 52.28 165 THR C C 1
ATOM 3358 O O . THR B 1 132 ? 256.066 4.925 78.728 1.00 52.99 165 THR C O 1
ATOM 3362 N N . ILE B 1 133 ? 255.307 3.016 79.642 1.00 48.12 166 ILE C N 1
ATOM 3363 C CA . ILE B 1 133 ? 256.013 2.182 78.702 1.00 53.16 166 ILE C CA 1
ATOM 3364 C C . ILE B 1 133 ? 255.064 1.187 78.074 1.00 51.82 166 ILE C C 1
ATOM 3365 O O . ILE B 1 133 ? 254.327 0.492 78.775 1.00 44.69 166 ILE C O 1
ATOM 3370 N N . PHE B 1 134 ? 255.102 1.139 76.741 1.00 50.40 167 PHE C N 1
ATOM 3371 C CA . PHE B 1 134 ? 254.254 0.261 75.987 1.00 50.61 167 PHE C CA 1
ATOM 3372 C C . PHE B 1 134 ? 255.150 -0.831 75.522 1.00 50.15 167 PHE C C 1
ATOM 3373 O O . PHE B 1 134 ? 256.112 -0.567 74.840 1.00 51.20 167 PHE C O 1
ATOM 3381 N N . TYR B 1 135 ? 254.822 -2.061 75.877 1.00 54.44 168 TYR C N 1
ATOM 3382 C CA . TYR B 1 135 ? 255.620 -3.209 75.491 1.00 55.79 168 TYR C CA 1
ATOM 3383 C C . TYR B 1 135 ? 254.934 -3.958 74.369 1.00 60.50 168 TYR C C 1
ATOM 3384 O O . TYR B 1 135 ? 253.696 -3.978 74.308 1.00 68.01 168 TYR C O 1
ATOM 3393 N N . GLY B 1 136 ? 255.739 -4.535 73.471 1.00 57.49 169 GLY C N 1
ATOM 3394 C CA . GLY B 1 136 ? 255.261 -5.367 72.354 1.00 54.13 169 GLY C CA 1
ATOM 3395 C C . GLY B 1 136 ? 254.970 -6.786 72.816 1.00 53.84 169 GLY C C 1
ATOM 3396 O O . GLY B 1 136 ? 255.206 -7.114 73.963 1.00 51.91 169 GLY C O 1
ATOM 3397 N N . ARG B 1 137 ? 254.442 -7.619 71.923 1.00 56.96 170 ARG C N 1
ATOM 3398 C CA . ARG B 1 137 ? 254.072 -8.992 72.263 1.00 60.49 170 ARG C CA 1
ATOM 3399 C C . ARG B 1 137 ? 255.311 -9.744 72.661 1.00 57.24 170 ARG C C 1
ATOM 3400 O O . ARG B 1 137 ? 255.273 -10.614 73.537 1.00 49.15 170 ARG C O 1
ATOM 3408 N N . ASN B 1 138 ? 256.408 -9.406 71.979 1.00 62.35 171 ASN C N 1
ATOM 3409 C CA . ASN B 1 138 ? 257.754 -9.944 72.280 1.00 63.69 171 ASN C CA 1
ATOM 3410 C C . ASN B 1 138 ? 258.250 -9.672 73.710 1.00 64.49 171 ASN C C 1
ATOM 3411 O O . ASN B 1 138 ? 259.260 -10.242 74.090 1.00 60.01 171 ASN C O 1
ATOM 3416 N N . GLY B 1 139 ? 257.581 -8.789 74.474 1.00 59.53 172 GLY C N 1
ATOM 3417 C CA . GLY B 1 139 ? 258.057 -8.386 75.789 1.00 58.95 172 GLY C CA 1
ATOM 3418 C C . GLY B 1 139 ? 258.998 -7.175 75.767 1.00 63.08 172 GLY C C 1
ATOM 3419 O O . GLY B 1 139 ? 259.351 -6.654 76.811 1.00 58.31 172 GLY C O 1
ATOM 3420 N N . LYS B 1 140 ? 259.429 -6.742 74.584 1.00 64.78 173 LYS C N 1
ATOM 3421 C CA . LYS B 1 140 ? 260.333 -5.599 74.454 1.00 65.51 173 LYS C CA 1
ATOM 3422 C C . LYS B 1 140 ? 259.575 -4.275 74.491 1.00 60.64 173 LYS C C 1
ATOM 3423 O O . LYS B 1 140 ? 258.383 -4.241 74.265 1.00 74.84 173 LYS C O 1
ATOM 3429 N N . PRO B 1 141 ? 260.251 -3.175 74.801 1.00 56.42 174 PRO C N 1
ATOM 3430 C CA . PRO B 1 141 ? 259.532 -1.915 74.878 1.00 54.22 174 PRO C CA 1
ATOM 3431 C C . PRO B 1 141 ? 259.556 -1.241 73.521 1.00 54.84 174 PRO C C 1
ATOM 3432 O O . PRO B 1 141 ? 260.586 -1.226 72.869 1.00 52.73 174 PRO C O 1
ATOM 3436 N N . GLU B 1 142 ? 258.429 -0.702 73.091 1.00 55.29 175 GLU C N 1
ATOM 3437 C CA . GLU B 1 142 ? 258.331 -0.085 71.777 1.00 52.88 175 GLU C CA 1
ATOM 3438 C C . GLU B 1 142 ? 258.147 1.410 71.868 1.00 49.81 175 GLU C C 1
ATOM 3439 O O . GLU B 1 142 ? 258.552 2.112 70.975 1.00 53.09 175 GLU C O 1
ATOM 3445 N N . THR B 1 143 ? 257.443 1.883 72.888 1.00 45.16 176 THR C N 1
ATOM 3446 C CA . THR B 1 143 ? 257.241 3.297 73.082 1.00 45.39 176 THR C CA 1
ATOM 3447 C C . THR B 1 143 ? 257.356 3.696 74.540 1.00 45.53 176 THR C C 1
ATOM 3448 O O . THR B 1 143 ? 256.824 3.011 75.447 1.00 41.31 176 THR C O 1
ATOM 3452 N N . LYS B 1 144 ? 258.011 4.830 74.765 1.00 43.45 177 LYS C N 1
ATOM 3453 C CA . LYS B 1 144 ? 258.182 5.306 76.117 1.00 47.99 177 LYS C CA 1
ATOM 3454 C C . LYS B 1 144 ? 257.733 6.724 76.184 1.00 48.30 177 LYS C C 1
ATOM 3455 O O . LYS B 1 144 ? 258.020 7.487 75.261 1.00 47.21 177 LYS C O 1
ATOM 3461 N N . TYR B 1 145 ? 256.975 7.059 77.239 1.00 50.93 178 TYR C N 1
ATOM 3462 C CA . TYR B 1 145 ? 256.565 8.440 77.507 1.00 54.69 178 TYR C CA 1
ATOM 3463 C C . TYR B 1 145 ? 257.113 8.907 78.802 1.00 54.22 178 TYR C C 1
ATOM 3464 O O . TYR B 1 145 ? 257.036 8.178 79.785 1.00 53.71 178 TYR C O 1
ATOM 3473 N N . PHE B 1 146 ? 257.641 10.128 78.799 1.00 53.39 179 PHE C N 1
ATOM 3474 C CA . PHE B 1 146 ? 258.163 10.738 80.004 1.00 55.89 179 PHE C CA 1
ATOM 3475 C C . PHE B 1 146 ? 257.499 12.097 80.211 1.00 59.69 179 PHE C C 1
ATOM 3476 O O . PHE B 1 146 ? 257.573 12.970 79.352 1.00 65.78 179 PHE C O 1
ATOM 3484 N N . GLY B 1 147 ? 256.809 12.250 81.333 1.00 68.60 180 GLY C N 1
ATOM 3485 C CA . GLY B 1 147 ? 256.054 13.468 81.632 1.00 74.72 180 GLY C CA 1
ATOM 3486 C C . GLY B 1 147 ? 254.640 13.357 81.120 1.00 88.65 180 GLY C C 1
ATOM 3487 O O . GLY B 1 147 ? 254.167 12.240 80.885 1.00 100.46 180 GLY C O 1
ATOM 3488 N N . VAL B 1 148 ? 253.958 14.491 80.913 1.00 99.92 181 VAL C N 1
ATOM 3489 C CA . VAL B 1 148 ? 252.604 14.443 80.365 1.00 100.74 181 VAL C CA 1
ATOM 3490 C C . VAL B 1 148 ? 252.460 15.280 79.096 1.00 104.89 181 VAL C C 1
ATOM 3491 O O . VAL B 1 148 ? 253.092 16.335 78.962 1.00 111.75 181 VAL C O 1
ATOM 3495 N N . ARG B 1 149 ? 251.643 14.799 78.158 1.00 107.02 182 ARG C N 1
ATOM 3496 C CA . ARG B 1 149 ? 251.465 15.483 76.869 1.00 121.11 182 ARG C CA 1
ATOM 3497 C C . ARG B 1 149 ? 250.972 16.937 77.024 1.00 124.90 182 ARG C C 1
ATOM 3498 O O . ARG B 1 149 ? 251.448 17.821 76.316 1.00 122.10 182 ARG C O 1
ATOM 3506 N N . ASP B 1 150 ? 250.076 17.204 77.971 1.00 130.81 183 ASP C N 1
ATOM 3507 C CA . ASP B 1 150 ? 249.661 18.593 78.223 1.00 127.29 183 ASP C CA 1
ATOM 3508 C C . ASP B 1 150 ? 250.661 19.292 79.156 1.00 106.88 183 ASP C C 1
ATOM 3509 O O . ASP B 1 150 ? 250.416 19.467 80.339 1.00 98.95 183 ASP C O 1
ATOM 3514 N N . SER B 1 151 ? 251.821 19.647 78.620 1.00 93.97 184 SER C N 1
ATOM 3515 C CA . SER B 1 151 ? 252.814 20.385 79.390 1.00 88.86 184 SER C CA 1
ATOM 3516 C C . SER B 1 151 ? 253.895 20.983 78.510 1.00 96.70 184 SER C C 1
ATOM 3517 O O . SER B 1 151 ? 254.123 20.545 77.371 1.00 109.81 184 SER C O 1
ATOM 3520 N N . ASP B 1 152 ? 254.590 21.967 79.070 1.00 100.78 185 ASP C N 1
ATOM 3521 C CA . ASP B 1 152 ? 255.651 22.687 78.363 1.00 99.68 185 ASP C CA 1
ATOM 3522 C C . ASP B 1 152 ? 256.687 21.752 77.714 1.00 98.17 185 ASP C C 1
ATOM 3523 O O . ASP B 1 152 ? 257.210 22.070 76.650 1.00 93.59 185 ASP C O 1
ATOM 3528 N N . ARG B 1 153 ? 256.959 20.598 78.334 1.00 101.40 186 ARG C N 1
ATOM 3529 C CA . ARG B 1 153 ? 257.937 19.634 77.783 1.00 91.12 186 ARG C CA 1
ATOM 3530 C C . ARG B 1 153 ? 257.650 18.162 78.098 1.00 86.01 186 ARG C C 1
ATOM 3531 O O . ARG B 1 153 ? 257.555 17.747 79.255 1.00 89.06 186 ARG C O 1
ATOM 3539 N N . PHE B 1 154 ? 257.601 17.375 77.036 1.00 73.82 187 PHE C N 1
ATOM 3540 C CA . PHE B 1 154 ? 257.200 15.996 77.085 1.00 67.32 187 PHE C CA 1
ATOM 3541 C C . PHE B 1 154 ? 258.086 15.253 76.118 1.00 68.60 187 PHE C C 1
ATOM 3542 O O . PHE B 1 154 ? 258.369 15.766 75.031 1.00 79.60 187 PHE C O 1
ATOM 3550 N N . ILE B 1 155 ? 258.488 14.037 76.477 1.00 60.57 188 ILE C N 1
ATOM 3551 C CA . ILE B 1 155 ? 259.460 13.300 75.685 1.00 58.81 188 ILE C CA 1
ATOM 3552 C C . ILE B 1 155 ? 258.995 11.906 75.396 1.00 57.40 188 ILE C C 1
ATOM 3553 O O . ILE B 1 155 ? 258.637 11.169 76.306 1.00 59.01 188 ILE C O 1
ATOM 3558 N N . ARG B 1 156 ? 259.036 11.539 74.120 1.00 59.27 189 ARG C N 1
ATOM 3559 C CA . ARG B 1 156 ? 258.759 10.183 73.697 1.00 58.43 189 ARG C CA 1
ATOM 3560 C C . ARG B 1 156 ? 260.077 9.599 73.302 1.00 50.80 189 ARG C C 1
ATOM 3561 O O . ARG B 1 156 ? 260.896 10.271 72.700 1.00 51.54 189 ARG C O 1
ATOM 3569 N N . ILE B 1 157 ? 260.289 8.349 73.647 1.00 49.10 190 ILE C N 1
ATOM 3570 C CA . ILE B 1 157 ? 261.380 7.570 73.089 1.00 50.49 190 ILE C CA 1
ATOM 3571 C C . ILE B 1 157 ? 260.749 6.308 72.589 1.00 53.63 190 ILE C C 1
ATOM 3572 O O . ILE B 1 157 ? 260.142 5.586 73.371 1.00 60.87 190 ILE C O 1
ATOM 3577 N N . TYR B 1 158 ? 260.885 6.015 71.303 1.00 56.73 191 TYR C N 1
ATOM 3578 C CA . TYR B 1 158 ? 260.200 4.854 70.747 1.00 54.97 191 TYR C CA 1
ATOM 3579 C C . TYR B 1 158 ? 260.807 4.307 69.487 1.00 55.96 191 TYR C C 1
ATOM 3580 O O . TYR B 1 158 ? 261.548 4.999 68.808 1.00 54.21 191 TYR C O 1
ATOM 3589 N N . ASN B 1 159 ? 260.428 3.065 69.186 1.00 57.21 192 ASN C N 1
ATOM 3590 C CA . ASN B 1 159 ? 260.951 2.326 68.077 1.00 56.23 192 ASN C CA 1
ATOM 3591 C C . ASN B 1 159 ? 260.336 2.828 66.797 1.00 63.22 192 ASN C C 1
ATOM 3592 O O . ASN B 1 159 ? 259.249 2.405 66.428 1.00 62.61 192 ASN C O 1
ATOM 3597 N N . LYS B 1 160 ? 261.055 3.727 66.118 1.00 80.79 193 LYS C N 1
ATOM 3598 C CA . LYS B 1 160 ? 260.614 4.333 64.856 1.00 83.92 193 LYS C CA 1
ATOM 3599 C C . LYS B 1 160 ? 260.473 3.291 63.766 1.00 80.02 193 LYS C C 1
ATOM 3600 O O . LYS B 1 160 ? 259.562 3.375 62.950 1.00 72.45 193 LYS C O 1
ATOM 3606 N N . LYS B 1 161 ? 261.384 2.321 63.765 1.00 88.32 194 LYS C N 1
ATOM 3607 C CA . LYS B 1 161 ? 261.388 1.258 62.762 1.00 97.85 194 LYS C CA 1
ATOM 3608 C C . LYS B 1 161 ? 260.121 0.453 62.863 1.00 91.22 194 LYS C C 1
ATOM 3609 O O . LYS B 1 161 ? 259.424 0.272 61.873 1.00 96.17 194 LYS C O 1
ATOM 3615 N N . GLN B 1 162 ? 259.831 -0.003 64.075 1.00 88.49 195 GLN C N 1
ATOM 3616 C CA . GLN B 1 162 ? 258.621 -0.760 64.357 1.00 89.38 195 GLN C CA 1
ATOM 3617 C C . GLN B 1 162 ? 257.381 0.069 64.065 1.00 94.28 195 GLN C C 1
ATOM 3618 O O . GLN B 1 162 ? 256.419 -0.438 63.505 1.00 113.94 195 GLN C O 1
ATOM 3624 N N . GLU B 1 163 ? 257.406 1.342 64.454 1.00 96.30 196 GLU C N 1
ATOM 3625 C CA . GLU B 1 163 ? 256.291 2.259 64.228 1.00 98.27 196 GLU C CA 1
ATOM 3626 C C . GLU B 1 163 ? 256.100 2.571 62.746 1.00 108.74 196 GLU C C 1
ATOM 3627 O O . GLU B 1 163 ? 254.964 2.710 62.295 1.00 106.00 196 GLU C O 1
ATOM 3633 N N . ARG B 1 164 ? 257.200 2.705 62.001 1.00 120.79 197 ARG C N 1
ATOM 3634 C CA . ARG B 1 164 ? 257.120 2.901 60.549 1.00 132.65 197 ARG C CA 1
ATOM 3635 C C . ARG B 1 164 ? 256.612 1.636 59.853 1.00 140.00 197 ARG C C 1
ATOM 3636 O O . ARG B 1 164 ? 255.790 1.712 58.943 1.00 153.96 197 ARG C O 1
ATOM 3644 N N . LYS B 1 165 ? 257.096 0.476 60.287 1.00 144.18 198 LYS C N 1
ATOM 3645 C CA . LYS B 1 165 ? 256.629 -0.804 59.744 1.00 145.22 198 LYS C CA 1
ATOM 3646 C C . LYS B 1 165 ? 255.117 -0.942 59.966 1.00 149.33 198 LYS C C 1
ATOM 3647 O O . LYS B 1 165 ? 254.350 -1.168 59.026 1.00 149.23 198 LYS C O 1
ATOM 3653 N N . ASP B 1 166 ? 254.708 -0.753 61.219 1.00 150.57 199 ASP C N 1
ATOM 3654 C CA . ASP B 1 166 ? 253.298 -0.765 61.625 1.00 152.90 199 ASP C CA 1
ATOM 3655 C C . ASP B 1 166 ? 252.442 0.244 60.828 1.00 154.84 199 ASP C C 1
ATOM 3656 O O . ASP B 1 166 ? 251.296 -0.035 60.487 1.00 149.80 199 ASP C O 1
ATOM 3661 N N . ASN B 1 167 ? 253.020 1.396 60.500 1.00 162.15 200 ASN C N 1
ATOM 3662 C CA . ASN B 1 167 ? 252.338 2.435 59.717 1.00 167.36 200 ASN C CA 1
ATOM 3663 C C . ASN B 1 167 ? 252.354 2.166 58.196 1.00 178.07 200 ASN C C 1
ATOM 3664 O O . ASN B 1 167 ? 251.950 3.027 57.410 1.00 172.80 200 ASN C O 1
ATOM 3669 N N . ALA B 1 168 ? 252.817 0.978 57.791 1.00 191.95 201 ALA C N 1
ATOM 3670 C CA . ALA B 1 168 ? 253.003 0.619 56.375 1.00 188.23 201 ALA C CA 1
ATOM 3671 C C . ALA B 1 168 ? 253.843 1.642 55.606 1.00 179.22 201 ALA C C 1
ATOM 3672 O O . ALA B 1 168 ? 253.537 1.963 54.461 1.00 174.72 201 ALA C O 1
ATOM 3674 N N . ASP B 1 169 ? 254.890 2.158 56.249 1.00 180.60 202 ASP C N 1
ATOM 3675 C CA . ASP B 1 169 ? 255.841 3.064 55.601 1.00 180.17 202 ASP C CA 1
ATOM 3676 C C . ASP B 1 169 ? 256.890 2.217 54.891 1.00 175.37 202 ASP C C 1
ATOM 3677 O O . ASP B 1 169 ? 257.075 1.039 55.214 1.00 150.94 202 ASP C O 1
ATOM 3682 N N . VAL B 1 170 ? 257.577 2.835 53.931 1.00 187.58 203 VAL C N 1
ATOM 3683 C CA . VAL B 1 170 ? 258.651 2.173 53.179 1.00 193.58 203 VAL C CA 1
ATOM 3684 C C . VAL B 1 170 ? 259.686 1.631 54.172 1.00 194.04 203 VAL C C 1
ATOM 3685 O O . VAL B 1 170 ? 260.071 2.326 55.124 1.00 208.45 203 VAL C O 1
ATOM 3689 N N . GLU B 1 171 ? 260.133 0.395 53.954 1.00 179.65 204 GLU C N 1
ATOM 3690 C CA . GLU B 1 171 ? 261.081 -0.234 54.872 1.00 165.82 204 GLU C CA 1
ATOM 3691 C C . GLU B 1 171 ? 262.451 0.423 54.757 1.00 171.10 204 GLU C C 1
ATOM 3692 O O . GLU B 1 171 ? 262.732 1.150 53.801 1.00 177.99 204 GLU C O 1
ATOM 3698 N N . VAL B 1 172 ? 263.290 0.166 55.751 1.00 170.44 205 VAL C N 1
ATOM 3699 C CA . VAL B 1 172 ? 264.514 0.937 55.966 1.00 176.10 205 VAL C CA 1
ATOM 3700 C C . VAL B 1 172 ? 265.728 0.003 56.022 1.00 182.86 205 VAL C C 1
ATOM 3701 O O . VAL B 1 172 ? 265.621 -1.128 56.485 1.00 188.01 205 VAL C O 1
ATOM 3705 N N . MET B 1 173 ? 266.876 0.493 55.556 1.00 175.65 206 MET C N 1
ATOM 3706 C CA . MET B 1 173 ? 268.098 -0.305 55.434 1.00 164.23 206 MET C CA 1
ATOM 3707 C C . MET B 1 173 ? 268.649 -0.736 56.816 1.00 157.78 206 MET C C 1
ATOM 3708 O O . MET B 1 173 ? 269.169 -1.843 56.974 1.00 151.53 206 MET C O 1
ATOM 3713 N N . SER B 1 174 ? 268.499 0.127 57.820 1.00 141.78 207 SER C N 1
ATOM 3714 C CA . SER B 1 174 ? 269.098 -0.096 59.141 1.00 133.97 207 SER C CA 1
ATOM 3715 C C . SER B 1 174 ? 268.389 -1.188 59.949 1.00 132.46 207 SER C C 1
ATOM 3716 O O . SER B 1 174 ? 267.175 -1.392 59.808 1.00 141.78 207 SER C O 1
ATOM 3719 N N . GLU B 1 175 ? 269.157 -1.864 60.807 1.00 118.84 208 GLU C N 1
ATOM 3720 C CA . GLU B 1 175 ? 268.636 -2.957 61.640 1.00 118.58 208 GLU C CA 1
ATOM 3721 C C . GLU B 1 175 ? 267.923 -2.437 62.909 1.00 111.81 208 GLU C C 1
ATOM 3722 O O . GLU B 1 175 ? 267.116 -3.151 63.508 1.00 107.61 208 GLU C O 1
ATOM 3728 N N . HIS B 1 176 ? 268.162 -1.174 63.267 1.00 100.96 209 HIS C N 1
ATOM 3729 C CA . HIS B 1 176 ? 267.544 -0.556 64.438 1.00 83.57 209 HIS C CA 1
ATOM 3730 C C . HIS B 1 176 ? 267.275 0.889 64.170 1.00 80.04 209 HIS C C 1
ATOM 3731 O O . HIS B 1 176 ? 268.117 1.565 63.588 1.00 84.51 209 HIS C O 1
ATOM 3738 N N . LEU B 1 177 ? 266.116 1.380 64.596 1.00 74.67 210 LEU C N 1
ATOM 3739 C CA . LEU B 1 177 ? 265.825 2.803 64.445 1.00 76.82 210 LEU C CA 1
ATOM 3740 C C . LEU B 1 177 ? 264.878 3.322 65.525 1.00 81.46 210 LEU C C 1
ATOM 3741 O O . LEU B 1 177 ? 263.692 2.960 65.565 1.00 84.78 210 LEU C O 1
ATOM 3746 N N . TRP B 1 178 ? 265.409 4.198 66.378 1.00 74.78 211 TRP C N 1
ATOM 3747 C CA . TRP B 1 178 ? 264.663 4.759 67.479 1.00 69.80 211 TRP C CA 1
ATOM 3748 C C . TRP B 1 178 ? 264.689 6.270 67.421 1.00 69.68 211 TRP C C 1
ATOM 3749 O O . TRP B 1 178 ? 265.733 6.876 67.164 1.00 80.32 211 TRP C O 1
ATOM 3760 N N . ARG B 1 179 ? 263.552 6.870 67.734 1.00 63.10 212 ARG C N 1
ATOM 3761 C CA . ARG B 1 179 ? 263.440 8.298 67.813 1.00 56.48 212 ARG C CA 1
ATOM 3762 C C . ARG B 1 179 ? 263.375 8.762 69.249 1.00 60.02 212 ARG C C 1
ATOM 3763 O O . ARG B 1 179 ? 262.980 8.024 70.171 1.00 54.72 212 ARG C O 1
ATOM 3771 N N . VAL B 1 180 ? 263.789 10.006 69.429 1.00 58.30 213 VAL C N 1
ATOM 3772 C CA . VAL B 1 180 ? 263.618 10.706 70.666 1.00 58.43 213 VAL C CA 1
ATOM 3773 C C . VAL B 1 180 ? 262.969 12.004 70.297 1.00 66.87 213 VAL C C 1
ATOM 3774 O O . VAL B 1 180 ? 263.633 12.888 69.772 1.00 71.10 213 VAL C O 1
ATOM 3778 N N . GLU B 1 181 ? 261.676 12.113 70.562 1.00 67.43 214 GLU C N 1
ATOM 3779 C CA . GLU B 1 181 ? 260.945 13.292 70.204 1.00 67.80 214 GLU C CA 1
ATOM 3780 C C . GLU B 1 181 ? 260.864 14.126 71.463 1.00 69.81 214 GLU C C 1
ATOM 3781 O O . GLU B 1 181 ? 260.572 13.616 72.543 1.00 76.25 214 GLU C O 1
ATOM 3787 N N . ILE B 1 182 ? 261.085 15.422 71.326 1.00 71.54 215 ILE C N 1
ATOM 3788 C CA . ILE B 1 182 ? 260.923 16.345 72.449 1.00 72.05 215 ILE C CA 1
ATOM 3789 C C . ILE B 1 182 ? 259.873 17.369 72.081 1.00 76.82 215 ILE C C 1
ATOM 3790 O O . ILE B 1 182 ? 260.126 18.234 71.239 1.00 74.74 215 ILE C O 1
ATOM 3795 N N . GLU B 1 183 ? 258.670 17.224 72.654 1.00 84.97 216 GLU C N 1
ATOM 3796 C CA . GLU B 1 183 ? 257.567 18.108 72.306 1.00 84.08 216 GLU C CA 1
ATOM 3797 C C . GLU B 1 183 ? 257.626 19.334 73.218 1.00 76.75 216 GLU C C 1
ATOM 3798 O O . GLU B 1 183 ? 257.375 19.245 74.414 1.00 80.96 216 GLU C O 1
ATOM 3804 N N . LEU B 1 184 ? 257.974 20.472 72.628 1.00 65.53 217 LEU C N 1
ATOM 3805 C CA . LEU B 1 184 ? 258.020 21.746 73.329 1.00 62.83 217 LEU C CA 1
ATOM 3806 C C . LEU B 1 184 ? 256.785 22.579 73.016 1.00 67.77 217 LEU C C 1
ATOM 3807 O O . LEU B 1 184 ? 256.487 22.834 71.841 1.00 66.42 217 LEU C O 1
ATOM 3812 N N . LYS B 1 185 ? 256.064 22.986 74.059 1.00 68.66 218 LYS C N 1
ATOM 3813 C CA . LYS B 1 185 ? 254.854 23.754 73.900 1.00 72.75 218 LYS C CA 1
ATOM 3814 C C . LYS B 1 185 ? 255.005 25.064 74.634 1.00 79.21 218 LYS C C 1
ATOM 3815 O O . LYS B 1 185 ? 255.907 25.223 75.460 1.00 77.62 218 LYS C O 1
ATOM 3821 N N . ARG B 1 186 ? 254.136 26.011 74.277 1.00 87.20 219 ARG C N 1
ATOM 3822 C CA . ARG B 1 186 ? 253.922 27.258 75.017 1.00 81.62 219 ARG C CA 1
ATOM 3823 C C . ARG B 1 186 ? 255.231 28.005 75.108 1.00 83.23 219 ARG C C 1
ATOM 3824 O O . ARG B 1 186 ? 255.771 28.338 74.068 1.00 77.70 219 ARG C O 1
ATOM 3832 N N . ASP B 1 187 ? 255.763 28.245 76.306 1.00 87.10 220 ASP C N 1
ATOM 3833 C CA . ASP B 1 187 ? 256.926 29.120 76.441 1.00 84.55 220 ASP C CA 1
ATOM 3834 C C . ASP B 1 187 ? 258.206 28.395 76.161 1.00 77.32 220 ASP C C 1
ATOM 3835 O O . ASP B 1 187 ? 259.178 29.011 75.757 1.00 80.87 220 ASP C O 1
ATOM 3840 N N . MET B 1 188 ? 258.214 27.089 76.368 1.00 72.00 221 MET C N 1
ATOM 3841 C CA . MET B 1 188 ? 259.415 26.326 76.120 1.00 71.53 221 MET C CA 1
ATOM 3842 C C . MET B 1 188 ? 259.896 26.425 74.679 1.00 70.92 221 MET C C 1
ATOM 3843 O O . MET B 1 188 ? 261.059 26.103 74.431 1.00 68.75 221 MET C O 1
ATOM 3848 N N . VAL B 1 189 ? 259.042 26.841 73.730 1.00 62.34 222 VAL C N 1
ATOM 3849 C CA . VAL B 1 189 ? 259.437 26.758 72.327 1.00 60.60 222 VAL C CA 1
ATOM 3850 C C . VAL B 1 189 ? 260.608 27.676 72.094 1.00 65.31 222 VAL C C 1
ATOM 3851 O O . VAL B 1 189 ? 261.491 27.368 71.297 1.00 65.40 222 VAL C O 1
ATOM 3855 N N . ASP B 1 190 ? 260.636 28.801 72.804 1.00 70.88 223 ASP C N 1
ATOM 3856 C CA . ASP B 1 190 ? 261.743 29.751 72.658 1.00 76.57 223 ASP C CA 1
ATOM 3857 C C . ASP B 1 190 ? 263.085 29.216 73.192 1.00 70.29 223 ASP C C 1
ATOM 3858 O O . ASP B 1 190 ? 264.140 29.713 72.832 1.00 67.75 223 ASP C O 1
ATOM 3863 N N . TYR B 1 191 ? 263.064 28.173 74.003 1.00 74.08 224 TYR C N 1
ATOM 3864 C CA . TYR B 1 191 ? 264.315 27.599 74.470 1.00 76.39 224 TYR C CA 1
ATOM 3865 C C . TYR B 1 191 ? 264.777 26.360 73.709 1.00 74.43 224 TYR C C 1
ATOM 3866 O O . TYR B 1 191 ? 265.734 25.743 74.137 1.00 77.27 224 TYR C O 1
ATOM 3875 N N . TRP B 1 192 ? 264.158 26.026 72.570 1.00 75.62 225 TRP C N 1
ATOM 3876 C CA . TRP B 1 192 ? 264.480 24.787 71.836 1.00 76.67 225 TRP C CA 1
ATOM 3877 C C . TRP B 1 192 ? 265.978 24.660 71.594 1.00 83.06 225 TRP C C 1
ATOM 3878 O O . TRP B 1 192 ? 266.500 23.560 71.637 1.00 95.74 225 TRP C O 1
ATOM 3889 N N . ASN B 1 193 ? 266.661 25.784 71.347 1.00 88.97 226 ASN C N 1
ATOM 3890 C CA . ASN B 1 193 ? 268.095 25.784 70.986 1.00 90.40 226 ASN C CA 1
ATOM 3891 C C . ASN B 1 193 ? 269.055 25.446 72.119 1.00 89.60 226 ASN C C 1
ATOM 3892 O O . ASN B 1 193 ? 270.232 25.220 71.849 1.00 93.95 226 ASN C O 1
ATOM 3897 N N . ASP B 1 194 ? 268.573 25.413 73.366 1.00 97.91 227 ASP C N 1
ATOM 3898 C CA . ASP B 1 194 ? 269.346 24.828 74.490 1.00 109.89 227 ASP C CA 1
ATOM 3899 C C . ASP B 1 194 ? 268.451 24.366 75.648 1.00 114.96 227 ASP C C 1
ATOM 3900 O O . ASP B 1 194 ? 268.383 24.979 76.717 1.00 114.07 227 ASP C O 1
ATOM 3905 N N . CYS B 1 195 ? 267.784 23.247 75.421 1.00 122.72 228 CYS C N 1
ATOM 3906 C CA . CYS B 1 195 ? 266.757 22.776 76.332 1.00 123.09 228 CYS C CA 1
ATOM 3907 C C . CYS B 1 195 ? 267.272 21.723 77.310 1.00 122.88 228 CYS C C 1
ATOM 3908 O O . CYS B 1 195 ? 266.509 21.234 78.126 1.00 135.57 228 CYS C O 1
ATOM 3911 N N . PHE B 1 196 ? 268.550 21.365 77.256 1.00 117.73 229 PHE C N 1
ATOM 3912 C CA . PHE B 1 196 ? 268.975 20.144 77.927 1.00 123.28 229 PHE C CA 1
ATOM 3913 C C . PHE B 1 196 ? 269.539 20.330 79.320 1.00 127.49 229 PHE C C 1
ATOM 3914 O O . PHE B 1 196 ? 270.228 19.454 79.854 1.00 128.30 229 PHE C O 1
ATOM 3922 N N . ASN B 1 197 ? 269.227 21.450 79.939 1.00 135.67 230 ASN C N 1
ATOM 3923 C CA . ASN B 1 197 ? 269.860 21.748 81.210 1.00 135.55 230 ASN C CA 1
ATOM 3924 C C . ASN B 1 197 ? 269.291 20.856 82.317 1.00 123.65 230 ASN C C 1
ATOM 3925 O O . ASN B 1 197 ? 270.029 20.403 83.180 1.00 126.39 230 ASN C O 1
ATOM 3930 N N . ASP B 1 198 ? 267.992 20.575 82.262 1.00 106.51 231 ASP C N 1
ATOM 3931 C CA . ASP B 1 198 ? 267.343 19.729 83.265 1.00 106.90 231 ASP C CA 1
ATOM 3932 C C . ASP B 1 198 ? 267.552 18.247 82.857 1.00 102.81 231 ASP C C 1
ATOM 3933 O O . ASP B 1 198 ? 267.677 17.345 83.701 1.00 99.92 231 ASP C O 1
ATOM 3938 N N . LEU B 1 199 ? 267.674 18.030 81.549 1.00 89.98 232 LEU C N 1
ATOM 3939 C CA . LEU B 1 199 ? 267.395 16.748 80.952 1.00 83.97 232 LEU C CA 1
ATOM 3940 C C . LEU B 1 199 ? 268.579 15.907 80.516 1.00 81.40 232 LEU C C 1
ATOM 3941 O O . LEU B 1 199 ? 269.489 16.378 79.827 1.00 85.24 232 LEU C O 1
ATOM 3946 N N . HIS B 1 200 ? 268.501 14.624 80.855 1.00 83.40 233 HIS C N 1
ATOM 3947 C CA . HIS B 1 200 ? 269.516 13.646 80.487 1.00 90.54 233 HIS C CA 1
ATOM 3948 C C . HIS B 1 200 ? 268.854 12.357 80.046 1.00 87.63 233 HIS C C 1
ATOM 3949 O O . HIS B 1 200 ? 267.942 11.887 80.706 1.00 93.61 233 HIS C O 1
ATOM 3956 N N . ILE B 1 201 ? 269.371 11.761 78.976 1.00 82.69 234 ILE C N 1
ATOM 3957 C CA . ILE B 1 201 ? 268.818 10.546 78.397 1.00 77.37 234 ILE C CA 1
ATOM 3958 C C . ILE B 1 201 ? 269.819 9.416 78.515 1.00 75.62 234 ILE C C 1
ATOM 3959 O O . ILE B 1 201 ? 270.845 9.402 77.836 1.00 78.34 234 ILE C O 1
ATOM 3964 N N . LEU B 1 202 ? 269.476 8.455 79.364 1.00 73.68 235 LEU C N 1
ATOM 3965 C CA . LEU B 1 202 ? 270.426 7.517 79.937 1.00 72.94 235 LEU C CA 1
ATOM 3966 C C . LEU B 1 202 ? 270.091 6.085 79.637 1.00 69.80 235 LEU C C 1
ATOM 3967 O O . LEU B 1 202 ? 269.035 5.766 79.142 1.00 79.30 235 LEU C O 1
ATOM 3972 N N . LYS B 1 203 ? 271.025 5.227 80.000 1.00 70.91 236 LYS C N 1
ATOM 3973 C CA . LYS B 1 203 ? 270.900 3.802 79.902 1.00 64.62 236 LYS C CA 1
ATOM 3974 C C . LYS B 1 203 ? 271.691 3.310 81.097 1.00 64.33 236 LYS C C 1
ATOM 3975 O O . LYS B 1 203 ? 272.798 3.772 81.303 1.00 65.73 236 LYS C O 1
ATOM 3981 N N . PRO B 1 204 ? 271.126 2.425 81.918 1.00 65.96 237 PRO C N 1
ATOM 3982 C CA . PRO B 1 204 ? 271.875 2.057 83.132 1.00 71.16 237 PRO C CA 1
ATOM 3983 C C . PRO B 1 204 ? 273.232 1.338 82.950 1.00 74.46 237 PRO C C 1
ATOM 3984 O O . PRO B 1 204 ? 273.525 0.769 81.869 1.00 64.75 237 PRO C O 1
ATOM 3988 N N . ASP B 1 205 ? 274.030 1.382 84.029 1.00 76.35 238 ASP C N 1
ATOM 3989 C CA . ASP B 1 205 ? 275.217 0.532 84.202 1.00 77.42 238 ASP C CA 1
ATOM 3990 C C . ASP B 1 205 ? 275.024 -0.852 83.549 1.00 75.46 238 ASP C C 1
ATOM 3991 O O . ASP B 1 205 ? 275.574 -1.153 82.465 1.00 59.97 238 ASP C O 1
ATOM 3996 N N . TRP B 1 206 ? 274.180 -1.651 84.212 1.00 79.23 239 TRP C N 1
ATOM 3997 C CA . TRP B 1 206 ? 273.936 -3.061 83.903 1.00 77.66 239 TRP C CA 1
ATOM 3998 C C . TRP B 1 206 ? 273.446 -3.312 82.488 1.00 73.77 239 TRP C C 1
ATOM 3999 O O . TRP B 1 206 ? 273.897 -4.260 81.831 1.00 67.09 239 TRP C O 1
ATOM 4010 N N . SER B 1 207 ? 272.565 -2.438 82.011 1.00 72.23 240 SER C N 1
ATOM 4011 C CA . SER B 1 207 ? 272.075 -2.516 80.657 1.00 75.65 240 SER C CA 1
ATOM 4012 C C . SER B 1 207 ? 273.163 -2.673 79.598 1.00 76.37 240 SER C C 1
ATOM 4013 O O . SER B 1 207 ? 272.862 -3.144 78.511 1.00 65.52 240 SER C O 1
ATOM 4016 N N . SER B 1 208 ? 274.409 -2.284 79.894 1.00 82.64 241 SER C N 1
ATOM 4017 C CA . SER B 1 208 ? 275.432 -2.182 78.861 1.00 86.75 241 SER C CA 1
ATOM 4018 C C . SER B 1 208 ? 276.065 -3.540 78.556 1.00 84.48 241 SER C C 1
ATOM 4019 O O . SER B 1 208 ? 276.603 -3.756 77.478 1.00 87.52 241 SER C O 1
ATOM 4022 N N . LEU B 1 209 ? 275.937 -4.469 79.490 1.00 80.00 242 LEU C N 1
ATOM 4023 C CA . LEU B 1 209 ? 276.426 -5.840 79.312 1.00 82.35 242 LEU C CA 1
ATOM 4024 C C . LEU B 1 209 ? 275.742 -6.661 78.229 1.00 82.16 242 LEU C C 1
ATOM 4025 O O . LEU B 1 209 ? 274.568 -6.469 77.925 1.00 91.62 242 LEU C O 1
ATOM 4030 N N . GLU B 1 210 ? 276.475 -7.623 77.683 1.00 86.66 243 GLU C N 1
ATOM 4031 C CA . GLU B 1 210 ? 275.935 -8.477 76.631 1.00 92.70 243 GLU C CA 1
ATOM 4032 C C . GLU B 1 210 ? 275.010 -9.526 77.199 1.00 92.89 243 GLU C C 1
ATOM 4033 O O . GLU B 1 210 ? 274.113 -9.973 76.507 1.00 95.07 243 GLU C O 1
ATOM 4039 N N . LYS B 1 211 ? 275.236 -9.924 78.451 1.00 96.94 244 LYS C N 1
ATOM 4040 C CA . LYS B 1 211 ? 274.680 -11.184 78.966 1.00 91.29 244 LYS C CA 1
ATOM 4041 C C . LYS B 1 211 ? 273.562 -11.000 79.942 1.00 80.16 244 LYS C C 1
ATOM 4042 O O . LYS B 1 211 ? 273.710 -10.385 80.985 1.00 79.54 244 LYS C O 1
ATOM 4048 N N . VAL B 1 212 ? 272.431 -11.581 79.617 1.00 76.83 245 VAL C N 1
ATOM 4049 C CA . VAL B 1 212 ? 271.261 -11.353 80.432 1.00 73.89 245 VAL C CA 1
ATOM 4050 C C . VAL B 1 212 ? 271.560 -11.795 81.866 1.00 71.37 245 VAL C C 1
ATOM 4051 O O . VAL B 1 212 ? 271.210 -11.091 82.815 1.00 65.35 245 VAL C O 1
ATOM 4055 N N . LYS B 1 213 ? 272.241 -12.927 82.032 1.00 71.78 246 LYS C N 1
ATOM 4056 C CA . LYS B 1 213 ? 272.497 -13.436 83.392 1.00 79.56 246 LYS C CA 1
ATOM 4057 C C . LYS B 1 213 ? 273.445 -12.500 84.148 1.00 76.63 246 LYS C C 1
ATOM 4058 O O . LYS B 1 213 ? 273.278 -12.236 85.340 1.00 58.07 246 LYS C O 1
ATOM 4064 N N . ASP B 1 214 ? 274.425 -11.983 83.413 1.00 80.51 247 ASP C N 1
ATOM 4065 C CA . ASP B 1 214 ? 275.334 -10.994 83.937 1.00 78.53 247 ASP C CA 1
ATOM 4066 C C . ASP B 1 214 ? 274.541 -9.815 84.410 1.00 79.76 247 ASP C C 1
ATOM 4067 O O . ASP B 1 214 ? 274.618 -9.434 85.589 1.00 87.07 247 ASP C O 1
ATOM 4072 N N . GLN B 1 215 ? 273.762 -9.232 83.503 1.00 70.36 248 GLN C N 1
ATOM 4073 C CA . GLN B 1 215 ? 273.085 -8.011 83.859 1.00 64.03 248 GLN C CA 1
ATOM 4074 C C . GLN B 1 215 ? 272.085 -8.234 85.002 1.00 61.25 248 GLN C C 1
ATOM 4075 O O . GLN B 1 215 ? 271.964 -7.366 85.878 1.00 63.11 248 GLN C O 1
ATOM 4081 N N . ALA B 1 216 ? 271.471 -9.408 85.094 1.00 58.13 249 ALA C N 1
ATOM 4082 C CA . ALA B 1 216 ? 270.637 -9.678 86.262 1.00 66.69 249 ALA C CA 1
ATOM 4083 C C . ALA B 1 216 ? 271.503 -9.637 87.498 1.00 72.73 249 ALA C C 1
ATOM 4084 O O . ALA B 1 216 ? 271.231 -8.884 88.436 1.00 81.79 249 ALA C O 1
ATOM 4086 N N . MET B 1 217 ? 272.559 -10.431 87.483 1.00 73.90 250 MET C N 1
ATOM 4087 C CA . MET B 1 217 ? 273.373 -10.628 88.670 1.00 79.22 250 MET C CA 1
ATOM 4088 C C . MET B 1 217 ? 273.875 -9.311 89.252 1.00 77.23 250 MET C C 1
ATOM 4089 O O . MET B 1 217 ? 273.721 -9.040 90.438 1.00 81.37 250 MET C O 1
ATOM 4094 N N . ILE B 1 218 ? 274.440 -8.470 88.409 1.00 74.28 251 ILE C N 1
ATOM 4095 C CA . ILE B 1 218 ? 274.794 -7.126 88.839 1.00 74.45 251 ILE C CA 1
ATOM 4096 C C . ILE B 1 218 ? 273.633 -6.321 89.433 1.00 71.76 251 ILE C C 1
ATOM 4097 O O . ILE B 1 218 ? 273.720 -5.857 90.571 1.00 70.25 251 ILE C O 1
ATOM 4102 N N . TYR B 1 219 ? 272.566 -6.159 88.649 1.00 65.36 252 TYR C N 1
ATOM 4103 C CA . TYR B 1 219 ? 271.362 -5.462 89.081 1.00 63.29 252 TYR C CA 1
ATOM 4104 C C . TYR B 1 219 ? 271.006 -5.872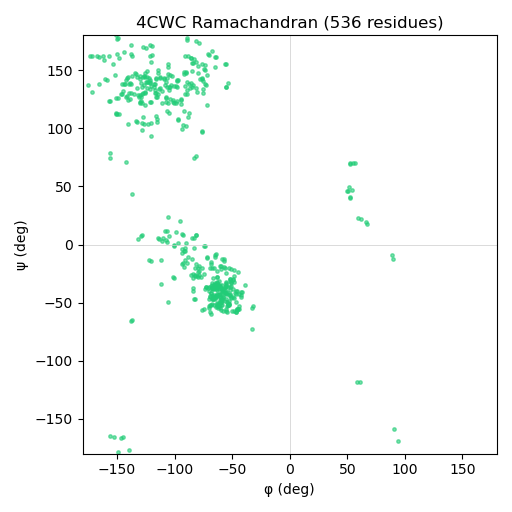 90.499 1.00 63.22 252 TYR C C 1
ATOM 4105 O O . TYR B 1 219 ? 270.667 -5.040 91.346 1.00 61.98 252 TYR C O 1
ATOM 4114 N N . MET B 1 220 ? 271.065 -7.162 90.758 1.00 62.63 253 MET C N 1
ATOM 4115 C CA . MET B 1 220 ? 270.769 -7.644 92.087 1.00 71.64 253 MET C CA 1
ATOM 4116 C C . MET B 1 220 ? 271.808 -7.169 93.100 1.00 76.63 253 MET C C 1
ATOM 4117 O O . MET B 1 220 ? 271.459 -6.687 94.177 1.00 85.38 253 MET C O 1
ATOM 4122 N N . LEU B 1 221 ? 273.083 -7.280 92.750 1.00 79.67 254 LEU C N 1
ATOM 4123 C CA . LEU B 1 221 ? 274.143 -6.831 93.652 1.00 76.97 254 LEU C CA 1
ATOM 4124 C C . LEU B 1 221 ? 274.031 -5.326 93.946 1.00 75.82 254 LEU C C 1
ATOM 4125 O O . LEU B 1 221 ? 274.218 -4.901 95.078 1.00 82.02 254 LEU C O 1
ATOM 4130 N N . ILE B 1 222 ? 273.670 -4.559 92.927 1.00 67.42 255 ILE C N 1
ATOM 4131 C CA . ILE B 1 222 ? 273.457 -3.130 93.014 1.00 66.18 255 ILE C CA 1
ATOM 4132 C C . ILE B 1 222 ? 272.244 -2.746 93.860 1.00 72.84 255 ILE C C 1
ATOM 4133 O O . ILE B 1 222 ? 272.127 -1.606 94.285 1.00 76.44 255 ILE C O 1
ATOM 4138 N N . HIS B 1 223 ? 271.309 -3.667 94.061 1.00 84.43 256 HIS C N 1
ATOM 4139 C CA . HIS B 1 223 ? 270.045 -3.329 94.721 1.00 89.33 256 HIS C CA 1
ATOM 4140 C C . HIS B 1 223 ? 269.767 -4.104 95.975 1.00 92.65 256 HIS C C 1
ATOM 4141 O O . HIS B 1 223 ? 268.872 -3.741 96.724 1.00 95.07 256 HIS C O 1
ATOM 4148 N N . GLU B 1 224 ? 270.500 -5.181 96.201 1.00 101.24 257 GLU C N 1
ATOM 4149 C CA . GLU B 1 224 ? 270.431 -5.866 97.472 1.00 108.56 257 GLU C CA 1
ATOM 4150 C C . GLU B 1 224 ? 271.821 -6.169 97.966 1.00 110.32 257 GLU C C 1
ATOM 4151 O O . GLU B 1 224 ? 272.489 -7.044 97.433 1.00 103.48 257 GLU C O 1
ATOM 4157 N N . GLU B 1 225 ? 272.244 -5.410 98.974 1.00 118.41 258 GLU C N 1
ATOM 4158 C CA . GLU B 1 225 ? 273.555 -5.551 99.603 1.00 128.88 258 GLU C CA 1
ATOM 4159 C C . GLU B 1 225 ? 273.818 -6.988 100.033 1.00 121.99 258 GLU C C 1
ATOM 4160 O O . GLU B 1 225 ? 274.901 -7.526 99.795 1.00 125.37 258 GLU C O 1
ATOM 4166 N N . SER B 1 226 ? 272.808 -7.619 100.621 1.00 109.70 259 SER C N 1
ATOM 4167 C CA . SER B 1 226 ? 272.943 -8.976 101.158 1.00 104.71 259 SER C CA 1
ATOM 4168 C C . SER B 1 226 ? 273.401 -10.039 100.125 1.00 103.43 259 SER C C 1
ATOM 4169 O O . SER B 1 226 ? 273.798 -11.146 100.498 1.00 99.50 259 SER C O 1
ATOM 4172 N N . THR B 1 227 ? 273.379 -9.674 98.845 1.00 99.89 260 THR C N 1
ATOM 4173 C CA . THR B 1 227 ? 273.553 -10.600 97.738 1.00 106.59 260 THR C CA 1
ATOM 4174 C C . THR B 1 227 ? 274.995 -11.011 97.620 1.00 105.52 260 THR C C 1
ATOM 4175 O O . THR B 1 227 ? 275.306 -12.081 97.094 1.00 115.86 260 THR C O 1
ATOM 4179 N N . TRP B 1 228 ? 275.878 -10.145 98.099 1.00 103.44 261 TRP C N 1
ATOM 4180 C CA . TRP B 1 228 ? 277.297 -10.477 98.199 1.00 99.14 261 TRP C CA 1
ATOM 4181 C C . TRP B 1 228 ? 277.513 -11.652 99.165 1.00 90.34 261 TRP C C 1
ATOM 4182 O O . TRP B 1 228 ? 278.250 -12.590 98.858 1.00 78.61 261 TRP C O 1
ATOM 4193 N N . GLY B 1 229 ? 276.827 -11.614 100.306 1.00 86.47 262 GLY C N 1
ATOM 4194 C CA . GLY B 1 229 ? 276.960 -12.640 101.323 1.00 88.72 262 GLY C CA 1
ATOM 4195 C C . GLY B 1 229 ? 276.604 -14.051 100.867 1.00 102.84 262 GLY C C 1
ATOM 4196 O O . GLY B 1 229 ? 277.060 -15.029 101.465 1.00 92.57 262 GLY C O 1
ATOM 4197 N N . LYS B 1 230 ? 275.817 -14.165 99.791 1.00 112.24 263 LYS C N 1
ATOM 4198 C CA . LYS B 1 230 ? 275.356 -15.463 99.281 1.00 104.80 263 LYS C CA 1
ATOM 4199 C C . LYS B 1 230 ? 276.333 -16.088 98.279 1.00 98.86 263 LYS C C 1
ATOM 4200 O O . LYS B 1 230 ? 276.195 -17.243 97.900 1.00 89.21 263 LYS C O 1
ATOM 4206 N N . LEU B 1 231 ? 277.308 -15.307 97.840 1.00 109.10 264 LEU C N 1
ATOM 4207 C CA . LEU B 1 231 ? 278.090 -15.610 96.650 1.00 114.97 264 LEU C CA 1
ATOM 4208 C C . LEU B 1 231 ? 279.503 -16.065 97.046 1.00 120.00 264 LEU C C 1
ATOM 4209 O O . LEU B 1 231 ? 280.065 -15.579 98.031 1.00 127.38 264 LEU C O 1
ATOM 4214 N N . GLU B 1 232 ? 280.074 -17.029 96.325 1.00 117.87 265 GLU C N 1
ATOM 4215 C CA . GLU B 1 232 ? 281.432 -17.490 96.655 1.00 126.27 265 GLU C CA 1
ATOM 4216 C C . GLU B 1 232 ? 282.516 -16.509 96.194 1.00 125.84 265 GLU C C 1
ATOM 4217 O O . GLU B 1 232 ? 282.299 -15.737 95.261 1.00 128.01 265 GLU C O 1
ATOM 4223 N N . ARG B 1 233 ? 283.676 -16.543 96.859 1.00 118.23 266 ARG C N 1
ATOM 4224 C CA . ARG B 1 233 ? 284.713 -15.512 96.660 1.00 112.16 266 ARG C CA 1
ATOM 4225 C C . ARG B 1 233 ? 285.161 -15.454 95.201 1.00 105.73 266 ARG C C 1
ATOM 4226 O O . ARG B 1 233 ? 285.416 -14.372 94.682 1.00 97.10 266 ARG C O 1
ATOM 4234 N N . ARG B 1 234 ? 285.260 -16.619 94.552 1.00 105.02 267 ARG C N 1
ATOM 4235 C CA . ARG B 1 234 ? 285.737 -16.694 93.170 1.00 104.10 267 ARG C CA 1
ATOM 4236 C C . ARG B 1 234 ? 284.735 -15.984 92.295 1.00 100.81 267 ARG C C 1
ATOM 4237 O O . ARG B 1 234 ? 285.084 -15.299 91.327 1.00 96.15 267 ARG C O 1
ATOM 4245 N N . THR B 1 235 ? 283.476 -16.110 92.671 1.00 97.52 268 THR C N 1
ATOM 4246 C CA . THR B 1 235 ? 282.449 -15.364 92.004 1.00 107.91 268 THR C CA 1
ATOM 4247 C C . THR B 1 235 ? 282.541 -13.864 92.339 1.00 108.65 268 THR C C 1
ATOM 4248 O O . THR B 1 235 ? 282.642 -13.046 91.420 1.00 118.93 268 THR C O 1
ATOM 4252 N N . LYS B 1 236 ? 282.532 -13.503 93.628 1.00 100.93 269 LYS C N 1
ATOM 4253 C CA . LYS B 1 236 ? 282.598 -12.084 94.041 1.00 97.29 269 LYS C CA 1
ATOM 4254 C C . LYS B 1 236 ? 283.595 -11.266 93.224 1.00 99.69 269 LYS C C 1
ATOM 4255 O O . LYS B 1 236 ? 283.321 -10.116 92.884 1.00 112.91 269 LYS C O 1
ATOM 4261 N N . ASN B 1 237 ? 284.757 -11.838 92.936 1.00 94.46 270 ASN C N 1
ATOM 4262 C CA . ASN B 1 237 ? 285.757 -11.116 92.177 1.00 105.13 270 ASN C CA 1
ATOM 4263 C C . ASN B 1 237 ? 285.314 -10.867 90.750 1.00 102.22 270 ASN C C 1
ATOM 4264 O O . ASN B 1 237 ? 285.511 -9.769 90.228 1.00 109.45 270 ASN C O 1
ATOM 4269 N N . LYS B 1 238 ? 284.750 -11.889 90.111 1.00 105.71 271 LYS C N 1
ATOM 4270 C CA . LYS B 1 238 ? 284.234 -11.733 88.744 1.00 106.54 271 LYS C CA 1
ATOM 4271 C C . LYS B 1 238 ? 283.289 -10.535 88.621 1.00 94.09 271 LYS C C 1
ATOM 4272 O O . LYS B 1 238 ? 283.399 -9.742 87.691 1.00 84.46 271 LYS C O 1
ATOM 4278 N N . TYR B 1 239 ? 282.416 -10.370 89.605 1.00 88.42 272 TYR C N 1
ATOM 4279 C CA . TYR B 1 239 ? 281.452 -9.278 89.583 1.00 92.76 272 TYR C CA 1
ATOM 4280 C C . TYR B 1 239 ? 282.010 -7.950 90.075 1.00 95.46 272 TYR C C 1
ATOM 4281 O O . TYR B 1 239 ? 281.553 -6.894 89.632 1.00 95.82 272 TYR C O 1
ATOM 4290 N N . ARG B 1 240 ? 283.022 -7.993 90.937 1.00 99.58 273 ARG C N 1
ATOM 4291 C CA . ARG B 1 240 ? 283.755 -6.774 91.279 1.00 100.90 273 ARG C CA 1
ATOM 4292 C C . ARG B 1 240 ? 284.432 -6.245 90.033 1.00 93.97 273 ARG C C 1
ATOM 4293 O O . ARG B 1 240 ? 284.243 -5.082 89.685 1.00 109.86 273 ARG C O 1
ATOM 4301 N N . GLU B 1 241 ? 285.159 -7.106 89.327 1.00 87.52 274 GLU C N 1
ATOM 4302 C CA . GLU B 1 241 ? 285.709 -6.758 88.011 1.00 95.92 274 GLU C CA 1
ATOM 4303 C C . GLU B 1 241 ? 284.651 -6.077 87.141 1.00 97.71 274 GLU C C 1
ATOM 4304 O O . GLU B 1 241 ? 284.846 -4.947 86.667 1.00 95.73 274 GLU C O 1
ATOM 4310 N N . MET B 1 242 ? 283.525 -6.767 86.966 1.00 92.59 275 MET C N 1
ATOM 4311 C CA . MET B 1 242 ? 282.502 -6.360 86.010 1.00 91.04 275 MET C CA 1
ATOM 4312 C C . MET B 1 242 ? 281.941 -4.984 86.379 1.00 94.59 275 MET C C 1
ATOM 4313 O O . MET B 1 242 ? 281.783 -4.133 85.511 1.00 95.28 275 MET C O 1
ATOM 4318 N N . LEU B 1 243 ? 281.673 -4.767 87.669 1.00 88.62 276 LEU C N 1
ATOM 4319 C CA . LEU B 1 243 ? 281.135 -3.488 88.157 1.00 93.90 276 LEU C CA 1
ATOM 4320 C C . LEU B 1 243 ? 281.977 -2.300 87.738 1.00 104.28 276 LEU C C 1
ATOM 4321 O O . LEU B 1 243 ? 281.477 -1.330 87.160 1.00 115.51 276 LEU C O 1
ATOM 4326 N N . LYS B 1 244 ? 283.269 -2.397 88.029 1.00 108.52 277 LYS C N 1
ATOM 4327 C CA . LYS B 1 244 ? 284.206 -1.333 87.725 1.00 106.95 277 LYS C CA 1
ATOM 4328 C C . LYS B 1 244 ? 284.261 -1.165 86.209 1.00 100.54 277 LYS C C 1
ATOM 4329 O O . LYS B 1 244 ? 284.336 -0.052 85.692 1.00 100.74 277 LYS C O 1
ATOM 4335 N N . SER B 1 245 ? 284.196 -2.290 85.507 1.00 90.95 278 SER C N 1
ATOM 4336 C CA . SER B 1 245 ? 284.276 -2.304 84.055 1.00 96.49 278 SER C CA 1
ATOM 4337 C C . SER B 1 245 ? 283.110 -1.603 83.372 1.00 92.26 278 SER C C 1
ATOM 4338 O O . SER B 1 245 ? 283.146 -1.414 82.160 1.00 78.71 278 SER C O 1
ATOM 4341 N N . ILE B 1 246 ? 282.086 -1.243 84.143 1.00 90.97 279 ILE C N 1
ATOM 4342 C CA . ILE B 1 246 ? 280.824 -0.743 83.587 1.00 92.14 279 ILE C CA 1
ATOM 4343 C C . ILE B 1 246 ? 280.508 0.731 83.814 1.00 88.92 279 ILE C C 1
ATOM 4344 O O . ILE B 1 246 ? 280.571 1.222 84.941 1.00 81.67 279 ILE C O 1
ATOM 4349 N N . SER B 1 247 ? 280.110 1.388 82.717 1.00 88.60 280 SER C N 1
ATOM 4350 C CA . SER B 1 247 ? 279.589 2.759 82.704 1.00 88.36 280 SER C CA 1
ATOM 4351 C C . SER B 1 247 ? 278.170 2.880 82.129 1.00 88.06 280 SER C C 1
ATOM 4352 O O . SER B 1 247 ? 277.846 2.300 81.093 1.00 82.89 280 SER C O 1
ATOM 4355 N N . GLU B 1 248 ? 277.344 3.636 82.849 1.00 89.98 281 GLU C N 1
ATOM 4356 C CA . GLU B 1 248 ? 276.120 4.285 82.342 1.00 82.92 281 GLU C CA 1
ATOM 4357 C C . GLU B 1 248 ? 276.423 5.144 81.108 1.00 79.32 281 GLU C C 1
ATOM 4358 O O . GLU B 1 248 ? 277.454 5.803 81.062 1.00 80.89 281 GLU C O 1
ATOM 4364 N N . ILE B 1 249 ? 275.544 5.114 80.101 1.00 81.60 282 ILE C N 1
ATOM 4365 C CA . ILE B 1 249 ? 275.736 5.867 78.846 1.00 78.06 282 ILE C CA 1
ATOM 4366 C C . ILE B 1 249 ? 274.770 7.044 78.772 1.00 81.62 282 ILE C C 1
ATOM 4367 O O . ILE B 1 249 ? 273.620 6.909 79.150 1.00 82.15 282 ILE C O 1
ATOM 4372 N N . ASP B 1 250 ? 275.250 8.204 78.325 1.00 88.88 283 ASP C N 1
ATOM 4373 C CA . ASP B 1 250 ? 274.428 9.403 78.236 1.00 91.71 283 ASP C CA 1
ATOM 4374 C C . ASP B 1 250 ? 274.484 10.043 76.860 1.00 87.52 283 ASP C C 1
ATOM 4375 O O . ASP B 1 250 ? 275.405 10.790 76.550 1.00 85.86 283 ASP C O 1
ATOM 4380 N N . LEU B 1 251 ? 273.463 9.758 76.052 1.00 92.91 284 LEU C N 1
ATOM 4381 C CA . LEU B 1 251 ? 273.359 10.259 74.672 1.00 95.71 284 LEU C CA 1
ATOM 4382 C C . LEU B 1 251 ? 273.199 11.773 74.604 1.00 84.16 284 LEU C C 1
ATOM 4383 O O . LEU B 1 251 ? 273.447 12.376 73.572 1.00 85.71 284 LEU C O 1
ATOM 4388 N N . THR B 1 252 ? 272.768 12.379 75.696 1.00 85.33 285 THR C N 1
ATOM 4389 C CA . THR B 1 252 ? 272.702 13.821 75.807 1.00 94.85 285 THR C CA 1
ATOM 4390 C C . THR B 1 252 ? 273.820 14.509 75.019 1.00 104.83 285 THR C C 1
ATOM 4391 O O . THR B 1 252 ? 273.552 15.316 74.131 1.00 114.88 285 THR C O 1
ATOM 4395 N N . ASP B 1 253 ? 275.060 14.131 75.281 1.00 107.21 286 ASP C N 1
ATOM 4396 C CA . ASP B 1 253 ? 276.203 14.786 74.637 1.00 109.29 286 ASP C CA 1
ATOM 4397 C C . ASP B 1 253 ? 276.219 14.783 73.100 1.00 101.72 286 ASP C C 1
ATOM 4398 O O . ASP B 1 253 ? 276.633 15.762 72.479 1.00 99.83 286 ASP C O 1
ATOM 4403 N N . LEU B 1 254 ? 275.795 13.683 72.491 1.00 97.98 287 LEU C N 1
ATOM 4404 C CA . LEU B 1 254 ? 275.748 13.590 71.028 1.00 99.13 287 LEU C CA 1
ATOM 4405 C C . LEU B 1 254 ? 274.628 14.480 70.504 1.00 104.61 287 LEU C C 1
ATOM 4406 O O . LEU B 1 254 ? 274.744 15.100 69.426 1.00 91.65 287 LEU C O 1
ATOM 4411 N N . MET B 1 255 ? 273.527 14.502 71.263 1.00 100.43 288 MET C N 1
ATOM 4412 C CA . MET B 1 255 ? 272.360 15.273 70.897 1.00 93.93 288 MET C CA 1
ATOM 4413 C C . MET B 1 255 ? 272.747 16.745 70.915 1.00 91.62 288 MET C C 1
ATOM 4414 O O . MET B 1 255 ? 272.620 17.418 69.896 1.00 90.03 288 MET C O 1
ATOM 4419 N N . LYS B 1 256 ? 273.296 17.217 72.036 1.00 94.84 289 LYS C N 1
ATOM 4420 C CA . LYS B 1 256 ? 273.747 18.620 72.159 1.00 101.39 289 LYS C CA 1
ATOM 4421 C C . LYS B 1 256 ? 274.668 18.995 71.021 1.00 102.40 289 LYS C C 1
ATOM 4422 O O . LYS B 1 256 ? 274.634 20.122 70.534 1.00 101.97 289 LYS C O 1
ATOM 4428 N N . LEU B 1 257 ? 275.490 18.033 70.610 1.00 96.49 290 LEU C N 1
ATOM 4429 C CA . LEU B 1 257 ? 276.434 18.254 69.553 1.00 94.02 290 LEU C CA 1
ATOM 4430 C C . LEU B 1 257 ? 275.720 18.446 68.234 1.00 89.51 290 LEU C C 1
ATOM 4431 O O . LEU B 1 257 ? 275.870 19.490 67.609 1.00 98.26 290 LEU C O 1
ATOM 4436 N N . THR B 1 258 ? 274.951 17.444 67.809 1.00 93.62 291 THR C N 1
ATOM 4437 C CA . THR B 1 258 ? 274.174 17.531 66.552 1.00 96.03 291 THR C CA 1
ATOM 4438 C C . THR B 1 258 ? 273.311 18.776 66.552 1.00 89.33 291 THR C C 1
ATOM 4439 O O . THR B 1 258 ? 273.155 19.429 65.531 1.00 93.06 291 THR C O 1
ATOM 4443 N N . LEU B 1 259 ? 272.779 19.128 67.711 1.00 83.28 292 LEU C N 1
ATOM 4444 C CA . LEU B 1 259 ? 271.960 20.311 67.803 1.00 84.13 292 LEU C CA 1
ATOM 4445 C C . LEU B 1 259 ? 272.801 21.502 67.423 1.00 94.99 292 LEU C C 1
ATOM 4446 O O . LEU B 1 259 ? 272.440 22.259 66.526 1.00 95.05 292 LEU C O 1
ATOM 4451 N N . LYS B 1 260 ? 273.951 21.643 68.076 1.00 114.66 293 LYS C N 1
ATOM 4452 C CA . LYS B 1 260 ? 274.825 22.790 67.829 1.00 115.37 293 LYS C CA 1
ATOM 4453 C C . LYS B 1 260 ? 275.220 22.837 66.369 1.00 101.02 293 LYS C C 1
ATOM 4454 O O . LYS B 1 260 ? 275.153 23.890 65.747 1.00 96.18 293 LYS C O 1
ATOM 4460 N N . GLU B 1 261 ? 275.593 21.684 65.828 1.00 93.30 294 GLU C N 1
ATOM 4461 C CA . GLU B 1 261 ? 275.979 21.574 64.430 1.00 95.74 294 GLU C CA 1
ATOM 4462 C C . GLU B 1 261 ? 274.937 22.088 63.451 1.00 93.66 294 GLU C C 1
ATOM 4463 O O . GLU B 1 261 ? 275.299 22.600 62.397 1.00 100.94 294 GLU C O 1
ATOM 4469 N N . ASN B 1 262 ? 273.659 21.962 63.791 1.00 96.10 295 ASN C N 1
ATOM 4470 C CA . ASN B 1 262 ? 272.574 22.328 62.875 1.00 97.11 295 ASN C CA 1
ATOM 4471 C C . ASN B 1 262 ? 271.761 23.529 63.353 1.00 89.93 295 ASN C C 1
ATOM 4472 O O . ASN B 1 262 ? 270.758 23.907 62.719 1.00 96.07 295 ASN C O 1
ATOM 4477 N N . GLU B 1 263 ? 272.189 24.137 64.456 1.00 83.91 296 GLU C N 1
ATOM 4478 C CA . GLU B 1 263 ? 271.456 25.252 65.059 1.00 86.01 296 GLU C CA 1
ATOM 4479 C C . GLU B 1 263 ? 271.085 26.326 64.027 1.00 96.45 296 GLU C C 1
ATOM 4480 O O . GLU B 1 263 ? 269.940 26.779 63.978 1.00 95.25 296 GLU C O 1
ATOM 4486 N N . LYS B 1 264 ? 272.044 26.692 63.180 1.00 101.48 297 LYS C N 1
ATOM 4487 C CA . LYS B 1 264 ? 271.857 27.801 62.253 1.00 103.34 297 LYS C CA 1
ATOM 4488 C C . LYS B 1 264 ? 270.843 27.483 61.170 1.00 99.97 297 LYS C C 1
ATOM 4489 O O . LYS B 1 264 ? 269.987 28.307 60.880 1.00 104.86 297 LYS C O 1
ATOM 4495 N N . GLN B 1 265 ? 270.933 26.297 60.575 1.00 103.05 298 GLN C N 1
ATOM 4496 C CA . GLN B 1 265 ? 269.935 25.868 59.583 1.00 101.66 298 GLN C CA 1
ATOM 4497 C C . GLN B 1 265 ? 268.534 25.827 60.171 1.00 94.28 298 GLN C C 1
ATOM 4498 O O . GLN B 1 265 ? 267.581 26.372 59.598 1.00 74.89 298 GLN C O 1
ATOM 4504 N N . LEU B 1 266 ? 268.431 25.174 61.326 1.00 86.19 299 LEU C N 1
ATOM 4505 C CA . LEU B 1 266 ? 267.175 25.055 62.023 1.00 78.50 299 LEU C CA 1
ATOM 4506 C C . LEU B 1 266 ? 266.656 26.417 62.352 1.00 83.81 299 LEU C C 1
ATOM 4507 O O . LEU B 1 266 ? 265.496 26.722 62.092 1.00 88.63 299 LEU C O 1
ATOM 4512 N N . GLN B 1 267 ? 267.529 27.266 62.881 1.00 89.35 300 GLN C N 1
ATOM 4513 C CA . GLN B 1 267 ? 267.135 28.639 63.177 1.00 87.06 300 GLN C CA 1
ATOM 4514 C C . GLN B 1 267 ? 266.561 29.360 61.947 1.00 85.55 300 GLN C C 1
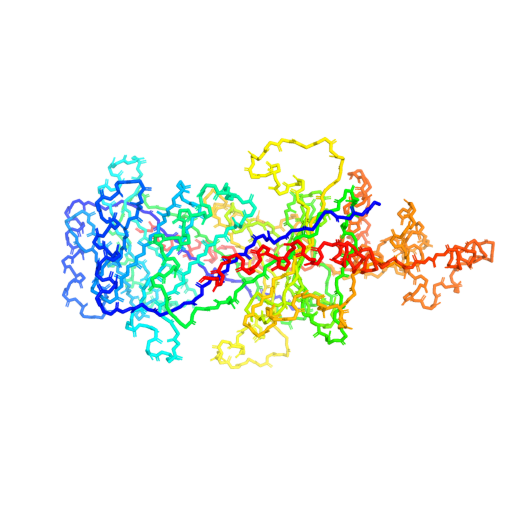ATOM 4515 O O . GLN B 1 267 ? 265.550 30.051 62.063 1.00 77.76 300 GLN C O 1
ATOM 4521 N N . LYS B 1 268 ? 267.178 29.166 60.778 1.00 94.19 301 LYS C N 1
ATOM 4522 C CA . LYS B 1 268 ? 266.727 29.813 59.531 1.00 105.64 301 LYS C CA 1
ATOM 4523 C C . LYS B 1 268 ? 265.376 29.269 59.142 1.00 104.19 301 LYS C C 1
ATOM 4524 O O . LYS B 1 268 ? 264.440 30.010 58.807 1.00 117.09 301 LYS C O 1
ATOM 4530 N N . GLN B 1 269 ? 265.304 27.951 59.195 1.00 97.85 302 GLN C N 1
ATOM 4531 C CA . GLN B 1 269 ? 264.091 27.218 58.930 1.00 93.06 302 GLN C CA 1
ATOM 4532 C C . GLN B 1 269 ? 262.907 27.738 59.763 1.00 89.56 302 GLN C C 1
ATOM 4533 O O . GLN B 1 269 ? 261.773 27.694 59.303 1.00 97.31 302 GLN C O 1
ATOM 4539 N N . ILE B 1 270 ? 263.164 28.239 60.971 1.00 84.93 303 ILE C N 1
ATOM 4540 C CA . ILE B 1 270 ? 262.128 28.897 61.777 1.00 86.66 303 ILE C CA 1
ATOM 4541 C C . ILE B 1 270 ? 261.796 30.288 61.242 1.00 100.69 303 ILE C C 1
ATOM 4542 O O . ILE B 1 270 ? 260.626 30.602 60.946 1.00 107.64 303 ILE C O 1
ATOM 4547 N N . GLU B 1 271 ? 262.838 31.115 61.134 1.00 104.70 304 GLU C N 1
ATOM 4548 C CA . GLU B 1 271 ? 262.735 32.483 60.609 1.00 106.95 304 GLU C CA 1
ATOM 4549 C C . GLU B 1 271 ? 261.962 32.575 59.299 1.00 99.71 304 GLU C C 1
ATOM 4550 O O . GLU B 1 271 ? 261.285 33.577 59.041 1.00 104.89 304 GLU C O 1
ATOM 4556 N N . PHE B 1 272 ? 262.060 31.536 58.480 1.00 89.05 305 PHE C N 1
ATOM 4557 C CA . PHE B 1 272 ? 261.267 31.458 57.265 1.00 91.64 305 PHE C CA 1
ATOM 4558 C C . PHE B 1 272 ? 259.782 31.781 57.490 1.00 89.28 305 PHE C C 1
ATOM 4559 O O . PHE B 1 272 ? 259.151 32.472 56.688 1.00 98.36 305 PHE C O 1
ATOM 4567 N N . TRP B 1 273 ? 259.218 31.282 58.579 1.00 86.56 306 TRP C N 1
ATOM 4568 C CA . TRP B 1 273 ? 257.774 31.393 58.803 1.00 86.92 306 TRP C CA 1
ATOM 4569 C C . TRP B 1 273 ? 257.350 32.749 59.322 1.00 96.90 306 TRP C C 1
ATOM 4570 O O . TRP B 1 273 ? 256.189 33.147 59.144 1.00 99.25 306 TRP C O 1
ATOM 4581 N N . GLN B 1 274 ? 258.294 33.447 59.948 1.00 100.01 307 GLN C N 1
ATOM 4582 C CA . GLN B 1 274 ? 258.006 34.672 60.688 1.00 107.55 307 GLN C CA 1
ATOM 4583 C C . GLN B 1 274 ? 258.109 35.935 59.874 1.00 105.16 307 GLN C C 1
ATOM 4584 O O . GLN B 1 274 ? 257.655 36.985 60.314 1.00 96.70 307 GLN C O 1
ATOM 4590 N N . ARG B 1 275 ? 258.702 35.849 58.692 1.00 115.98 308 ARG C N 1
ATOM 4591 C CA . ARG B 1 275 ? 258.799 37.024 57.840 1.00 121.74 308 ARG C CA 1
ATOM 4592 C C . ARG B 1 275 ? 257.462 37.343 57.192 1.00 112.88 308 ARG C C 1
ATOM 4593 O O . ARG B 1 275 ? 257.074 38.502 57.125 1.00 106.50 308 ARG C O 1
#

Radius of gyration: 28.45 Å; Cα contacts (8 Å, |Δi|>4): 978; chains: 2; bounding box: 80×63×59 Å

B-factor: mean 83.24, std 28.88, range [36.22, 232.41]

Organism: Staphylococcus aureus (NCBI:txid1280)

Nearest PDB structures (foldseek):
  4cwc-assembly1_C  TM=1.004E+00  e=7.621E-56  Staphylococcus aureus
  4cwe-assembly1_C  TM=9.932E-01  e=2.340E-51  Staphylococcus aureus
  4yom-assembly1_A  TM=4.181E-01  e=2.930E-02  Mus musculus
  2zfd-assembly1_B  TM=4.574E-01  e=5.659E-01  Arabidopsis thaliana
  1exs-assembly1_A-2  TM=2.273E-01  e=7.605E+00  Sus scrofa

Solvent-accessible surface area: 30406 Å² total; per-residue (Å²): 125,80,4,137,24,31,1,26,13,5,6,5,30,0,44,10,72,156,96,24,4,117,122,7,20,93,81,2,75,109,56,122,150,15,122,40,85,64,81,114,136,35,61,2,51,0,54,0,31,150,92,64,0,43,0,52,6,19,79,88,114,13,121,85,154,142,130,136,16,3,90,0,48,14,30,7,77,130,18,68,120,142,30,25,73,66,0,21,96,44,0,5,64,88,7,110,93,50,29,28,55,68,4,1,0,0,0,38,6,111,41,30,8,66,81,27,15,6,8,13,44,132,68,32,80,25,14,3,62,29,0,150,119,35,137,53,91,26,24,42,2,12,68,98,125,44,45,43,3,0,53,9,12,51,37,57,98,50,69,130,119,88,95,58,128,141,54,202,20,140,68,20,15,13,0,12,0,6,0,48,169,86,44,10,110,134,16,42,73,8,2,73,26,0,18,2,2,88,18,68,55,55,79,24,185,138,36,84,23,8,1,13,0,20,0,0,30,87,54,15,12,0,10,12,62,13,135,189,205,42,29,67,112,14,40,132,25,0,78,87,28,15,185,78,26,7,3,84,54,0,72,92,5,2,115,119,51,48,172,134,9,61,142,69,13,70,40,5,95,195,123,81,5,136,22,27,0,25,14,2,7,5,17,0,46,13,73,173,96,25,8,105,126,8,24,95,72,6,77,108,45,116,127,16,118,40,76,80,85,116,139,34,58,7,44,0,53,1,30,151,89,62,0,38,2,32,11,17,111,69,113,10,108,86,175,130,158,106,16,3,84,0,62,12,30,6,79,130,17,84,125,136,29,27,78,57,0,21,101,42,5,5,69,93,5,112,100,52,18,26,49,68,3,1,0,0,0,34,8,110,60,52,0,15,23,5,69,8,93,23,102,148,54,48,102,61,19,23,66,4,0,167,69,4,92,4,41,23,14,60,10,16,69,167,108,42,61,45,12,4,56,0,4,31,35,56,69,50,69,126,119,93,96,54,128,136,54,201,21,152,81,20,6,14,0,10,0,14,0,42,176,109,40,10,109,135,12,45,66,5,7,116,51,1,54,1,13,35,29,54,17,9,50,34,177,102,35,81,24,6,0,1,0,15,0,7,71,93,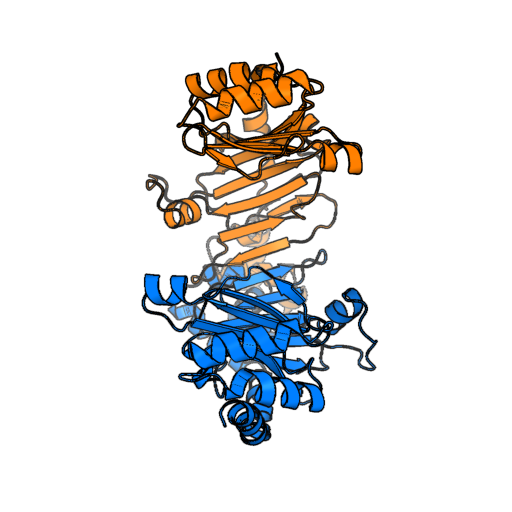50,142,72,0,44,69,100,13,137,163,171,39,57,92,137,11,124,117,32,55,176,88,26,79,96,64,46,17,5,89,64,0,78,94,6,1,108,119,44,47,171,132,8,64,142,58,13,71,43,5,101,196

Sequence (540 aa):
PQPELSFDAMTIVGNLNKTNAKKLSDFMSTEPQIRLWDILQTKFKAKALQEKVYIEYDKVKADSWDRRNMRVEFNPNKLTHEEMLWLKQNIIDYMEDDGFTRLDLAFDFEDDLSDYYAMTDKAVKKTIFYGRNGKPETKYFGVRDSDRFIRIYNKKQERKDNADVEVMSEHLWRVEIELKRDMVDYWNDCFNDLHILKPDWSSLEKVKDQAMIYMLIHEESTWGKLERRTKNKYREMLKSISEIDLTDLMKLTLKENEKQLQKQIEFWQRPQPELSFDAMTIVGNLNKTNAKKLSDFMSTEPQIRLWDILQTKFKAKALQEKVYIEYDKVKADSWDRRNMRVEFNPNKLTHEEMLWLKQNIIDYMEDDGFTRLDLAFDFEDDLSDYYAMTDKAVKKTIFYGRNGKPETKYFGVRDSDRFIRIYNKKQERKDNADVEVMSEHLWRVEIELKRDMVDYWNDCFNDLHILKPDWSSLEKVKDQAMIYMLIHEESTWGKLERRTKNKYREMLKSISEIDLTDLMKLTLKENEKQLQKQIEFWQR

InterPro domains:
  IPR054456 Replication initiation protein, N-terminal [PF22477] (47-133)

Secondary structure (DSSP, 8-state):
-PPEEEEEEEEEEEE--HHHHHHHHHHHHH-TTSEEES--SSEEEEEETTTTEEEEEEHHHHHHHT---EEEEE-GGGS-HHHHHHHHHHTGGG-EEEEEEEEEEEEEESS--TTSEEEESS---EEEEEPTTSSEEEEEES-SSSSEEEEEEEHHHHHHHTTPPP-SSS--EEEEEEEEGGGGGGGGG--SSEEEEEE-GGG-SSHHHHHHHHHHHH-GGGGTTS-HHHHHHHHHHHHHHEEEEHHHHHHHHHHHHHHHHHHHHHHHH-/-PPEEEEEEEEEEEE--HHHHHHHHHHHHH-TTSEEES--SSEEEEEETTTTEEEEEEHHHHHHTT--SEEEEE-GGG--HHHHHHHHHHTGGG-EEEEEEEEEEEEEESS--TT-EEE-SS---EEEEE-TTS-EEEEEES-SSSSEEEEEEEHHHHHHHTTPPP-SSS--EEEEEEEEGGGGGGGGG-TTS-EEEE-TGGGSS-HHHHHHHHHHHH-GGGTTTS-HHHHHHHHHHHHT---EETHHHHHHHHHHHHHHHHHHHHHHH-